Protein AF-A0A1J4K0V3-F1 (afdb_monomer)

Foldseek 3Di:
DDDDDDLVVLCVQLVFDSVLLVLVCVLQVDPLLSCLLSVDRYNVSSLVSLCQAFQPVSSVVSVVVRVDDPCPDPQDDPCQPPPDVLLVLLLVCVLVVHHPFWDQDPPDQFFDDLVVLVVLVVVLPDQWDADPVRQWIDGPNDTDGSSLLRRLLSCLLSLHQSLSSGPDPLLNVQLSLLVVVVVPADPVDDCSVVSNCNSLLNDQWDVVSCVVVVVGPDPDPRDTGGHDPSRSNSSSVSSVSSVVVVVVDPPRRDGDDRDDPLSNLLSNLVSVLVPDDPVPRQLPPCDPLLQCQLQVHDHDCSDDPSHNVQSNQADPVSRGNHDPDPCCDPPPVVVPCCVVLLVVLLVVLVVVCVVVVHPDDDPVVSNVSSVVVVVLVVQLVVQLVVQVVPDPDDSVVSSVVSCVVVVHDVVVVVPPDPDDD

Mean predicted aligned error: 18.63 Å

Radius of gyration: 34.57 Å; Cα contacts (8 Å, |Δi|>4): 403; chains: 1; bounding box: 68×72×94 Å

InterPro domains:
  IPR009072 Histone-fold [G3DSA:1.10.20.10] (337-418)

Secondary structure (DSSP, 8-state):
-PPPP-HHHHHHHHTS-HHHHHHHHHHS--HHHHHHHH--SSHHHHHHHHHHHS-HHHHHHHHHHHH------TTS-TTTT---HHHHHHHHHHHTT------B-TTSPP---HHHHHHHHHHH-SSEEE-TTSSEEEETTEEEEHHHHHHHHHHHHTTS-GGGG-S-HHHHHHHHHHHHHHTTS-TTS--HHHHHHHHTT---BHHHHHHHHTTS---------B--HHHHHHHHHHHHHHHHHHHH-TT-SPBPPPPPHHHHHHHHHHHHHHTS-GGG-GGG---HHHHHHHTT---SS-S-TT-HHHHHSB-TTSPBPPPTT--TT-------HHHHHHHHHHHHHHHHHHHTT-----HHHHHHHHHHHHHHHHHHHHHHHHHHTT----HHHHHHHHHHHTT--HHHHHTSPP---

Solvent-accessible surface area (backbone atoms only — not comparable to full-atom values): 24410 Å² total; per-residue (Å²): 135,82,79,79,83,60,49,63,67,49,16,65,55,30,72,50,52,44,70,33,54,54,53,47,38,71,77,37,71,48,66,69,46,41,45,62,54,61,73,57,74,40,49,68,60,32,50,53,41,39,61,55,38,35,29,66,68,57,34,50,53,42,52,48,50,59,66,55,72,88,56,83,45,89,76,41,55,90,72,73,81,64,81,46,73,62,44,58,50,36,25,51,27,48,68,70,77,38,78,68,61,65,52,67,40,90,85,45,77,58,72,62,47,67,68,56,54,52,56,50,55,68,71,66,63,88,63,70,45,71,41,96,87,67,68,32,40,28,46,90,91,41,67,35,46,49,68,35,52,27,50,24,44,33,5,48,74,64,68,15,40,22,53,64,42,44,69,50,62,70,61,26,52,50,51,52,52,56,44,62,51,56,74,70,49,63,85,90,54,89,53,62,70,57,53,55,37,54,57,39,43,68,60,44,33,54,67,61,46,44,65,73,47,61,86,52,96,66,95,73,87,69,78,90,49,78,52,62,58,70,59,31,53,51,53,24,50,52,50,52,47,50,50,48,54,53,75,72,38,93,75,53,46,39,64,49,73,76,73,50,72,66,55,48,52,50,19,52,47,50,40,62,36,70,75,38,62,77,94,70,18,54,71,74,60,80,46,74,50,39,54,40,33,24,69,76,42,94,57,85,75,46,47,61,88,93,29,52,41,38,67,74,38,31,50,98,84,72,45,66,42,54,50,87,81,69,54,90,62,66,74,60,69,63,73,62,58,56,65,62,51,48,51,48,33,33,51,51,48,51,52,52,40,45,75,72,69,48,89,78,79,59,70,68,59,43,50,55,50,20,52,52,53,51,53,52,53,50,51,39,52,51,45,27,52,56,50,51,77,76,50,91,65,54,75,65,56,38,48,55,50,23,38,48,76,69,73,46,62,62,72,62,58,72,70,48,81,78,82,75,132

Structure (mmCIF, N/CA/C/O backbone):
data_AF-A0A1J4K0V3-F1
#
_entry.id   AF-A0A1J4K0V3-F1
#
loop_
_atom_site.group_PDB
_atom_site.id
_atom_site.type_symbol
_atom_site.label_atom_id
_atom_site.label_alt_id
_atom_site.label_comp_id
_atom_site.label_asym_id
_atom_site.label_entity_id
_atom_site.label_seq_id
_atom_site.pdbx_PDB_ins_code
_atom_site.Cartn_x
_atom_site.Cartn_y
_atom_site.Cartn_z
_atom_site.occupancy
_atom_site.B_iso_or_equiv
_atom_site.auth_seq_id
_atom_site.auth_comp_id
_atom_site.auth_asym_id
_atom_site.auth_atom_id
_atom_site.pdbx_PDB_model_num
ATOM 1 N N . MET A 1 1 ? 28.929 -0.469 4.119 1.00 31.20 1 MET A N 1
ATOM 2 C CA . MET A 1 1 ? 28.269 -0.353 5.435 1.00 31.20 1 MET A CA 1
ATOM 3 C C . MET A 1 1 ? 26.954 0.351 5.196 1.00 31.20 1 MET A C 1
ATOM 5 O O . MET A 1 1 ? 26.926 1.576 5.118 1.00 31.20 1 MET A O 1
ATOM 9 N N . ASP A 1 2 ? 25.902 -0.424 4.956 1.00 43.12 2 ASP A N 1
ATOM 10 C CA . ASP A 1 2 ? 24.560 0.117 4.804 1.00 43.12 2 ASP A CA 1
ATOM 11 C C . ASP A 1 2 ? 24.089 0.657 6.148 1.00 43.12 2 ASP A C 1
ATOM 13 O O . ASP A 1 2 ? 24.066 -0.067 7.138 1.00 43.12 2 ASP A O 1
ATOM 17 N N . ARG A 1 3 ? 23.770 1.954 6.197 1.00 54.81 3 ARG A N 1
ATOM 18 C CA . ARG A 1 3 ? 23.065 2.526 7.345 1.00 54.81 3 ARG A CA 1
ATOM 19 C C . ARG A 1 3 ? 21.726 1.805 7.471 1.00 54.81 3 ARG A C 1
ATOM 21 O O . ARG A 1 3 ? 20.947 1.816 6.517 1.00 54.81 3 ARG A O 1
ATOM 28 N N . GLU A 1 4 ? 21.518 1.184 8.622 1.00 75.56 4 GLU A N 1
ATOM 29 C CA . GLU A 1 4 ? 20.242 0.629 9.057 1.00 75.56 4 GLU A CA 1
ATOM 30 C C . GLU A 1 4 ? 19.181 1.741 9.025 1.00 75.56 4 GLU A C 1
ATOM 32 O O . GLU A 1 4 ? 19.464 2.890 9.388 1.00 75.56 4 GLU A O 1
ATOM 37 N N . ILE A 1 5 ? 17.998 1.440 8.483 1.00 82.75 5 ILE A N 1
ATOM 38 C CA . ILE A 1 5 ? 16.915 2.420 8.354 1.00 82.75 5 ILE A CA 1
ATOM 39 C C . ILE A 1 5 ? 16.348 2.660 9.755 1.00 82.75 5 ILE A C 1
ATOM 41 O O . ILE A 1 5 ? 15.841 1.741 10.387 1.00 82.75 5 ILE A O 1
ATOM 45 N N . ASN A 1 6 ? 16.432 3.897 10.244 1.00 89.12 6 ASN A N 1
ATOM 46 C CA . ASN A 1 6 ? 15.804 4.287 11.502 1.00 89.12 6 ASN A CA 1
ATOM 47 C C . ASN A 1 6 ? 14.354 4.715 11.226 1.00 89.12 6 ASN A C 1
ATOM 49 O O . ASN A 1 6 ? 14.107 5.859 10.836 1.00 89.12 6 ASN A O 1
ATOM 53 N N . PHE A 1 7 ? 13.417 3.776 11.387 1.00 90.62 7 PHE A N 1
ATOM 54 C CA . PHE A 1 7 ? 11.994 4.012 11.137 1.00 90.62 7 PHE A CA 1
ATOM 55 C C . PHE A 1 7 ? 11.383 5.037 12.098 1.00 90.62 7 PHE A C 1
ATOM 57 O O . PHE A 1 7 ? 10.579 5.849 11.656 1.00 90.62 7 PHE A O 1
ATOM 64 N N . GLU A 1 8 ? 11.799 5.061 13.365 1.00 89.94 8 GLU A N 1
ATOM 65 C CA . GLU A 1 8 ? 11.307 6.006 14.378 1.00 89.94 8 GLU A CA 1
ATOM 66 C C . GLU A 1 8 ? 11.624 7.459 13.986 1.00 89.94 8 GLU A C 1
ATOM 68 O O . GLU A 1 8 ? 10.727 8.290 13.851 1.00 89.94 8 GLU A O 1
ATOM 73 N N . ALA A 1 9 ? 12.890 7.754 13.673 1.00 89.81 9 ALA A N 1
ATOM 74 C CA . ALA A 1 9 ? 13.307 9.098 13.264 1.00 89.81 9 ALA A CA 1
ATOM 75 C C . ALA A 1 9 ? 12.638 9.551 11.951 1.00 89.81 9 ALA A C 1
ATOM 77 O O . ALA A 1 9 ? 12.335 10.734 11.754 1.00 89.81 9 ALA A O 1
ATOM 78 N N . LEU A 1 10 ? 12.414 8.614 11.026 1.00 89.94 10 LEU A N 1
ATOM 79 C CA . LEU A 1 10 ? 11.737 8.892 9.762 1.00 89.94 10 LEU A CA 1
ATOM 80 C C . LEU A 1 10 ? 10.233 9.137 9.969 1.00 89.94 10 LEU A C 1
ATOM 82 O O . LEU A 1 10 ? 9.682 10.051 9.356 1.00 89.94 10 LEU A O 1
ATOM 86 N N . ALA A 1 11 ? 9.594 8.381 10.865 1.00 90.44 11 ALA A N 1
ATOM 87 C CA . ALA A 1 11 ? 8.196 8.541 11.257 1.00 90.44 11 ALA A CA 1
ATOM 88 C C . ALA A 1 11 ? 7.946 9.913 11.891 1.00 90.44 11 ALA A C 1
ATOM 90 O O . ALA A 1 11 ? 7.020 10.616 11.482 1.00 90.44 11 ALA A O 1
ATOM 91 N N . GLU A 1 12 ? 8.826 10.348 12.800 1.00 89.38 12 GLU A N 1
ATOM 92 C CA . GLU A 1 12 ? 8.787 11.695 13.382 1.00 89.38 12 GLU A CA 1
ATOM 93 C C . GLU A 1 12 ? 8.919 12.784 12.310 1.00 89.38 12 GLU A C 1
ATOM 95 O O . GLU A 1 12 ? 8.158 13.753 12.299 1.00 89.38 12 GLU A O 1
ATOM 100 N N . THR A 1 13 ? 9.856 12.611 11.372 1.00 90.69 13 THR A N 1
ATOM 101 C CA . THR A 1 13 ? 10.099 13.580 10.291 1.00 90.69 13 THR A CA 1
ATOM 102 C C . THR A 1 13 ? 8.893 13.711 9.357 1.00 90.69 13 THR A C 1
ATOM 104 O O . THR A 1 13 ? 8.549 14.813 8.928 1.00 90.69 13 THR A O 1
ATOM 107 N N . LEU A 1 14 ? 8.246 12.591 9.032 1.00 88.81 14 LEU A N 1
ATOM 108 C CA . LEU A 1 14 ? 7.111 12.530 8.108 1.00 88.81 14 LEU A CA 1
ATOM 109 C C . LEU A 1 14 ? 5.752 12.752 8.793 1.00 88.81 14 LEU A C 1
ATOM 111 O O . LEU A 1 14 ? 4.762 12.997 8.099 1.00 88.81 14 LEU A O 1
ATOM 115 N N . ASN A 1 15 ? 5.704 12.718 10.129 1.00 89.12 15 AS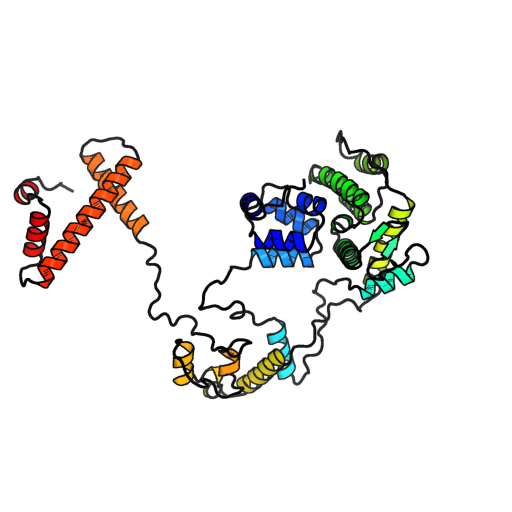N A N 1
ATOM 116 C CA . ASN A 1 15 ? 4.490 12.777 10.946 1.00 89.12 15 ASN A CA 1
ATOM 117 C C . ASN A 1 15 ? 3.474 11.662 10.600 1.00 89.12 15 ASN A C 1
ATOM 119 O O . ASN A 1 15 ? 2.277 11.907 10.400 1.00 89.12 15 ASN A O 1
ATOM 123 N N . VAL A 1 16 ? 3.972 10.430 10.492 1.00 88.38 16 VAL A N 1
ATOM 124 C CA . VAL A 1 16 ? 3.195 9.195 10.259 1.00 88.38 16 VAL A CA 1
ATOM 125 C C . VAL A 1 16 ? 3.553 8.157 11.318 1.00 88.38 16 VAL A C 1
ATOM 127 O O . VAL A 1 16 ? 4.579 8.295 11.981 1.00 88.38 16 VAL A O 1
ATOM 130 N N . GLN A 1 17 ? 2.730 7.125 11.501 1.00 86.38 17 GLN A N 1
ATOM 131 C CA . GLN A 1 17 ? 3.067 6.055 12.445 1.00 86.38 17 GLN A CA 1
ATOM 132 C C . GLN A 1 17 ? 4.286 5.241 11.976 1.00 86.38 17 GLN A C 1
ATOM 134 O O . GLN A 1 17 ? 4.452 4.984 10.783 1.00 86.38 17 GLN A O 1
ATOM 139 N N . GLN A 1 18 ? 5.118 4.774 12.912 1.00 90.31 18 GLN A N 1
ATOM 140 C CA . GLN A 1 18 ? 6.265 3.907 12.601 1.00 90.31 18 GLN A CA 1
ATOM 141 C C . GLN A 1 18 ? 5.836 2.615 11.885 1.00 90.31 18 GLN A C 1
ATOM 143 O O . GLN A 1 18 ? 6.463 2.219 10.903 1.00 90.31 18 GLN A O 1
ATOM 148 N N . SER A 1 19 ? 4.722 2.021 12.319 1.00 87.88 19 SER A N 1
ATOM 149 C CA . SER A 1 19 ? 4.116 0.819 11.729 1.00 87.88 19 SER A CA 1
ATOM 150 C C . SER A 1 19 ? 3.808 0.967 10.234 1.00 87.88 19 SER A C 1
ATOM 152 O O . SER A 1 19 ? 3.906 0.000 9.481 1.00 87.88 19 SER A O 1
ATOM 154 N N . VAL A 1 20 ? 3.485 2.181 9.771 1.00 92.06 20 VAL A N 1
ATOM 155 C CA . VAL A 1 20 ? 3.252 2.477 8.347 1.00 92.06 20 VAL A CA 1
ATOM 156 C C . VAL A 1 20 ? 4.547 2.351 7.551 1.00 92.06 20 VAL A C 1
ATOM 158 O O . VAL A 1 20 ? 4.532 1.820 6.444 1.00 92.06 20 VAL A O 1
ATOM 161 N N . LEU A 1 21 ? 5.671 2.822 8.097 1.00 94.19 21 LEU A N 1
ATOM 162 C CA . LEU A 1 21 ? 6.968 2.764 7.419 1.00 94.19 21 LEU A CA 1
ATOM 163 C C . LEU A 1 21 ? 7.546 1.348 7.406 1.00 94.19 21 LEU A C 1
ATOM 165 O O . LEU A 1 21 ? 8.138 0.947 6.406 1.00 94.19 21 LEU A O 1
ATOM 169 N N . GLU A 1 22 ? 7.337 0.587 8.478 1.00 92.75 22 GLU A N 1
ATOM 170 C CA . GLU A 1 22 ? 7.691 -0.835 8.542 1.00 92.75 22 GLU A CA 1
ATOM 171 C C . GLU A 1 22 ? 6.899 -1.637 7.503 1.00 92.75 22 GLU A C 1
ATOM 173 O O . GLU A 1 22 ? 7.489 -2.350 6.690 1.00 92.75 22 GLU A O 1
ATOM 178 N N . LEU A 1 23 ? 5.577 -1.437 7.453 1.00 93.25 23 LEU A N 1
ATOM 179 C CA . LEU A 1 23 ? 4.710 -2.071 6.462 1.00 93.25 23 LEU A CA 1
ATOM 180 C C . LEU A 1 23 ? 5.058 -1.641 5.028 1.00 93.25 23 LEU A C 1
ATOM 182 O O . LEU A 1 23 ? 5.029 -2.459 4.110 1.00 93.25 23 LEU A O 1
ATOM 186 N N . LEU A 1 24 ? 5.402 -0.368 4.812 1.00 95.62 24 LEU A N 1
ATOM 187 C CA . LEU A 1 24 ? 5.855 0.113 3.507 1.00 95.62 24 LEU A CA 1
ATOM 188 C C . LEU A 1 24 ? 7.147 -0.587 3.076 1.00 95.62 24 LEU A C 1
ATOM 190 O O . LEU A 1 24 ? 7.254 -0.976 1.917 1.00 95.62 24 LEU A O 1
ATOM 194 N N . TYR A 1 25 ? 8.110 -0.761 3.983 1.00 94.81 25 TYR A N 1
ATOM 195 C CA . TYR A 1 25 ? 9.369 -1.443 3.680 1.00 94.81 25 TYR A CA 1
ATOM 196 C C . TYR A 1 25 ? 9.172 -2.942 3.420 1.00 94.81 25 TYR A C 1
ATOM 198 O O . TYR A 1 25 ? 9.833 -3.502 2.553 1.00 94.81 25 TYR A O 1
ATOM 206 N N . GLU A 1 26 ? 8.228 -3.586 4.110 1.00 93.38 26 GLU A N 1
ATOM 207 C CA . GLU A 1 26 ? 7.842 -4.974 3.828 1.00 93.38 26 GLU A CA 1
ATOM 208 C C . GLU A 1 26 ? 7.273 -5.129 2.406 1.00 93.38 26 GLU A C 1
ATOM 210 O O . GLU A 1 26 ? 7.605 -6.076 1.695 1.00 93.38 26 GLU A O 1
ATOM 215 N N . LEU A 1 27 ? 6.433 -4.182 1.974 1.00 92.31 27 LEU A N 1
ATOM 216 C CA . LEU A 1 27 ? 5.769 -4.217 0.665 1.00 92.31 27 LEU A CA 1
ATOM 217 C C . LEU A 1 27 ? 6.651 -3.700 -0.483 1.00 92.31 27 LEU A C 1
ATOM 219 O O . LEU A 1 27 ? 6.458 -4.097 -1.631 1.00 92.31 27 LEU A O 1
ATOM 223 N N . VAL A 1 28 ? 7.604 -2.813 -0.188 1.00 92.62 28 VAL A N 1
ATOM 224 C CA . VAL A 1 28 ? 8.563 -2.224 -1.133 1.00 92.62 28 VAL A CA 1
ATOM 225 C C . VAL A 1 28 ? 9.979 -2.422 -0.567 1.00 92.62 28 VAL A C 1
ATOM 227 O O . VAL A 1 28 ? 10.574 -1.477 -0.040 1.00 92.62 28 VAL A O 1
ATOM 230 N N . PRO A 1 29 ? 10.543 -3.642 -0.664 1.00 86.94 29 PRO A N 1
ATOM 231 C CA . PRO A 1 29 ? 11.785 -3.998 0.029 1.00 86.94 29 PRO A CA 1
ATOM 232 C C . PRO A 1 29 ? 13.041 -3.396 -0.611 1.00 86.94 29 PRO A C 1
ATOM 234 O O . PRO A 1 29 ? 14.127 -3.441 -0.028 1.00 86.94 29 PRO A O 1
ATOM 237 N N . TYR A 1 30 ? 12.927 -2.816 -1.808 1.00 93.06 30 TYR A N 1
ATOM 238 C CA . TYR A 1 30 ? 14.056 -2.178 -2.472 1.00 93.06 30 TYR A CA 1
ATOM 239 C C . TYR A 1 30 ? 14.371 -0.830 -1.830 1.00 93.06 30 TYR A C 1
ATOM 241 O O . TYR A 1 30 ? 13.556 0.094 -1.822 1.00 93.06 30 TYR A O 1
ATOM 249 N N . LYS A 1 31 ? 15.593 -0.705 -1.314 1.00 91.25 31 LYS A N 1
ATOM 250 C CA . LYS A 1 31 ? 16.046 0.464 -0.554 1.00 91.25 31 LYS A CA 1
ATOM 251 C C . LYS A 1 31 ? 15.933 1.779 -1.326 1.00 91.25 31 LYS A C 1
ATOM 253 O O . LYS A 1 31 ? 15.571 2.790 -0.737 1.00 91.25 31 LYS A O 1
ATOM 258 N N . ASP A 1 32 ? 16.252 1.784 -2.613 1.00 92.81 32 ASP A N 1
ATOM 259 C CA . ASP A 1 32 ? 16.156 2.953 -3.492 1.00 92.81 32 ASP A CA 1
ATOM 260 C C . ASP A 1 32 ? 14.700 3.373 -3.741 1.00 92.81 32 ASP A C 1
ATOM 262 O O . ASP A 1 32 ? 14.391 4.562 -3.638 1.00 92.81 32 ASP A O 1
ATOM 266 N N . SER A 1 33 ? 13.800 2.415 -3.981 1.00 95.19 33 SER A N 1
ATOM 267 C CA . SER A 1 33 ? 12.356 2.671 -4.075 1.00 95.19 33 SER A CA 1
ATOM 268 C C . SER A 1 33 ? 11.777 3.186 -2.762 1.00 95.19 33 SER A C 1
ATOM 270 O O . SER A 1 33 ? 11.072 4.194 -2.754 1.00 95.19 33 SER A O 1
ATOM 272 N N . PHE A 1 34 ? 12.102 2.535 -1.643 1.00 95.00 34 PHE A N 1
ATOM 273 C CA . PHE A 1 34 ? 11.662 2.965 -0.320 1.00 95.00 34 PHE A CA 1
ATOM 274 C C . PHE A 1 34 ? 12.133 4.392 -0.034 1.00 95.00 34 PHE A C 1
ATOM 276 O O . PHE A 1 34 ? 11.327 5.268 0.269 1.00 95.00 34 PHE A O 1
ATOM 283 N N . GLN A 1 35 ? 13.429 4.659 -0.225 1.00 93.44 35 GLN A N 1
ATOM 284 C CA . GLN A 1 35 ? 13.990 5.995 -0.048 1.00 93.44 35 GLN A CA 1
ATOM 285 C C . GLN A 1 35 ? 13.340 7.018 -0.972 1.00 93.44 35 GLN A C 1
ATOM 287 O O . GLN A 1 35 ? 13.118 8.142 -0.546 1.00 93.44 35 GLN A O 1
ATOM 292 N N . PHE A 1 36 ? 13.027 6.668 -2.219 1.00 94.12 36 PHE A N 1
ATOM 293 C CA . PHE A 1 36 ? 12.314 7.568 -3.119 1.00 94.12 36 PHE A CA 1
ATOM 294 C C . PHE A 1 36 ? 10.949 7.985 -2.554 1.00 94.12 36 PHE A C 1
ATOM 296 O O . PHE A 1 36 ? 10.641 9.176 -2.551 1.00 94.12 36 PHE A O 1
ATOM 303 N N . LEU A 1 37 ? 10.178 7.032 -2.026 1.00 93.88 37 LEU A N 1
ATOM 304 C CA . LEU A 1 37 ? 8.853 7.279 -1.448 1.00 93.88 37 LEU A CA 1
ATOM 305 C C . LEU A 1 37 ? 8.922 8.066 -0.133 1.00 93.88 37 LEU A C 1
ATOM 307 O O . LEU A 1 37 ? 8.031 8.860 0.159 1.00 93.88 37 LEU A O 1
ATOM 311 N N . THR A 1 38 ? 9.987 7.883 0.651 1.00 92.94 38 THR A N 1
ATOM 312 C CA . THR A 1 38 ? 10.141 8.528 1.963 1.00 92.94 38 THR A CA 1
ATOM 313 C C . THR A 1 38 ? 11.001 9.790 1.946 1.00 92.94 38 THR A C 1
ATOM 315 O O . THR A 1 38 ? 11.100 10.466 2.967 1.00 92.94 38 THR A O 1
ATOM 318 N N . ASN A 1 39 ? 11.648 10.135 0.827 1.00 89.12 39 ASN A N 1
ATOM 319 C CA . ASN A 1 39 ? 12.504 11.321 0.706 1.00 89.12 39 ASN A CA 1
ATOM 320 C C . ASN A 1 39 ? 11.674 12.595 0.488 1.00 89.12 39 ASN A C 1
ATOM 322 O O . ASN A 1 39 ? 11.784 13.298 -0.518 1.00 89.12 39 ASN A O 1
ATOM 326 N N . THR A 1 40 ? 10.831 12.883 1.468 1.00 86.12 40 THR A N 1
ATOM 327 C CA . THR A 1 40 ? 10.026 14.091 1.589 1.00 86.12 40 THR A CA 1
ATOM 328 C C . THR A 1 40 ? 10.069 14.575 3.039 1.00 86.12 40 THR A C 1
ATOM 330 O O . THR A 1 40 ? 10.574 13.901 3.931 1.00 86.12 40 THR A O 1
ATOM 333 N N . THR A 1 41 ? 9.602 15.797 3.271 1.00 81.56 41 THR A N 1
ATOM 334 C CA . THR A 1 41 ? 9.596 16.451 4.589 1.00 81.56 41 THR A CA 1
ATOM 335 C C . THR A 1 41 ? 8.189 16.809 5.053 1.00 81.56 41 THR A C 1
ATOM 337 O O . THR A 1 41 ? 8.019 17.413 6.109 1.00 81.56 41 THR A O 1
ATOM 340 N N . ARG A 1 42 ? 7.161 16.483 4.259 1.00 83.44 42 ARG A N 1
ATOM 341 C CA . ARG A 1 42 ? 5.772 16.835 4.557 1.00 83.44 42 ARG A CA 1
ATOM 342 C C . ARG A 1 42 ? 4.869 15.622 4.422 1.00 83.44 42 ARG A C 1
ATOM 344 O O . ARG A 1 42 ? 4.845 14.990 3.370 1.00 83.44 42 ARG A O 1
ATOM 351 N N . LYS A 1 43 ? 4.020 15.404 5.430 1.00 88.19 43 LYS A N 1
ATOM 352 C CA . LYS A 1 43 ? 3.006 14.336 5.452 1.00 88.19 43 LYS A CA 1
ATOM 353 C C . LYS A 1 43 ? 2.178 14.261 4.162 1.00 88.19 43 LYS A C 1
ATOM 355 O O . LYS A 1 43 ? 1.996 13.190 3.602 1.00 88.19 43 LYS A O 1
ATOM 360 N N . ASN A 1 44 ? 1.702 15.401 3.659 1.00 87.44 44 ASN A N 1
ATOM 361 C CA . ASN A 1 44 ? 0.873 15.425 2.448 1.00 87.44 44 ASN A CA 1
ATOM 362 C C . ASN A 1 44 ? 1.655 15.042 1.187 1.00 87.44 44 ASN A C 1
ATOM 364 O O . ASN A 1 44 ? 1.099 14.428 0.288 1.00 87.44 44 ASN A O 1
ATOM 368 N N . GLU A 1 45 ? 2.930 15.423 1.094 1.00 88.00 45 GLU A N 1
ATOM 369 C CA . GLU A 1 45 ? 3.774 15.050 -0.045 1.00 88.00 45 GLU A CA 1
ATOM 370 C C . GLU A 1 45 ? 4.103 13.555 -0.010 1.00 88.00 45 GLU A C 1
ATOM 372 O O . GLU A 1 45 ? 4.085 12.920 -1.059 1.00 88.00 45 GLU A O 1
ATOM 377 N N . PHE A 1 46 ? 4.308 12.989 1.185 1.00 93.50 46 PHE A N 1
ATOM 378 C CA . PHE A 1 46 ? 4.436 11.546 1.385 1.00 93.50 46 PHE A CA 1
ATOM 379 C C . PHE A 1 46 ? 3.197 10.799 0.892 1.00 93.50 46 PHE A C 1
ATOM 381 O O . PHE A 1 46 ? 3.319 9.939 0.028 1.00 93.50 46 PHE A O 1
ATOM 388 N N . TRP A 1 47 ? 2.001 11.164 1.360 1.00 91.81 47 TRP A N 1
ATOM 389 C CA . TRP A 1 47 ? 0.781 10.469 0.938 1.00 91.81 47 TRP A CA 1
ATOM 390 C C . TRP A 1 47 ? 0.465 10.650 -0.545 1.00 91.81 47 TRP A C 1
ATOM 392 O O . TRP A 1 47 ? 0.107 9.677 -1.196 1.00 91.81 47 TRP A O 1
ATOM 402 N N . ASN A 1 48 ? 0.697 11.838 -1.114 1.00 89.00 48 ASN A N 1
ATOM 403 C CA . ASN A 1 48 ? 0.562 12.030 -2.560 1.00 89.00 48 ASN A CA 1
ATOM 404 C C . ASN A 1 48 ? 1.518 11.114 -3.339 1.00 89.00 48 ASN A C 1
ATOM 406 O O . ASN A 1 48 ? 1.116 10.532 -4.340 1.00 89.00 48 ASN A O 1
ATOM 410 N N . LEU A 1 49 ? 2.768 10.955 -2.881 1.00 91.69 49 LEU A N 1
ATOM 411 C CA . LEU A 1 49 ? 3.694 10.003 -3.492 1.00 91.69 49 LEU A CA 1
ATOM 412 C C . LEU A 1 49 ? 3.168 8.575 -3.358 1.00 91.69 49 LEU A C 1
ATOM 414 O O . LEU A 1 49 ? 3.108 7.881 -4.361 1.00 91.69 49 LEU A O 1
ATOM 418 N N . ILE A 1 50 ? 2.745 8.140 -2.171 1.00 93.75 50 ILE A N 1
ATOM 419 C CA . ILE A 1 50 ? 2.190 6.794 -1.963 1.00 93.75 50 ILE A CA 1
ATOM 420 C C . ILE A 1 50 ? 1.013 6.517 -2.909 1.00 93.75 50 ILE A C 1
ATOM 422 O O . ILE A 1 50 ? 1.011 5.486 -3.582 1.00 93.75 50 ILE A O 1
ATOM 426 N N . ASP A 1 51 ? 0.071 7.451 -3.015 1.00 89.69 51 ASP A N 1
ATOM 427 C CA . ASP A 1 51 ? -1.150 7.301 -3.812 1.00 89.69 51 ASP A CA 1
ATOM 428 C C . ASP A 1 51 ? -0.890 7.351 -5.326 1.00 89.69 51 ASP A C 1
ATOM 430 O O . ASP A 1 51 ? -1.580 6.688 -6.096 1.00 89.69 51 ASP A O 1
ATOM 434 N N . GLU A 1 52 ? 0.112 8.112 -5.774 1.00 89.25 52 GLU A N 1
ATOM 435 C CA . GLU A 1 52 ? 0.497 8.186 -7.191 1.00 89.25 52 GLU A CA 1
ATOM 436 C C . GLU A 1 52 ? 1.452 7.062 -7.621 1.00 89.25 52 GLU A C 1
ATOM 438 O O . GLU A 1 52 ? 1.562 6.744 -8.810 1.00 89.25 52 GLU A O 1
ATOM 443 N N . CYS A 1 53 ? 2.226 6.518 -6.682 1.00 93.44 53 CYS A N 1
ATOM 444 C CA . CYS A 1 53 ? 3.322 5.603 -6.977 1.00 93.44 53 CYS A CA 1
ATOM 445 C C . CYS A 1 53 ? 2.939 4.135 -6.835 1.00 93.44 53 CYS A C 1
ATOM 447 O O . CYS A 1 53 ? 3.431 3.313 -7.610 1.00 93.44 53 CYS A O 1
ATOM 449 N N . LEU A 1 54 ? 2.109 3.800 -5.849 1.00 94.06 54 LEU A N 1
ATOM 450 C CA . LEU A 1 54 ? 1.811 2.418 -5.484 1.00 94.06 54 LEU A CA 1
ATOM 451 C C . LEU A 1 54 ? 0.434 1.987 -6.006 1.00 94.06 54 LEU A C 1
ATOM 453 O O . LEU A 1 54 ? -0.450 2.825 -6.169 1.00 94.06 54 LEU A O 1
ATOM 457 N N . PRO A 1 55 ? 0.213 0.678 -6.230 1.00 90.12 55 PRO A N 1
ATOM 458 C CA . PRO A 1 55 ? -1.116 0.140 -6.477 1.00 90.12 55 PRO A CA 1
ATOM 459 C C . PRO A 1 55 ? -2.099 0.571 -5.389 1.00 90.12 55 PRO A C 1
ATOM 461 O O . PRO A 1 55 ? -1.760 0.598 -4.200 1.00 90.12 55 PRO A O 1
ATOM 464 N N . SER A 1 56 ? -3.348 0.811 -5.777 1.00 84.38 56 SER A N 1
ATOM 465 C CA . SER A 1 56 ? -4.394 1.351 -4.898 1.00 84.38 56 SER A CA 1
ATOM 466 C C . SER A 1 56 ? -4.592 0.489 -3.653 1.00 84.38 56 SER A C 1
ATOM 468 O O . SER A 1 56 ? -4.835 0.981 -2.555 1.00 84.38 56 SER A O 1
ATOM 470 N N . HIS A 1 57 ? -4.451 -0.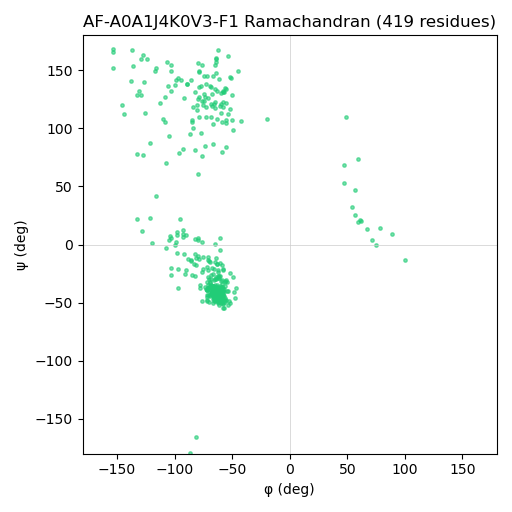828 -3.809 1.00 82.06 57 HIS A N 1
ATOM 471 C CA . HIS A 1 57 ? -4.609 -1.770 -2.713 1.00 82.06 57 HIS A CA 1
ATOM 472 C C . HIS A 1 57 ? -3.475 -1.703 -1.674 1.00 82.06 57 HIS A C 1
ATOM 474 O O . HIS A 1 57 ? -3.725 -1.989 -0.504 1.00 82.06 57 HIS A O 1
ATOM 480 N N . ILE A 1 58 ? -2.254 -1.331 -2.083 1.00 90.50 58 ILE A N 1
ATOM 481 C CA . ILE A 1 58 ? -1.125 -1.087 -1.175 1.00 90.50 58 ILE A CA 1
ATOM 482 C C . ILE A 1 58 ? -1.305 0.265 -0.495 1.00 90.50 58 ILE A C 1
ATOM 484 O O . ILE A 1 58 ? -1.234 0.323 0.730 1.00 90.50 58 ILE A O 1
ATOM 488 N N . SER A 1 59 ? -1.605 1.321 -1.263 1.00 87.62 59 SER A N 1
ATOM 489 C CA . SER A 1 59 ? -1.886 2.657 -0.714 1.00 87.62 59 SER A CA 1
ATOM 490 C C . SER A 1 59 ? -2.967 2.579 0.374 1.00 87.62 59 SER A C 1
ATOM 492 O O . SER A 1 59 ? -2.737 2.999 1.507 1.00 87.62 59 SER A O 1
ATOM 494 N N . LEU A 1 60 ? -4.099 1.924 0.101 1.00 82.31 60 LEU A N 1
ATOM 495 C CA . LEU A 1 60 ? -5.170 1.762 1.087 1.00 82.31 60 LEU A CA 1
ATOM 496 C C . LEU A 1 60 ? -4.754 0.952 2.312 1.00 82.31 60 LEU A C 1
ATOM 498 O O . LEU A 1 60 ? -5.195 1.268 3.414 1.00 82.31 60 LEU A O 1
ATOM 502 N N . LYS A 1 61 ? -3.917 -0.079 2.148 1.00 85.50 61 LYS A N 1
ATOM 503 C CA . LYS A 1 61 ? -3.396 -0.855 3.282 1.00 85.50 61 LYS A CA 1
ATOM 504 C C . LYS A 1 61 ? -2.533 0.027 4.194 1.00 85.50 61 LYS A C 1
ATOM 506 O O . LYS A 1 61 ? -2.629 -0.092 5.411 1.00 85.50 61 LYS A O 1
ATOM 511 N N . LEU A 1 62 ? -1.743 0.933 3.617 1.00 87.00 62 LEU A N 1
ATOM 512 C CA . LEU A 1 62 ? -0.914 1.889 4.356 1.00 87.00 62 LEU A CA 1
ATOM 513 C C . LEU A 1 62 ? -1.753 2.981 5.034 1.00 87.00 62 LEU A C 1
ATOM 515 O O . LEU A 1 62 ? -1.535 3.264 6.208 1.00 87.00 62 LEU A O 1
ATOM 519 N N . HIS A 1 63 ? -2.748 3.548 4.342 1.00 82.50 63 HIS A N 1
ATOM 520 C CA . HIS A 1 63 ? -3.696 4.500 4.944 1.00 82.50 63 HIS A CA 1
ATOM 521 C C . HIS A 1 63 ? -4.494 3.863 6.081 1.00 82.50 63 HIS A C 1
ATOM 523 O O . HIS A 1 63 ? -4.700 4.491 7.117 1.00 82.50 63 HIS A O 1
ATOM 529 N N . ALA A 1 64 ? -4.914 2.604 5.919 1.00 76.75 64 ALA A N 1
ATOM 530 C CA . ALA A 1 64 ? -5.562 1.851 6.984 1.00 76.75 64 ALA A CA 1
ATOM 531 C C . ALA A 1 64 ? -4.626 1.702 8.189 1.00 76.75 64 ALA A C 1
ATOM 533 O O . ALA A 1 64 ? -5.059 1.958 9.305 1.00 76.75 64 ALA A O 1
ATOM 534 N N . ALA A 1 65 ? -3.349 1.374 7.970 1.00 80.94 65 ALA A N 1
ATOM 535 C CA . ALA A 1 65 ? -2.361 1.301 9.043 1.00 80.94 65 ALA A CA 1
ATOM 536 C C . ALA A 1 65 ? -2.150 2.649 9.765 1.00 80.94 65 ALA A C 1
ATOM 538 O O . ALA A 1 65 ? -2.093 2.655 10.989 1.00 80.94 65 ALA A O 1
ATOM 539 N N . ASP A 1 66 ? -2.114 3.787 9.055 1.00 82.62 66 ASP A N 1
ATOM 540 C CA . ASP A 1 66 ? -2.004 5.122 9.691 1.00 82.62 66 ASP A CA 1
ATOM 541 C C . ASP A 1 66 ? -3.271 5.495 10.479 1.00 82.62 66 ASP A C 1
ATOM 543 O O . ASP A 1 66 ? -3.203 6.239 11.458 1.00 82.62 66 ASP A O 1
ATOM 547 N N . ALA A 1 67 ? -4.430 4.984 10.051 1.00 71.81 67 ALA A N 1
ATOM 548 C CA . ALA A 1 67 ? -5.721 5.211 10.693 1.00 71.81 67 ALA A CA 1
ATOM 549 C C . ALA A 1 67 ? -5.991 4.274 11.883 1.00 71.81 67 ALA A C 1
ATOM 551 O O . ALA A 1 67 ? -6.887 4.565 12.680 1.00 71.81 67 ALA A O 1
ATOM 552 N N . ILE A 1 68 ? -5.248 3.168 12.017 1.00 67.88 68 ILE A N 1
ATOM 553 C CA . ILE A 1 68 ? -5.352 2.284 13.180 1.00 67.88 68 ILE A CA 1
ATOM 554 C C . ILE A 1 68 ? -4.899 3.070 14.405 1.00 67.88 68 ILE A C 1
ATOM 556 O O . ILE A 1 68 ? -3.754 3.501 14.514 1.00 67.88 68 ILE A O 1
ATOM 560 N N . ILE A 1 69 ? -5.818 3.249 15.346 1.00 60.31 69 ILE A N 1
ATOM 561 C CA . ILE A 1 69 ? -5.489 3.731 16.681 1.00 60.31 69 ILE A CA 1
ATOM 562 C C . ILE A 1 69 ? -5.052 2.489 17.461 1.00 60.31 69 ILE A C 1
ATOM 564 O O . ILE A 1 69 ? -5.870 1.575 17.583 1.00 60.31 69 ILE A O 1
ATOM 568 N N . PRO A 1 70 ? -3.803 2.405 17.956 1.00 57.72 70 PRO A N 1
ATOM 569 C CA . PRO A 1 70 ? -3.385 1.283 18.784 1.00 57.72 70 PRO A CA 1
ATOM 570 C C . PRO A 1 70 ? -4.287 1.212 20.021 1.00 57.72 70 PRO A C 1
ATOM 572 O O . PRO A 1 70 ? -4.225 2.048 20.923 1.00 57.72 70 PRO A O 1
ATOM 575 N N . CYS A 1 71 ? -5.190 0.233 20.022 1.00 53.59 71 CYS A N 1
ATOM 576 C CA . CYS A 1 71 ? -5.996 -0.121 21.178 1.00 53.59 71 CYS A CA 1
ATOM 577 C C . CYS A 1 71 ? -5.154 -1.031 22.073 1.00 53.59 71 CYS A C 1
ATOM 579 O O . CYS A 1 71 ? -5.302 -2.247 22.055 1.00 53.59 71 CYS A O 1
ATOM 581 N N . ASP A 1 72 ? -4.279 -0.423 22.873 1.00 54.50 72 ASP A N 1
ATOM 582 C CA . ASP A 1 72 ? -3.582 -1.105 23.975 1.00 54.50 72 ASP A CA 1
ATOM 583 C C . ASP A 1 72 ? -4.477 -1.232 25.225 1.00 54.50 72 ASP A C 1
ATOM 585 O O . ASP A 1 72 ? -4.033 -1.639 26.303 1.00 54.50 72 ASP A O 1
ATOM 589 N N . ASP A 1 73 ? -5.748 -0.838 25.104 1.00 51.66 73 ASP A N 1
ATOM 590 C CA . ASP A 1 73 ? -6.710 -0.880 26.190 1.00 51.66 73 ASP A CA 1
ATOM 591 C C . ASP A 1 73 ? -7.182 -2.320 26.419 1.00 51.66 73 ASP A C 1
ATOM 593 O O . ASP A 1 73 ? -7.726 -2.980 25.532 1.00 51.66 73 ASP A O 1
ATOM 597 N N . ARG A 1 74 ? -7.008 -2.793 27.654 1.00 51.09 74 ARG A N 1
ATOM 598 C CA . ARG A 1 74 ? -7.462 -4.109 28.119 1.00 51.09 74 ARG A CA 1
ATOM 599 C C . ARG A 1 74 ? -8.977 -4.287 27.952 1.00 51.09 74 ARG A C 1
ATOM 601 O O . ARG A 1 74 ? -9.449 -5.421 27.888 1.00 51.09 74 ARG A O 1
ATOM 608 N N . ASP A 1 75 ? -9.707 -3.176 27.870 1.00 44.69 75 ASP A N 1
ATOM 609 C CA . ASP A 1 75 ? -11.157 -3.130 27.704 1.00 44.69 75 ASP A CA 1
ATOM 610 C C . ASP A 1 75 ? -11.604 -3.213 26.229 1.00 44.69 75 ASP A C 1
ATOM 612 O O . ASP A 1 75 ? -12.774 -3.496 25.963 1.00 44.69 75 ASP A O 1
ATOM 616 N N . PHE A 1 76 ? -10.685 -3.032 25.270 1.00 47.84 76 PHE A N 1
ATOM 617 C CA . PHE A 1 76 ? -10.935 -3.170 23.831 1.00 47.84 76 PHE A CA 1
ATOM 618 C C . PHE A 1 76 ? -9.840 -4.014 23.161 1.00 47.84 76 PHE A C 1
ATOM 620 O O . PHE A 1 76 ? -8.972 -3.465 22.481 1.00 47.84 76 PHE A O 1
ATOM 627 N N . PRO A 1 77 ? -9.891 -5.354 23.300 1.00 53.69 77 PRO A N 1
ATOM 628 C CA . PRO A 1 77 ? -9.090 -6.254 22.478 1.00 53.69 77 PRO A CA 1
ATOM 629 C C . PRO A 1 77 ? -9.125 -5.862 20.982 1.00 53.69 77 PRO A C 1
ATOM 631 O O . PRO A 1 77 ? -10.162 -5.376 20.513 1.00 53.69 77 PRO A O 1
ATOM 634 N N . PRO A 1 78 ? -8.059 -6.116 20.203 1.00 49.78 78 PRO A N 1
ATOM 635 C CA . PRO A 1 78 ? -7.960 -5.711 18.793 1.00 49.78 78 PRO A CA 1
ATOM 636 C C .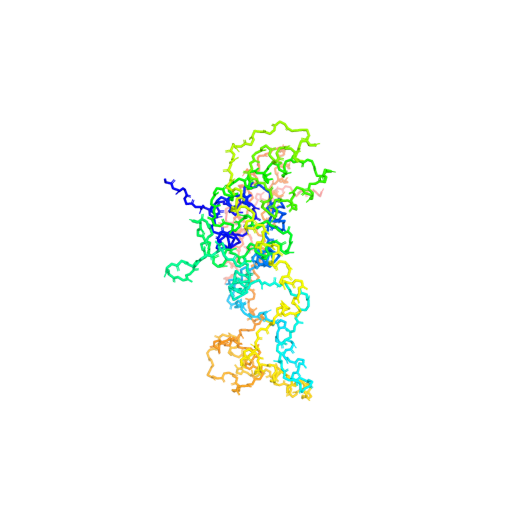 PRO A 1 78 ? -9.153 -6.121 17.906 1.00 49.78 78 PRO A C 1
ATOM 638 O O . PRO A 1 78 ? -9.458 -5.448 16.925 1.00 49.78 78 PRO A O 1
ATOM 641 N N . ASP A 1 79 ? -9.886 -7.168 18.295 1.00 50.16 79 ASP A N 1
ATOM 642 C CA . ASP A 1 79 ? -10.994 -7.744 17.525 1.00 50.16 79 ASP A CA 1
ATOM 643 C C . ASP A 1 79 ? -12.396 -7.286 17.989 1.00 50.16 79 ASP A C 1
ATOM 645 O O . ASP A 1 79 ? -13.414 -7.729 17.458 1.00 50.16 79 ASP A O 1
ATOM 649 N N . THR A 1 80 ? -12.491 -6.394 18.982 1.00 46.34 80 THR A N 1
ATOM 650 C CA . THR A 1 80 ? -13.752 -6.115 19.715 1.00 46.34 80 THR A CA 1
ATOM 651 C C . THR A 1 80 ? -14.796 -5.346 18.897 1.00 46.34 80 THR A C 1
ATOM 653 O O . THR A 1 80 ? -15.980 -5.355 19.232 1.00 46.34 80 THR A O 1
ATOM 656 N N . LEU A 1 81 ? -14.389 -4.675 17.816 1.00 44.72 81 LEU A N 1
ATOM 657 C CA . LEU A 1 81 ? -15.261 -3.812 17.007 1.00 44.72 81 LEU A CA 1
ATOM 658 C C . LEU A 1 81 ? -15.144 -4.043 15.501 1.00 44.72 81 LEU A C 1
ATOM 660 O O . LEU A 1 81 ? -15.523 -3.166 14.728 1.00 44.72 81 LEU A O 1
ATOM 664 N N . SER A 1 82 ? -14.672 -5.209 15.064 1.00 45.25 82 SER A N 1
ATOM 665 C CA . SER A 1 82 ? -14.582 -5.503 13.633 1.00 45.25 82 SER A CA 1
ATOM 666 C C . SER A 1 82 ? -15.649 -6.514 13.203 1.00 45.25 82 SER A C 1
ATOM 668 O O . SER A 1 82 ? -15.311 -7.655 12.896 1.00 45.25 82 SER A O 1
ATOM 670 N N . PRO A 1 83 ? -16.956 -6.166 13.171 1.00 48.97 83 PRO A N 1
ATOM 671 C CA . PRO A 1 83 ? -17.855 -6.927 12.329 1.00 48.97 83 PRO A CA 1
ATOM 672 C C . PRO A 1 83 ? -17.412 -6.647 10.893 1.00 48.97 83 PRO A C 1
ATOM 674 O O . PRO A 1 83 ? -17.607 -5.554 10.351 1.00 48.97 83 PRO A O 1
ATOM 677 N N . VAL A 1 84 ? -16.734 -7.620 10.297 1.00 54.78 84 VAL A N 1
ATOM 678 C CA . VAL A 1 84 ? -16.257 -7.494 8.926 1.00 54.78 84 VAL A CA 1
ATOM 679 C C . VAL A 1 84 ? -17.497 -7.383 8.037 1.00 54.78 84 VAL A C 1
ATOM 681 O O . VAL A 1 84 ? -18.540 -7.967 8.325 1.00 54.78 84 VAL A O 1
ATOM 684 N N . PHE A 1 85 ? -17.429 -6.642 6.929 1.00 56.69 85 PHE A N 1
ATOM 685 C CA . PHE A 1 85 ? -18.528 -6.597 5.948 1.00 56.69 85 PHE A CA 1
ATOM 686 C C . PHE A 1 85 ? -19.011 -8.011 5.545 1.00 56.69 85 PHE A C 1
ATOM 688 O O . PHE A 1 85 ? -20.180 -8.220 5.226 1.00 56.69 85 PHE A O 1
ATOM 695 N N . GLN A 1 86 ? -18.102 -8.985 5.623 1.00 59.47 86 GLN A N 1
ATOM 696 C CA . GLN A 1 86 ? -18.341 -10.414 5.458 1.00 59.47 86 GLN A CA 1
ATOM 697 C C . GLN A 1 86 ? -19.362 -10.971 6.461 1.00 59.47 86 GLN A C 1
ATOM 699 O O . GLN A 1 86 ? -20.256 -11.687 6.026 1.00 59.47 86 GLN A O 1
ATOM 704 N N . ASP A 1 87 ? -19.312 -10.591 7.741 1.00 60.72 87 ASP A N 1
ATOM 705 C CA . ASP A 1 87 ? -20.249 -11.020 8.793 1.00 60.72 87 ASP A CA 1
ATOM 706 C C . ASP A 1 87 ? -21.684 -10.581 8.465 1.00 60.72 87 ASP A C 1
ATOM 708 O O . ASP A 1 87 ? -22.633 -11.366 8.529 1.00 60.72 87 ASP A O 1
ATOM 712 N N . PHE A 1 88 ? -21.850 -9.317 8.061 1.00 62.88 88 PHE A N 1
ATOM 713 C CA . PHE A 1 88 ? -23.156 -8.771 7.682 1.00 62.88 88 PHE A CA 1
ATOM 714 C C . PHE A 1 88 ? -23.691 -9.408 6.402 1.00 62.88 88 PHE A C 1
ATOM 716 O O . PHE A 1 88 ? -24.879 -9.723 6.307 1.00 62.88 88 PHE A O 1
ATOM 723 N N . TRP A 1 89 ? -22.818 -9.613 5.418 1.00 67.06 89 TRP A N 1
ATOM 724 C CA . TRP A 1 89 ? -23.171 -10.290 4.179 1.00 67.06 89 TRP A CA 1
ATOM 725 C C . TRP A 1 89 ? -23.540 -11.764 4.422 1.00 67.06 89 TRP A C 1
ATOM 727 O O . TRP A 1 89 ? -24.515 -12.247 3.842 1.00 67.06 89 TRP A O 1
ATOM 737 N N . ALA A 1 90 ? -22.839 -12.459 5.324 1.00 70.62 90 ALA A N 1
ATOM 738 C CA . ALA A 1 90 ? -23.164 -13.817 5.760 1.00 70.62 90 ALA A CA 1
ATOM 739 C C . ALA A 1 90 ? -24.582 -13.886 6.327 1.00 70.62 90 ALA A C 1
ATOM 741 O O . ALA A 1 90 ? -25.416 -14.653 5.846 1.00 70.62 90 ALA A O 1
ATOM 742 N N . ALA A 1 91 ? -24.862 -13.032 7.316 1.00 68.12 91 ALA A N 1
ATOM 743 C CA . ALA A 1 91 ? -26.144 -12.986 8.007 1.00 68.12 91 ALA A CA 1
ATOM 744 C C . ALA A 1 91 ? -27.290 -12.653 7.047 1.00 68.12 91 ALA A C 1
ATOM 746 O O . ALA A 1 91 ? -28.356 -13.265 7.123 1.00 68.12 91 ALA A O 1
ATOM 747 N N . LEU A 1 92 ? -27.063 -11.735 6.102 1.00 73.56 92 LEU A N 1
ATOM 748 C CA . LEU A 1 92 ? -28.046 -11.406 5.076 1.00 73.56 92 LEU A CA 1
ATOM 749 C C . LEU A 1 92 ? -28.365 -12.615 4.186 1.00 73.56 92 LEU A C 1
ATOM 751 O O . LEU A 1 92 ? -29.541 -12.916 4.000 1.00 73.56 92 LEU A O 1
ATOM 755 N N . ASN A 1 93 ? -27.356 -13.323 3.670 1.00 75.25 93 ASN A N 1
ATOM 756 C CA . ASN A 1 93 ? -27.587 -14.506 2.834 1.00 75.25 93 ASN A CA 1
ATOM 757 C C . ASN A 1 93 ? -28.331 -15.603 3.596 1.00 75.25 93 ASN A C 1
ATOM 759 O O . ASN A 1 93 ? -29.363 -16.092 3.137 1.00 75.25 93 ASN A O 1
ATOM 763 N N . ILE A 1 94 ? -27.876 -15.916 4.810 1.00 77.75 94 ILE A N 1
ATOM 764 C CA . ILE A 1 94 ? -28.520 -16.928 5.649 1.00 77.75 94 ILE A CA 1
ATOM 765 C C . ILE A 1 94 ? -29.982 -16.551 5.924 1.00 77.75 94 ILE A C 1
ATOM 767 O O . ILE A 1 94 ? -30.864 -17.394 5.776 1.00 77.75 94 ILE A O 1
ATOM 771 N N . SER A 1 95 ? -30.275 -15.275 6.211 1.00 76.88 95 SER A N 1
ATOM 772 C CA . SER A 1 95 ? -31.657 -14.797 6.402 1.00 76.88 95 SER A CA 1
ATOM 773 C C . SER A 1 95 ? -32.541 -14.933 5.155 1.00 76.88 95 SER A C 1
ATOM 775 O O . SER A 1 95 ? -33.762 -15.016 5.259 1.00 76.88 95 SER A O 1
ATOM 777 N N . GLN A 1 96 ? -31.935 -14.974 3.967 1.00 82.19 96 GLN A N 1
ATOM 778 C CA . GLN A 1 96 ? -32.615 -15.167 2.686 1.00 82.19 96 GLN A CA 1
ATOM 779 C C . GLN A 1 96 ? -32.665 -16.643 2.260 1.00 82.19 96 GLN A C 1
ATOM 781 O O . GLN A 1 96 ? -33.115 -16.940 1.153 1.00 82.19 96 GLN A O 1
ATOM 786 N N . ASN A 1 97 ? -32.236 -17.575 3.123 1.00 78.88 97 ASN A N 1
ATOM 787 C CA . ASN A 1 97 ? -32.032 -18.991 2.805 1.00 78.88 97 ASN A CA 1
ATOM 788 C C . ASN A 1 97 ? -31.054 -19.225 1.636 1.00 78.88 97 ASN A C 1
ATOM 790 O O . ASN A 1 97 ? -31.126 -20.254 0.958 1.00 78.88 97 ASN A O 1
ATOM 794 N N . SER A 1 98 ? -30.136 -18.287 1.385 1.00 75.81 98 SER A N 1
ATOM 795 C CA . SER A 1 98 ? -29.018 -18.476 0.466 1.00 75.81 98 SER A CA 1
ATOM 796 C C . SER A 1 98 ? -27.761 -18.873 1.235 1.00 75.81 98 SER A C 1
ATOM 798 O O . SER A 1 98 ? -27.493 -18.411 2.342 1.00 75.81 98 SER A O 1
ATOM 800 N N . GLN A 1 99 ? -26.959 -19.751 0.634 1.00 67.38 99 GLN A N 1
ATOM 801 C CA . GLN A 1 99 ? -25.614 -20.009 1.136 1.00 67.38 99 GLN A CA 1
ATOM 802 C C . GLN A 1 99 ? -24.770 -18.747 0.910 1.00 67.38 99 GLN A C 1
ATOM 804 O O . GLN A 1 99 ? -24.847 -18.174 -0.183 1.00 67.38 99 GLN A O 1
ATOM 809 N N . PRO A 1 100 ? -23.964 -18.302 1.885 1.00 62.25 100 PRO A N 1
ATOM 810 C CA . PRO A 1 100 ? -22.947 -17.299 1.627 1.00 62.25 100 PRO A CA 1
ATOM 811 C C . PRO A 1 100 ? -21.881 -17.899 0.695 1.00 62.25 100 PRO A C 1
ATOM 813 O O . PRO A 1 100 ? -20.885 -18.471 1.125 1.00 62.25 100 PRO A O 1
ATOM 816 N N . VAL A 1 101 ? -22.113 -17.817 -0.616 1.00 65.44 101 VAL A N 1
ATOM 817 C CA . VAL A 1 101 ? -21.171 -18.257 -1.656 1.00 65.44 101 VAL A CA 1
ATOM 818 C C . VAL A 1 101 ? -20.411 -17.049 -2.182 1.00 65.44 101 VAL A C 1
ATOM 820 O O . VAL A 1 101 ? -21.032 -16.005 -2.359 1.00 65.44 101 VAL A O 1
ATOM 823 N N . TYR A 1 102 ? -19.111 -17.197 -2.465 1.00 58.75 102 TYR A N 1
ATOM 824 C CA . TYR A 1 102 ? -18.220 -16.177 -3.040 1.00 58.75 102 TYR A CA 1
ATOM 825 C C . TYR A 1 102 ? -18.965 -15.039 -3.749 1.00 58.75 102 TYR A C 1
ATOM 827 O O . TYR A 1 102 ? -19.497 -15.237 -4.847 1.00 58.75 102 TYR A O 1
ATOM 835 N N . PHE A 1 103 ? -18.990 -13.844 -3.160 1.00 56.41 103 PHE A N 1
ATOM 836 C CA . PHE A 1 103 ? -19.513 -12.694 -3.883 1.00 56.41 103 PHE A CA 1
ATOM 837 C C . PHE A 1 103 ? -18.395 -12.007 -4.658 1.00 56.41 103 PHE A C 1
ATOM 839 O O . PHE A 1 103 ? -17.268 -11.843 -4.189 1.00 56.41 103 PHE A O 1
ATOM 846 N N . GLN A 1 104 ? -18.726 -11.627 -5.885 1.00 55.78 104 GLN A N 1
ATOM 847 C CA . GLN A 1 104 ? -17.870 -10.829 -6.743 1.00 55.78 104 GLN A CA 1
ATOM 848 C C . GLN A 1 104 ? -18.085 -9.359 -6.390 1.00 55.78 104 GLN A C 1
ATOM 850 O O . GLN A 1 104 ? -19.131 -8.790 -6.701 1.00 55.78 104 GLN A O 1
ATOM 855 N N . ASN A 1 105 ? -17.110 -8.736 -5.729 1.00 54.88 105 ASN A N 1
ATOM 856 C CA . ASN A 1 105 ? -17.157 -7.299 -5.494 1.00 54.88 105 ASN A CA 1
ATOM 857 C C . ASN A 1 105 ? -16.615 -6.557 -6.721 1.00 54.88 105 ASN A C 1
ATOM 859 O O . ASN A 1 105 ? -15.405 -6.433 -6.883 1.00 54.88 105 ASN A O 1
ATOM 863 N N . GLN A 1 106 ? -17.511 -6.033 -7.562 1.00 50.72 106 GLN A N 1
ATOM 864 C CA . GLN A 1 106 ? -17.149 -5.251 -8.756 1.00 50.72 106 GLN A CA 1
ATOM 865 C C . GLN A 1 106 ? -16.314 -3.996 -8.443 1.00 50.72 106 GLN A C 1
ATOM 867 O O . GLN A 1 106 ? -15.681 -3.453 -9.342 1.00 50.72 106 GLN A O 1
ATOM 872 N N . TYR A 1 107 ? -16.305 -3.546 -7.186 1.00 49.41 107 TYR A N 1
ATOM 873 C CA . TYR A 1 107 ? -15.532 -2.401 -6.706 1.00 49.41 107 TYR A CA 1
ATOM 874 C C . TYR A 1 107 ? -14.233 -2.801 -5.993 1.00 49.41 107 TYR A C 1
ATOM 876 O O . TYR A 1 107 ? -13.515 -1.926 -5.514 1.00 49.41 107 TYR A O 1
ATOM 884 N N . ALA A 1 108 ? -13.925 -4.096 -5.865 1.00 59.66 108 ALA A N 1
ATOM 885 C CA . ALA A 1 108 ? -12.679 -4.528 -5.248 1.00 59.66 108 ALA A CA 1
ATOM 886 C C . ALA A 1 108 ? -11.511 -4.399 -6.235 1.00 59.66 108 ALA A C 1
ATOM 888 O O . ALA A 1 108 ? -11.612 -4.801 -7.396 1.00 59.66 108 ALA A O 1
ATOM 889 N N . PHE A 1 109 ? -10.389 -3.863 -5.745 1.00 64.69 109 PHE A N 1
ATOM 890 C CA . PHE A 1 109 ? -9.149 -3.758 -6.511 1.00 64.69 109 PHE A CA 1
ATOM 891 C C . PHE A 1 109 ? -8.727 -5.142 -6.964 1.00 64.69 109 PHE A C 1
ATOM 893 O O . PHE A 1 109 ? -8.498 -6.044 -6.155 1.00 64.69 109 PHE A O 1
ATOM 900 N N . THR A 1 110 ? -8.672 -5.309 -8.271 1.00 64.12 110 THR A N 1
ATOM 901 C CA . THR A 1 110 ? -8.255 -6.564 -8.860 1.00 64.12 110 THR A CA 1
ATOM 902 C C . THR A 1 110 ? -6.751 -6.723 -8.679 1.00 64.12 110 THR A C 1
ATOM 904 O O . THR A 1 110 ? -6.020 -5.752 -8.839 1.00 64.12 110 THR A O 1
ATOM 907 N N . ARG A 1 111 ? -6.300 -7.931 -8.330 1.00 80.12 111 ARG A N 1
ATOM 908 C CA . ARG A 1 111 ? -4.885 -8.219 -8.069 1.00 80.12 111 ARG A CA 1
ATOM 909 C C . ARG A 1 111 ? -4.401 -9.387 -8.910 1.00 80.12 111 ARG A C 1
ATOM 911 O O . ARG A 1 111 ? -5.116 -10.388 -9.050 1.00 80.12 111 ARG A O 1
ATOM 918 N N . PHE A 1 112 ? -3.183 -9.288 -9.423 1.00 85.25 112 PHE A N 1
ATOM 919 C CA . PHE A 1 112 ? -2.487 -10.432 -9.986 1.00 85.25 112 PHE A CA 1
ATOM 920 C C . PHE A 1 112 ? -2.108 -11.412 -8.883 1.00 85.25 112 PHE A C 1
ATOM 922 O O . PHE A 1 112 ? -1.658 -11.041 -7.801 1.00 85.25 112 PHE A O 1
ATOM 929 N N . LYS A 1 113 ? -2.323 -12.693 -9.171 1.00 86.38 113 LYS A N 1
ATOM 930 C CA . LYS A 1 113 ? -1.848 -13.792 -8.344 1.00 86.38 113 LYS A CA 1
ATOM 931 C C . LYS A 1 113 ? -0.676 -14.475 -9.050 1.00 86.38 113 LYS A C 1
ATOM 933 O O . LYS A 1 113 ? -0.614 -14.402 -10.282 1.00 86.38 113 LYS A O 1
ATOM 938 N N . PRO A 1 114 ? 0.204 -15.172 -8.314 1.00 88.50 114 PRO A N 1
ATOM 939 C CA . PRO A 1 114 ? 1.313 -15.930 -8.893 1.00 88.50 114 PRO A CA 1
ATOM 940 C C . PRO A 1 114 ? 0.920 -16.812 -10.085 1.00 88.50 114 PRO A C 1
ATOM 942 O O . PRO A 1 114 ? 1.653 -16.900 -11.069 1.00 88.50 114 PRO A O 1
ATOM 945 N N . GLU A 1 115 ? -0.264 -17.425 -10.040 1.00 87.19 115 GLU A N 1
ATOM 946 C CA . GLU A 1 115 ? -0.760 -18.299 -11.105 1.00 87.19 115 GLU A CA 1
ATOM 947 C C . GLU A 1 115 ? -1.023 -17.534 -12.407 1.00 87.19 115 GLU A C 1
ATOM 949 O O . GLU A 1 115 ? -0.733 -18.047 -13.485 1.00 87.19 115 GLU A O 1
ATOM 954 N N . HIS A 1 116 ? -1.506 -16.290 -12.314 1.00 88.00 116 HIS A N 1
ATOM 955 C CA . HIS A 1 116 ? -1.747 -15.439 -13.482 1.00 88.00 116 HIS A CA 1
ATOM 956 C C . HIS A 1 116 ? -0.437 -15.053 -14.174 1.00 88.00 116 HIS A C 1
ATOM 958 O O . HIS A 1 116 ? -0.398 -14.954 -15.396 1.00 88.00 116 HIS A O 1
ATOM 964 N N . ILE A 1 117 ? 0.640 -14.841 -13.409 1.00 90.38 117 ILE A N 1
ATOM 965 C CA . ILE A 1 117 ? 1.959 -14.514 -13.968 1.00 90.38 117 ILE A CA 1
ATOM 966 C C . ILE A 1 117 ? 2.510 -15.691 -14.767 1.00 90.38 117 ILE A C 1
ATOM 968 O O . ILE A 1 117 ? 3.006 -15.495 -15.873 1.00 90.38 117 ILE A O 1
ATOM 972 N N . ASN A 1 118 ? 2.366 -16.913 -14.250 1.00 87.88 118 ASN A N 1
ATOM 973 C CA . ASN A 1 118 ? 2.781 -18.110 -14.979 1.00 87.88 118 ASN A CA 1
ATOM 974 C C . ASN A 1 118 ? 2.000 -18.257 -16.295 1.00 87.88 118 ASN A C 1
ATOM 976 O O . ASN A 1 118 ? 2.616 -18.427 -17.342 1.00 87.88 118 ASN A O 1
ATOM 980 N N . GLU A 1 119 ? 0.670 -18.103 -16.263 1.00 87.44 119 GLU A N 1
ATOM 981 C CA . GLU A 1 119 ? -0.171 -18.156 -17.470 1.00 87.44 119 GLU A CA 1
ATOM 982 C C . GLU A 1 119 ? 0.216 -17.069 -18.489 1.00 87.44 119 GLU A C 1
ATOM 984 O O . GLU A 1 119 ? 0.330 -17.338 -19.684 1.00 87.44 119 GLU A O 1
ATOM 989 N N . LEU A 1 120 ? 0.462 -15.839 -18.028 1.00 88.00 120 LEU A N 1
ATOM 990 C CA . LEU A 1 120 ? 0.904 -14.730 -18.876 1.00 88.00 120 LEU A CA 1
ATOM 991 C C . LEU A 1 120 ? 2.229 -15.029 -19.573 1.00 88.00 120 LEU A C 1
ATOM 993 O O . LEU A 1 120 ? 2.345 -14.855 -20.785 1.00 88.00 120 LEU A O 1
ATOM 997 N N . ILE A 1 121 ? 3.228 -15.469 -18.813 1.00 88.19 121 ILE A N 1
ATOM 998 C CA . ILE A 1 121 ? 4.572 -15.701 -19.337 1.00 88.19 121 ILE A CA 1
ATOM 999 C C . ILE A 1 121 ? 4.585 -16.875 -20.321 1.00 88.19 121 ILE A C 1
ATOM 1001 O O . ILE A 1 121 ? 5.2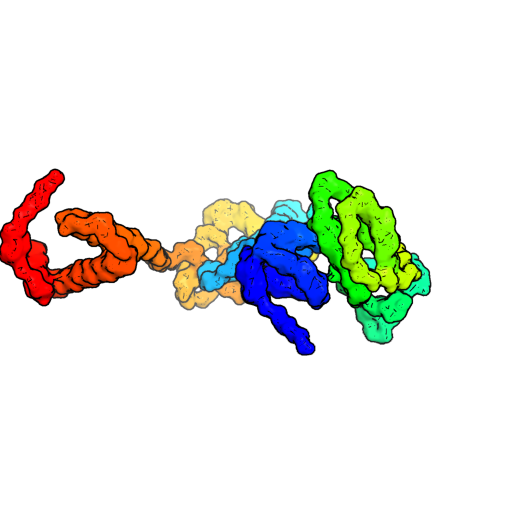11 -16.775 -21.378 1.00 88.19 121 ILE A O 1
ATOM 1005 N N . GLU A 1 122 ? 3.848 -17.949 -20.028 1.00 82.62 122 GLU A N 1
ATOM 1006 C CA . GLU A 1 122 ? 3.683 -19.085 -20.943 1.00 82.62 122 GLU A CA 1
ATOM 1007 C C . GLU A 1 122 ? 3.061 -18.659 -22.286 1.00 82.62 122 GLU A C 1
ATOM 1009 O O . GLU A 1 122 ? 3.452 -19.171 -23.336 1.00 82.62 122 GLU A O 1
ATOM 1014 N N . ASN A 1 123 ? 2.163 -17.668 -22.280 1.00 78.94 123 ASN A N 1
ATOM 1015 C CA . ASN A 1 123 ? 1.548 -17.129 -23.497 1.00 78.94 123 ASN A CA 1
ATOM 1016 C C . ASN A 1 123 ? 2.477 -16.206 -24.312 1.00 78.94 123 ASN A C 1
ATOM 1018 O O . ASN A 1 123 ? 2.286 -16.069 -25.522 1.00 78.94 123 ASN A O 1
ATOM 1022 N N . ILE A 1 124 ? 3.489 -15.590 -23.688 1.00 79.94 124 ILE A N 1
ATOM 1023 C CA . ILE A 1 124 ? 4.382 -14.606 -24.335 1.00 79.94 124 ILE A CA 1
ATOM 1024 C C . ILE A 1 124 ? 5.472 -15.264 -25.209 1.00 79.94 124 ILE A C 1
ATOM 1026 O O . ILE A 1 124 ? 6.052 -14.583 -26.046 1.00 79.94 124 ILE A O 1
ATOM 1030 N N . ASN A 1 125 ? 5.686 -16.584 -25.111 1.00 61.44 125 ASN A N 1
ATOM 1031 C CA . ASN A 1 125 ? 6.590 -17.402 -25.941 1.00 61.44 125 ASN A CA 1
ATOM 1032 C C . ASN A 1 125 ? 8.034 -16.862 -26.137 1.00 61.44 125 ASN A C 1
ATOM 1034 O O . ASN A 1 125 ? 8.302 -15.987 -26.955 1.00 61.44 125 ASN A O 1
ATOM 1038 N N . GLY A 1 126 ? 9.015 -17.533 -25.518 1.00 64.69 126 GLY A N 1
ATOM 1039 C CA . GLY A 1 126 ? 10.397 -17.607 -26.030 1.00 64.69 126 GLY A CA 1
ATOM 1040 C C . GLY A 1 126 ? 11.455 -16.689 -25.404 1.00 64.69 126 GLY A C 1
ATOM 1041 O O . GLY A 1 126 ? 12.638 -16.938 -25.617 1.00 64.69 126 GLY A O 1
ATOM 1042 N N . THR A 1 127 ? 11.078 -15.679 -24.617 1.00 79.50 127 THR A N 1
ATOM 1043 C CA . THR A 1 127 ? 12.029 -14.762 -23.943 1.00 79.50 127 THR A CA 1
ATOM 1044 C C . THR A 1 127 ? 12.225 -15.044 -22.459 1.00 79.50 127 THR A C 1
ATOM 1046 O O . THR A 1 127 ? 13.280 -14.734 -21.908 1.00 79.50 127 THR A O 1
ATOM 1049 N N . TRP A 1 128 ? 11.225 -15.638 -21.818 1.00 89.75 128 TRP A N 1
ATOM 1050 C CA . TRP A 1 128 ? 11.249 -15.946 -20.397 1.00 89.75 128 TRP A CA 1
ATOM 1051 C C . TRP A 1 128 ? 11.607 -17.411 -20.169 1.00 89.75 128 TRP A C 1
ATOM 1053 O O . TRP A 1 128 ? 11.095 -18.308 -20.840 1.00 89.75 128 TRP A O 1
ATOM 1063 N N . THR A 1 129 ? 12.466 -17.654 -19.191 1.00 90.19 129 THR A N 1
ATOM 1064 C CA . THR A 1 129 ? 12.840 -18.994 -18.727 1.00 90.19 129 THR A CA 1
ATOM 1065 C C . THR A 1 129 ? 12.681 -19.065 -17.218 1.00 90.19 129 THR A C 1
ATOM 1067 O O . THR A 1 129 ? 12.604 -18.037 -16.554 1.00 90.19 129 THR A O 1
ATOM 1070 N N . ARG A 1 130 ? 12.567 -20.263 -16.653 1.00 88.00 130 ARG A N 1
ATOM 1071 C CA . ARG A 1 130 ? 12.416 -20.428 -15.205 1.00 88.00 130 ARG A CA 1
ATOM 1072 C C . ARG A 1 130 ? 13.784 -20.668 -14.573 1.00 88.00 130 ARG A C 1
ATOM 1074 O O . ARG A 1 130 ? 14.600 -21.358 -15.179 1.00 88.00 130 ARG A O 1
ATOM 1081 N N . SER A 1 131 ? 14.026 -20.102 -13.394 1.00 87.94 131 SER A N 1
ATOM 1082 C CA . SER A 1 131 ? 15.238 -20.383 -12.619 1.00 87.94 131 SER A CA 1
ATOM 1083 C C . SER A 1 131 ? 15.300 -21.848 -12.182 1.00 87.94 131 SER A C 1
ATOM 1085 O O . SER A 1 131 ? 14.276 -22.533 -12.101 1.00 87.94 131 SER A O 1
ATOM 1087 N N . ASP A 1 132 ? 16.506 -22.318 -11.860 1.00 79.88 132 ASP A N 1
ATOM 1088 C CA . ASP A 1 132 ? 16.753 -23.707 -11.451 1.00 79.88 132 ASP A CA 1
ATOM 1089 C C . ASP A 1 132 ? 16.018 -24.097 -10.152 1.00 79.88 132 ASP A C 1
ATOM 1091 O O . ASP A 1 132 ? 15.665 -25.262 -9.965 1.00 79.88 132 ASP A O 1
ATOM 1095 N N . ASP A 1 133 ? 15.761 -23.132 -9.263 1.00 79.12 133 ASP A N 1
ATOM 1096 C CA . ASP A 1 133 ? 14.978 -23.310 -8.029 1.00 79.12 133 ASP A CA 1
ATOM 1097 C C . ASP A 1 133 ? 13.453 -23.257 -8.255 1.00 79.12 133 ASP A C 1
ATOM 1099 O O . ASP A 1 133 ? 12.677 -23.635 -7.378 1.00 79.12 133 ASP A O 1
ATOM 1103 N N . GLY A 1 134 ? 13.006 -22.833 -9.441 1.00 76.31 134 GLY A N 1
ATOM 1104 C CA . GLY A 1 134 ? 11.597 -22.712 -9.806 1.00 76.31 134 GLY A CA 1
ATOM 1105 C C . GLY A 1 134 ? 10.857 -21.516 -9.194 1.00 76.31 134 GLY A C 1
ATOM 1106 O O . GLY A 1 134 ? 9.663 -21.359 -9.487 1.00 76.31 134 GLY A O 1
ATOM 1107 N N . GLU A 1 135 ? 11.527 -20.688 -8.386 1.00 81.00 135 GLU A N 1
ATOM 1108 C CA . GLU A 1 135 ? 10.921 -19.575 -7.639 1.00 81.00 135 GLU A CA 1
ATOM 1109 C C . GLU A 1 135 ? 10.917 -18.251 -8.418 1.00 81.00 135 GLU A C 1
ATOM 1111 O O . GLU A 1 135 ? 10.093 -17.372 -8.143 1.00 81.00 135 GLU A O 1
ATOM 1116 N N . LYS A 1 136 ? 11.799 -18.110 -9.413 1.00 89.75 136 LYS A N 1
ATOM 1117 C CA . LYS A 1 136 ? 11.973 -16.886 -10.200 1.00 89.75 136 LYS A CA 1
ATOM 1118 C C . LYS A 1 136 ? 11.813 -17.129 -11.697 1.00 89.75 136 LYS A C 1
ATOM 1120 O O . LYS A 1 136 ? 11.959 -18.238 -12.218 1.00 89.75 136 LYS A O 1
ATOM 1125 N N . TRP A 1 137 ? 11.536 -16.041 -12.397 1.00 92.25 137 TRP A N 1
ATOM 1126 C CA . TRP A 1 137 ? 11.540 -15.976 -13.849 1.00 92.25 137 TRP A CA 1
ATOM 1127 C C . TRP A 1 137 ? 12.777 -15.221 -14.326 1.00 92.25 137 TRP A C 1
ATOM 1129 O O . TRP A 1 137 ? 13.141 -14.196 -13.764 1.00 92.25 137 TRP A O 1
ATOM 1139 N N . ILE A 1 138 ? 13.426 -15.734 -15.360 1.00 92.44 138 ILE A N 1
ATOM 1140 C CA . ILE A 1 138 ? 14.625 -15.173 -15.970 1.00 92.44 138 ILE A CA 1
ATOM 1141 C C . ILE A 1 138 ? 14.248 -14.588 -17.327 1.00 92.44 138 ILE A C 1
ATOM 1143 O O . ILE A 1 138 ? 13.693 -15.288 -18.177 1.00 92.44 138 ILE A O 1
ATOM 1147 N N . LEU A 1 139 ? 14.597 -13.324 -17.544 1.00 91.62 139 LEU A N 1
ATOM 1148 C CA . LEU A 1 139 ? 14.454 -12.619 -18.812 1.00 91.62 139 LEU A CA 1
ATOM 1149 C C . LEU A 1 139 ? 15.807 -12.030 -19.209 1.00 91.62 139 LEU A C 1
ATOM 1151 O O . LEU A 1 139 ? 16.288 -11.116 -18.546 1.00 91.62 139 LEU A O 1
ATOM 1155 N N . LEU A 1 140 ? 16.398 -12.534 -20.298 1.00 88.19 140 LEU A N 1
ATOM 1156 C CA . LEU A 1 140 ? 17.688 -12.058 -20.830 1.00 88.19 140 LEU A CA 1
ATOM 1157 C C . LEU A 1 140 ? 18.760 -11.902 -19.731 1.00 88.19 140 LEU A C 1
ATOM 1159 O O . LEU A 1 140 ? 19.340 -10.834 -19.576 1.00 88.19 140 LEU A O 1
ATOM 1163 N N . ASP A 1 141 ? 18.973 -12.966 -18.951 1.00 89.12 141 ASP A N 1
ATOM 1164 C CA . ASP A 1 141 ? 19.927 -13.055 -17.828 1.00 89.12 141 ASP A CA 1
ATOM 1165 C C . ASP A 1 141 ? 19.564 -12.264 -16.553 1.00 89.12 141 ASP A C 1
ATOM 1167 O O . ASP A 1 141 ? 20.322 -12.283 -15.582 1.00 89.12 141 ASP A O 1
ATOM 1171 N N . HIS A 1 142 ? 18.391 -11.627 -16.499 1.00 92.00 142 HIS A N 1
ATOM 1172 C CA . HIS A 1 142 ? 17.890 -10.951 -15.299 1.00 92.00 142 HIS A CA 1
ATOM 1173 C C . HIS A 1 142 ? 16.819 -11.773 -14.584 1.00 92.00 142 HIS A C 1
ATOM 1175 O O . HIS A 1 142 ? 15.868 -12.240 -15.207 1.00 92.00 142 HIS A O 1
ATOM 1181 N N . GLU A 1 143 ? 16.953 -11.916 -13.266 1.00 92.88 143 GLU A N 1
ATOM 1182 C CA . GLU A 1 143 ? 15.995 -12.629 -12.421 1.00 92.88 143 GLU A CA 1
ATOM 1183 C C . GLU A 1 143 ? 14.886 -11.707 -11.909 1.00 92.88 143 GLU A C 1
ATOM 1185 O O . GLU A 1 143 ? 15.146 -10.602 -11.436 1.00 92.88 143 GLU A O 1
ATOM 1190 N N . PHE A 1 144 ? 13.657 -12.213 -11.930 1.00 94.12 144 PHE A N 1
ATOM 1191 C CA . PHE A 1 144 ? 12.461 -11.547 -11.438 1.00 94.12 144 PHE A CA 1
ATOM 1192 C C . PHE A 1 144 ? 11.694 -12.469 -10.495 1.00 94.12 144 PHE A C 1
ATOM 1194 O O . PHE A 1 144 ? 11.384 -13.616 -10.835 1.00 94.12 144 PHE A O 1
ATOM 1201 N N . SER A 1 145 ? 11.356 -11.970 -9.310 1.00 93.00 145 SER A N 1
ATOM 1202 C CA . SER A 1 145 ? 10.493 -12.693 -8.384 1.00 93.00 145 SER A CA 1
ATOM 1203 C C . SER A 1 145 ? 9.042 -12.649 -8.869 1.00 93.00 145 SER A C 1
ATOM 1205 O O . SER A 1 145 ? 8.576 -11.646 -9.418 1.00 93.00 145 SER A O 1
ATOM 1207 N N . ILE A 1 146 ? 8.286 -13.726 -8.639 1.00 91.62 146 ILE A N 1
ATOM 1208 C CA . ILE A 1 146 ? 6.869 -13.765 -9.030 1.00 91.62 146 ILE A CA 1
ATOM 1209 C C . ILE A 1 146 ? 6.067 -12.663 -8.317 1.00 91.62 146 ILE A C 1
ATOM 1211 O O . ILE A 1 146 ? 5.202 -12.039 -8.929 1.00 91.62 146 ILE A O 1
ATOM 1215 N N . ASN A 1 147 ? 6.381 -12.379 -7.050 1.00 91.38 147 ASN A N 1
ATOM 1216 C CA . ASN A 1 147 ? 5.716 -11.322 -6.286 1.00 91.38 147 ASN A CA 1
ATOM 1217 C C . ASN A 1 147 ? 5.972 -9.936 -6.892 1.00 91.38 147 ASN A C 1
ATOM 1219 O O . ASN A 1 147 ? 5.036 -9.152 -7.044 1.00 91.38 147 ASN A O 1
ATOM 1223 N N . SER A 1 148 ? 7.211 -9.656 -7.294 1.00 93.69 148 SER A N 1
ATOM 1224 C CA . SER A 1 148 ? 7.585 -8.412 -7.970 1.00 93.69 148 SER A CA 1
ATOM 1225 C C . SER A 1 148 ? 6.838 -8.252 -9.290 1.00 93.69 148 SER A C 1
ATOM 1227 O O . SER A 1 148 ? 6.252 -7.202 -9.540 1.00 93.69 148 SER A O 1
ATOM 1229 N N . LEU A 1 149 ? 6.750 -9.317 -10.094 1.00 94.44 149 LEU A N 1
ATOM 1230 C CA . LEU A 1 149 ? 5.986 -9.316 -11.344 1.00 94.44 149 LEU A CA 1
ATOM 1231 C C . LEU A 1 149 ? 4.485 -9.072 -11.115 1.00 94.44 149 LEU A C 1
ATOM 1233 O O . LEU A 1 149 ? 3.890 -8.280 -11.845 1.00 94.44 149 LEU A O 1
ATOM 1237 N N . CYS A 1 150 ? 3.880 -9.675 -10.083 1.00 92.75 150 CYS A N 1
ATOM 1238 C CA . CYS A 1 150 ? 2.499 -9.372 -9.686 1.00 92.75 150 CYS A CA 1
ATOM 1239 C C . CYS A 1 150 ? 2.315 -7.878 -9.392 1.00 92.75 150 CYS A C 1
ATOM 1241 O O . CYS A 1 150 ? 1.413 -7.251 -9.945 1.00 92.75 150 CYS A O 1
ATOM 1243 N N . LEU A 1 151 ? 3.196 -7.293 -8.576 1.00 93.94 151 LEU A N 1
ATOM 1244 C CA . LEU A 1 151 ? 3.113 -5.888 -8.170 1.00 93.94 151 LEU A CA 1
ATOM 1245 C C . LEU A 1 151 ? 3.401 -4.917 -9.321 1.00 93.94 151 LEU A C 1
ATOM 1247 O O . LEU A 1 151 ? 2.782 -3.853 -9.400 1.00 93.94 151 LEU A O 1
ATOM 1251 N N . MET A 1 152 ? 4.288 -5.283 -10.248 1.00 95.25 152 MET A N 1
ATOM 1252 C CA . MET A 1 152 ? 4.506 -4.545 -11.493 1.00 95.25 152 MET A CA 1
ATOM 1253 C C . MET A 1 152 ? 3.231 -4.514 -12.343 1.00 95.25 152 MET A C 1
ATOM 1255 O O . MET A 1 152 ? 2.837 -3.448 -12.819 1.00 95.25 152 MET A O 1
ATOM 1259 N N . CYS A 1 153 ? 2.559 -5.655 -12.505 1.00 93.12 153 CYS A N 1
ATOM 1260 C CA . CYS A 1 153 ? 1.305 -5.740 -13.248 1.00 93.12 153 CYS A CA 1
ATOM 1261 C C . CYS A 1 153 ? 0.168 -4.974 -12.555 1.00 93.12 153 CYS A C 1
ATOM 1263 O O . CYS A 1 153 ? -0.520 -4.195 -13.215 1.00 93.12 153 CYS A O 1
ATOM 1265 N N . ASP A 1 154 ? 0.010 -5.127 -11.236 1.00 91.19 154 ASP A N 1
ATOM 1266 C CA . ASP A 1 154 ? -0.964 -4.369 -10.439 1.00 91.19 154 ASP A CA 1
ATOM 1267 C C . ASP A 1 154 ? -0.741 -2.861 -10.605 1.00 91.19 154 ASP A C 1
ATOM 1269 O O . ASP A 1 154 ? -1.674 -2.110 -10.888 1.00 91.19 154 ASP A O 1
ATOM 1273 N N . SER A 1 155 ? 0.518 -2.420 -10.516 1.00 93.06 155 SER A N 1
ATOM 1274 C CA . SER A 1 155 ? 0.883 -1.014 -10.698 1.00 93.06 155 SER A CA 1
ATOM 1275 C C . SER A 1 155 ? 0.538 -0.511 -12.095 1.00 93.06 155 SER A C 1
ATOM 1277 O O . SER A 1 155 ? 0.040 0.600 -12.249 1.00 93.06 155 SER A O 1
ATOM 1279 N N . TYR A 1 156 ? 0.798 -1.314 -13.126 1.00 92.31 156 TYR A N 1
ATOM 1280 C CA . TYR A 1 156 ? 0.521 -0.930 -14.504 1.00 92.31 156 TYR A CA 1
ATOM 1281 C C . TYR A 1 156 ? -0.978 -0.726 -14.758 1.00 92.31 156 TYR A C 1
ATOM 1283 O O . TYR A 1 156 ? -1.361 0.263 -15.389 1.00 92.31 156 TYR A O 1
ATOM 1291 N N . ILE A 1 157 ? -1.826 -1.619 -14.241 1.00 88.38 157 ILE A N 1
ATOM 1292 C CA . ILE A 1 157 ? -3.285 -1.545 -14.419 1.00 88.38 157 ILE A CA 1
ATOM 1293 C C . ILE A 1 157 ? -3.900 -0.398 -13.616 1.00 88.38 157 ILE A C 1
ATOM 1295 O O . ILE A 1 157 ? -4.777 0.301 -14.129 1.00 88.38 157 ILE A O 1
ATOM 1299 N N . ASP A 1 158 ? -3.382 -0.140 -12.417 1.00 86.44 158 ASP A N 1
ATOM 1300 C CA . ASP A 1 158 ? -3.814 0.974 -11.569 1.00 86.44 158 ASP A CA 1
ATOM 1301 C C . ASP A 1 158 ? -3.260 2.339 -12.033 1.00 86.44 158 ASP A C 1
ATOM 1303 O O . ASP A 1 158 ? -3.533 3.363 -11.414 1.00 86.44 158 ASP A O 1
ATOM 1307 N N . ASN A 1 159 ? -2.509 2.390 -13.143 1.00 88.25 159 ASN A N 1
ATOM 1308 C CA . ASN A 1 159 ? -1.769 3.571 -13.618 1.00 88.25 159 ASN A CA 1
ATOM 1309 C C . ASN A 1 159 ? -0.711 4.115 -12.634 1.00 88.25 159 ASN A C 1
ATOM 1311 O O . ASN A 1 159 ? -0.245 5.246 -12.806 1.00 88.25 159 ASN A O 1
ATOM 1315 N N . ALA A 1 160 ? -0.285 3.297 -11.674 1.00 92.69 160 ALA A N 1
ATOM 1316 C CA . ALA A 1 160 ? 0.809 3.554 -10.744 1.00 92.69 160 ALA A CA 1
ATOM 1317 C C . ALA A 1 160 ? 2.186 3.258 -11.388 1.00 92.69 160 ALA A C 1
ATOM 1319 O O . ALA A 1 160 ? 2.312 3.161 -12.613 1.00 92.69 160 ALA A O 1
ATOM 1320 N N . ARG A 1 161 ? 3.256 3.166 -10.587 1.00 95.19 161 ARG A N 1
ATOM 1321 C CA . ARG A 1 161 ? 4.651 3.153 -11.069 1.00 95.19 161 ARG A CA 1
ATOM 1322 C C . ARG A 1 161 ? 5.257 1.741 -11.004 1.00 95.19 161 ARG A C 1
ATOM 1324 O O . ARG A 1 161 ? 5.821 1.372 -9.978 1.00 95.19 161 ARG A O 1
ATOM 1331 N N . PRO A 1 162 ? 5.209 0.941 -12.090 1.00 96.25 162 PRO A N 1
ATOM 1332 C CA . PRO A 1 162 ? 5.654 -0.455 -12.064 1.00 96.25 162 PRO A CA 1
ATOM 1333 C C . PRO A 1 162 ? 7.151 -0.610 -11.780 1.00 96.25 162 PRO A C 1
ATOM 1335 O O . PRO A 1 162 ? 7.557 -1.586 -11.160 1.00 96.25 162 PRO A O 1
ATOM 1338 N N . TRP A 1 163 ? 7.984 0.359 -12.174 1.00 95.94 163 TRP A N 1
ATOM 1339 C CA . TRP A 1 163 ? 9.432 0.295 -11.946 1.00 95.94 163 TRP A CA 1
ATOM 1340 C C . TRP A 1 163 ? 9.819 0.258 -10.465 1.00 95.94 163 TRP A C 1
ATOM 1342 O O . TRP A 1 163 ? 10.889 -0.249 -10.156 1.00 95.94 163 TRP A O 1
ATOM 1352 N N . ILE A 1 164 ? 8.956 0.724 -9.553 1.00 96.44 164 ILE A N 1
ATOM 1353 C CA . ILE A 1 164 ? 9.190 0.672 -8.098 1.00 96.44 164 ILE A CA 1
ATOM 1354 C C . ILE A 1 164 ? 9.399 -0.760 -7.602 1.00 96.44 164 ILE A C 1
ATOM 1356 O O . ILE A 1 164 ? 10.143 -0.965 -6.642 1.00 96.44 164 ILE A O 1
ATOM 1360 N N . PHE A 1 165 ? 8.772 -1.726 -8.275 1.00 96.25 165 PHE A N 1
ATOM 1361 C CA . PHE A 1 165 ? 8.812 -3.148 -7.947 1.00 96.25 165 PHE A CA 1
ATOM 1362 C C . PHE A 1 165 ? 9.719 -3.958 -8.882 1.00 96.25 165 PHE A C 1
ATOM 1364 O O . PHE A 1 165 ? 9.706 -5.179 -8.831 1.00 96.25 165 PHE A O 1
ATOM 1371 N N . CYS A 1 166 ? 10.473 -3.311 -9.773 1.00 95.75 166 CYS A N 1
ATOM 1372 C CA . CYS A 1 166 ? 11.344 -4.018 -10.707 1.00 95.75 166 CYS A CA 1
ATOM 1373 C C . CYS A 1 166 ? 12.569 -4.580 -9.974 1.00 95.75 166 CYS A C 1
ATOM 1375 O O . CYS A 1 166 ? 13.284 -3.819 -9.330 1.00 95.75 166 CYS A O 1
ATOM 1377 N N . ASP A 1 167 ? 12.851 -5.877 -10.108 1.00 94.75 167 ASP A N 1
ATOM 1378 C CA . ASP A 1 167 ? 14.019 -6.516 -9.477 1.00 94.75 167 ASP A CA 1
ATOM 1379 C C . ASP A 1 167 ? 15.369 -6.015 -10.023 1.00 94.75 167 ASP A C 1
ATOM 1381 O O . ASP A 1 167 ? 16.387 -6.118 -9.345 1.00 94.75 167 ASP A O 1
ATOM 1385 N N . VAL A 1 168 ? 15.389 -5.431 -11.225 1.00 95.00 168 VAL A N 1
ATOM 1386 C CA . VAL A 1 168 ? 16.617 -4.952 -11.874 1.00 95.00 168 VAL A CA 1
ATOM 1387 C C . VAL A 1 168 ? 16.964 -3.540 -11.395 1.00 95.00 168 VAL A C 1
ATOM 1389 O O . VAL A 1 168 ? 16.343 -2.554 -11.809 1.00 95.00 168 VAL A O 1
ATOM 1392 N N . ASP A 1 169 ? 17.988 -3.447 -10.546 1.00 94.00 169 ASP A N 1
ATOM 1393 C CA . ASP A 1 169 ? 18.462 -2.211 -9.912 1.00 94.00 169 ASP A CA 1
ATOM 1394 C C . ASP A 1 169 ? 18.772 -1.094 -10.918 1.00 94.00 169 ASP A C 1
ATOM 1396 O O . ASP A 1 169 ? 18.440 0.070 -10.672 1.00 94.00 169 ASP A O 1
ATOM 1400 N N . GLU A 1 170 ? 19.375 -1.420 -12.066 1.00 93.38 170 GLU A N 1
ATOM 1401 C CA . GLU A 1 170 ? 19.722 -0.441 -13.099 1.00 93.38 170 GLU A CA 1
ATOM 1402 C C . GLU A 1 170 ? 18.478 0.199 -13.722 1.00 93.38 170 GLU A C 1
ATOM 1404 O O . GLU A 1 170 ? 18.439 1.417 -13.926 1.00 93.38 170 GLU A O 1
ATOM 1409 N N . ILE A 1 171 ? 17.447 -0.609 -13.999 1.00 94.94 171 ILE A N 1
ATOM 1410 C CA . ILE A 1 171 ? 16.172 -0.131 -14.545 1.00 94.94 171 ILE A CA 1
ATOM 1411 C C . ILE A 1 171 ? 15.472 0.727 -13.496 1.00 94.94 171 ILE A C 1
ATOM 1413 O O . ILE A 1 171 ? 15.080 1.861 -13.781 1.00 94.94 171 ILE A O 1
ATOM 1417 N N . ARG A 1 172 ? 15.347 0.207 -12.272 1.00 95.25 172 ARG A N 1
ATOM 1418 C CA . ARG A 1 172 ? 14.672 0.889 -11.167 1.00 95.25 172 ARG A CA 1
ATOM 1419 C C . ARG A 1 172 ? 15.312 2.243 -10.882 1.00 95.25 172 ARG A C 1
ATOM 1421 O O . ARG A 1 172 ? 14.626 3.262 -10.937 1.00 95.25 172 ARG A O 1
ATOM 1428 N N . SER A 1 173 ? 16.633 2.285 -10.726 1.00 93.50 173 SER A N 1
ATOM 1429 C CA . SER A 1 173 ? 17.392 3.520 -10.501 1.00 93.50 173 SER A CA 1
ATOM 1430 C C . SER A 1 173 ? 17.206 4.538 -11.629 1.00 93.50 173 SER A C 1
ATOM 1432 O O . SER A 1 173 ? 16.954 5.714 -11.361 1.00 93.50 173 SER A O 1
ATOM 1434 N N . ALA A 1 174 ? 17.293 4.110 -12.895 1.00 93.25 174 ALA A N 1
ATOM 1435 C CA . ALA A 1 174 ? 17.122 5.000 -14.044 1.00 93.25 174 ALA A CA 1
ATOM 1436 C C . ALA A 1 174 ? 15.724 5.638 -14.076 1.00 93.25 174 ALA A C 1
ATOM 1438 O O . ALA A 1 174 ? 15.589 6.850 -14.262 1.00 93.25 174 ALA A O 1
ATOM 1439 N N . TYR A 1 175 ? 14.683 4.836 -13.844 1.00 95.12 175 TYR A N 1
ATOM 1440 C CA . TYR A 1 175 ? 13.304 5.311 -13.873 1.00 95.12 175 TYR A CA 1
ATOM 1441 C C . TYR A 1 175 ? 12.979 6.188 -12.666 1.00 95.12 175 TYR A C 1
ATOM 1443 O O . TYR A 1 175 ? 12.342 7.223 -12.846 1.00 95.12 175 TYR A O 1
ATOM 1451 N N . LEU A 1 176 ? 13.481 5.857 -11.472 1.00 93.94 176 LEU A N 1
ATOM 1452 C CA . LEU A 1 176 ? 13.361 6.714 -10.290 1.00 93.94 176 LEU A CA 1
ATOM 1453 C C . LEU A 1 176 ? 14.024 8.086 -10.506 1.00 93.94 176 LEU A C 1
ATOM 1455 O O . LEU A 1 176 ? 13.492 9.100 -10.062 1.00 93.94 176 LEU A O 1
ATOM 1459 N N . GLU A 1 177 ? 15.156 8.164 -11.210 1.00 90.75 177 GLU A N 1
ATOM 1460 C CA . GLU A 1 177 ? 15.789 9.450 -11.540 1.00 90.75 177 GLU A CA 1
ATOM 1461 C C . GLU A 1 177 ? 14.978 10.267 -12.556 1.00 90.75 177 GLU A C 1
ATOM 1463 O O . GLU A 1 177 ? 14.770 11.468 -12.352 1.00 90.75 177 GLU A O 1
ATOM 1468 N N . CYS A 1 178 ? 14.464 9.631 -13.616 1.00 90.94 178 CYS A N 1
ATOM 1469 C CA . CYS A 1 178 ? 13.519 10.265 -14.543 1.00 90.94 178 CYS A CA 1
ATOM 1470 C C . CYS A 1 178 ? 12.299 10.828 -13.806 1.00 90.94 178 CYS A C 1
ATOM 1472 O O . CYS A 1 178 ? 11.831 11.927 -14.090 1.00 90.94 178 CYS A O 1
ATOM 1474 N N . ASP A 1 179 ? 11.814 10.092 -12.822 1.00 91.19 179 ASP A N 1
ATOM 1475 C CA . ASP A 1 179 ? 10.636 10.433 -12.050 1.00 91.19 179 ASP A CA 1
ATOM 1476 C C . ASP A 1 179 ? 10.870 11.607 -11.080 1.00 91.19 179 ASP A C 1
ATOM 1478 O O . ASP A 1 179 ? 10.133 12.595 -11.070 1.00 91.19 179 ASP A O 1
ATOM 1482 N N . LYS A 1 180 ? 11.998 11.599 -10.354 1.00 88.81 180 LYS A N 1
ATOM 1483 C CA . LYS A 1 180 ? 12.454 12.748 -9.543 1.00 88.81 180 LYS A CA 1
ATOM 1484 C C . LYS A 1 180 ? 12.550 14.036 -10.358 1.00 88.81 180 LYS A C 1
ATOM 1486 O O . LYS A 1 180 ? 12.383 15.129 -9.814 1.00 88.81 180 LYS A O 1
ATOM 1491 N N . ILE A 1 181 ? 12.880 13.921 -11.640 1.00 86.56 181 ILE A N 1
ATOM 1492 C CA . ILE A 1 181 ? 12.940 15.041 -12.573 1.00 86.56 181 ILE A CA 1
ATOM 1493 C C . ILE A 1 181 ? 11.535 15.546 -12.910 1.00 86.56 181 ILE A C 1
ATOM 1495 O O . ILE A 1 181 ? 11.294 16.750 -12.807 1.00 86.56 181 ILE A O 1
ATOM 1499 N N . LEU A 1 182 ? 10.613 14.645 -13.257 1.00 87.06 182 LEU A N 1
ATOM 1500 C CA . LEU A 1 182 ? 9.228 14.991 -13.586 1.00 87.06 182 LEU A CA 1
ATOM 1501 C C . LEU A 1 182 ? 8.481 15.599 -12.397 1.00 87.06 182 LEU A C 1
ATOM 1503 O O . LEU A 1 182 ? 7.763 16.577 -12.576 1.00 87.06 182 LEU A O 1
ATOM 1507 N N . ASN A 1 183 ? 8.735 15.126 -11.177 1.00 83.94 183 ASN A N 1
ATOM 1508 C CA . ASN A 1 183 ? 8.167 15.703 -9.954 1.00 83.94 183 ASN A CA 1
ATOM 1509 C C . ASN A 1 183 ? 8.606 17.160 -9.691 1.00 83.94 183 ASN A C 1
ATOM 1511 O O . ASN A 1 183 ? 7.976 17.858 -8.899 1.00 83.94 183 ASN A O 1
ATOM 1515 N N . LYS A 1 184 ? 9.677 17.641 -10.344 1.00 82.94 184 LYS A N 1
ATOM 1516 C CA . LYS A 1 184 ? 10.124 19.047 -10.284 1.00 82.94 184 LYS A CA 1
ATOM 1517 C C . LYS A 1 184 ? 9.526 19.919 -11.391 1.00 82.94 184 LYS A C 1
ATOM 1519 O O . LYS A 1 184 ? 9.767 21.126 -11.393 1.00 82.94 184 LYS A O 1
ATOM 1524 N N . VAL A 1 185 ? 8.823 19.328 -12.355 1.00 80.31 185 VAL A N 1
ATOM 1525 C CA . VAL A 1 185 ? 8.142 20.068 -13.421 1.00 80.31 185 VAL A CA 1
ATOM 1526 C C . VAL A 1 185 ? 6.923 20.781 -12.829 1.00 80.31 185 VAL A C 1
ATOM 1528 O O . VAL A 1 185 ? 6.286 20.295 -11.896 1.00 80.31 185 VAL A O 1
ATOM 1531 N N . ASP A 1 186 ? 6.618 21.969 -13.349 1.00 75.62 186 ASP A N 1
ATOM 1532 C CA . ASP A 1 186 ? 5.438 22.734 -12.950 1.00 75.62 186 ASP A CA 1
ATOM 1533 C C . ASP A 1 186 ? 4.155 21.911 -13.177 1.00 75.62 186 ASP A C 1
ATOM 1535 O O . ASP A 1 186 ? 3.952 21.357 -14.255 1.00 75.62 186 ASP A O 1
ATOM 1539 N N . LYS A 1 187 ? 3.266 21.848 -12.176 1.00 77.75 187 LYS A N 1
ATOM 1540 C CA . LYS A 1 187 ? 2.023 21.055 -12.236 1.00 77.75 187 LYS A CA 1
ATOM 1541 C C . LYS A 1 187 ? 1.034 21.514 -13.316 1.00 77.75 187 LYS A C 1
ATOM 1543 O O . LYS A 1 187 ? 0.115 20.771 -13.641 1.00 77.75 187 LYS A O 1
ATOM 1548 N N . SER A 1 188 ? 1.187 22.724 -13.856 1.00 75.88 188 SER A N 1
ATOM 1549 C CA . SER A 1 188 ? 0.401 23.214 -15.000 1.00 75.88 188 SER A CA 1
ATOM 1550 C C . SER A 1 188 ? 0.748 22.513 -16.316 1.00 75.88 188 SER A C 1
ATOM 1552 O O . SER A 1 188 ? 0.009 22.621 -17.295 1.00 75.88 188 SER A O 1
ATOM 1554 N N . VAL A 1 189 ? 1.867 21.794 -16.343 1.00 80.69 189 VAL A N 1
ATOM 1555 C CA . VAL A 1 189 ? 2.366 21.075 -17.502 1.00 80.69 189 VAL A CA 1
ATOM 1556 C C . VAL A 1 189 ? 1.844 19.641 -17.497 1.00 80.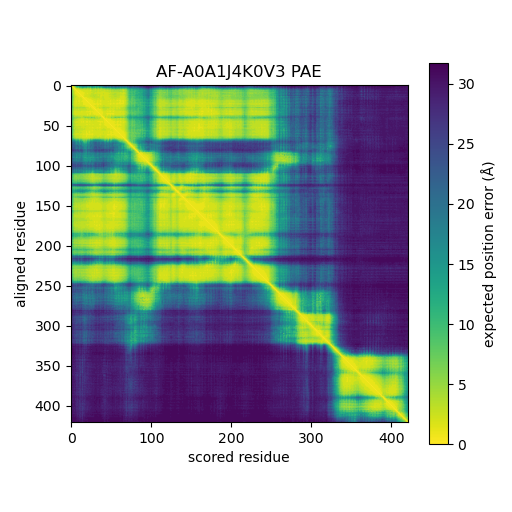69 189 VAL A C 1
ATOM 1558 O O . VAL A 1 189 ? 2.060 18.886 -16.550 1.00 80.69 189 VAL A O 1
ATOM 1561 N N . ASP A 1 190 ? 1.218 19.236 -18.600 1.00 82.00 190 ASP A N 1
ATOM 1562 C CA . ASP A 1 190 ? 0.771 17.857 -18.782 1.00 82.00 190 ASP A CA 1
ATOM 1563 C C . ASP A 1 190 ? 1.960 16.915 -19.047 1.00 82.00 190 ASP A C 1
ATOM 1565 O O . ASP A 1 190 ? 2.589 16.940 -20.107 1.00 82.00 190 ASP A O 1
ATOM 1569 N N . THR A 1 191 ? 2.260 16.068 -18.063 1.00 87.50 191 THR A N 1
ATOM 1570 C CA . THR A 1 191 ? 3.308 15.035 -18.119 1.00 87.50 191 THR A CA 1
ATOM 1571 C C . THR A 1 191 ? 2.739 13.627 -18.332 1.00 87.50 191 THR A C 1
ATOM 1573 O O . THR A 1 191 ? 3.494 12.650 -18.352 1.00 87.50 191 THR A O 1
ATOM 1576 N N . SER A 1 192 ? 1.424 13.493 -18.547 1.00 87.50 192 SER A N 1
ATOM 1577 C CA . SER A 1 192 ? 0.722 12.203 -18.630 1.00 87.50 192 SER A CA 1
ATOM 1578 C C . SER A 1 192 ? 1.283 11.277 -19.713 1.00 87.50 192 SER A C 1
ATOM 1580 O O . SER A 1 192 ? 1.469 10.084 -19.470 1.00 87.50 192 SER A O 1
ATOM 1582 N N . ALA A 1 193 ? 1.629 11.820 -20.884 1.00 88.75 193 ALA A N 1
ATOM 1583 C CA . ALA A 1 193 ? 2.215 11.058 -21.985 1.00 88.75 193 ALA A CA 1
ATOM 1584 C C . ALA A 1 193 ? 3.605 10.497 -21.639 1.00 88.75 193 ALA A C 1
ATOM 1586 O O . ALA A 1 193 ? 3.950 9.388 -22.052 1.00 88.75 193 ALA A O 1
ATOM 1587 N N . ILE A 1 194 ? 4.394 11.235 -20.850 1.00 90.94 194 ILE A N 1
ATOM 1588 C CA . ILE A 1 194 ? 5.719 10.790 -20.404 1.00 90.94 194 ILE A CA 1
ATOM 1589 C C . ILE A 1 194 ? 5.556 9.657 -19.402 1.00 90.94 194 ILE A C 1
ATOM 1591 O O . ILE A 1 194 ? 6.149 8.601 -19.594 1.00 90.94 194 ILE A O 1
ATOM 1595 N N . TYR A 1 195 ? 4.701 9.839 -18.392 1.00 92.06 195 TYR A N 1
ATOM 1596 C CA . TYR A 1 195 ? 4.409 8.792 -17.416 1.00 92.06 195 TYR A CA 1
ATOM 1597 C C . TYR A 1 195 ? 3.820 7.543 -18.074 1.00 92.06 195 TYR A C 1
ATOM 1599 O O . TYR A 1 195 ? 4.221 6.435 -17.735 1.00 92.06 195 TYR A O 1
ATOM 1607 N N . SER A 1 196 ? 2.945 7.695 -19.072 1.00 91.56 196 SER A N 1
ATOM 1608 C CA . SER A 1 196 ? 2.429 6.562 -19.848 1.00 91.56 196 SER A CA 1
ATOM 1609 C C . SER A 1 196 ? 3.548 5.795 -20.549 1.00 91.56 196 SER A C 1
ATOM 1611 O O . SER A 1 196 ? 3.551 4.566 -20.531 1.00 91.56 196 SER A O 1
ATOM 1613 N N . LYS A 1 197 ? 4.519 6.504 -21.136 1.00 94.00 197 LYS A N 1
ATOM 1614 C CA . LYS A 1 197 ? 5.683 5.881 -21.770 1.00 94.00 197 LYS A CA 1
ATOM 1615 C C . LYS A 1 197 ? 6.626 5.245 -20.743 1.00 94.00 197 LYS A C 1
ATOM 1617 O O . LYS A 1 197 ? 7.152 4.166 -21.003 1.00 94.00 197 LYS A O 1
ATOM 1622 N N . MET A 1 198 ? 6.804 5.858 -19.569 1.00 95.00 198 MET A N 1
ATOM 1623 C CA . MET A 1 198 ? 7.583 5.273 -18.472 1.00 95.00 198 MET A CA 1
ATOM 1624 C C . MET A 1 198 ? 6.939 3.985 -17.946 1.00 95.00 198 MET A C 1
ATOM 1626 O O . MET A 1 198 ? 7.630 2.990 -17.761 1.00 95.00 198 MET A O 1
ATOM 1630 N N . ARG A 1 199 ? 5.612 3.953 -17.766 1.00 94.94 199 ARG A N 1
ATOM 1631 C CA . ARG A 1 199 ? 4.894 2.747 -17.312 1.00 94.94 199 ARG A CA 1
ATOM 1632 C C . ARG A 1 199 ? 5.063 1.567 -18.263 1.00 94.94 199 ARG A C 1
ATOM 1634 O O . ARG A 1 199 ? 4.985 0.428 -17.833 1.00 94.94 199 ARG A O 1
ATOM 1641 N N . GLN A 1 200 ? 5.307 1.841 -19.540 1.00 94.00 200 GLN A N 1
ATOM 1642 C CA . GLN A 1 200 ? 5.564 0.838 -20.571 1.00 94.00 200 GLN A CA 1
ATOM 1643 C C . GLN A 1 200 ? 7.055 0.538 -20.761 1.00 94.00 200 GLN A C 1
ATOM 1645 O O . GLN A 1 200 ? 7.412 -0.049 -21.776 1.00 94.00 200 GLN A O 1
ATOM 1650 N N . PHE A 1 201 ? 7.931 0.976 -19.851 1.00 95.19 201 PHE A N 1
ATOM 1651 C CA . PHE A 1 201 ? 9.381 0.818 -19.986 1.00 95.19 201 PHE A CA 1
ATOM 1652 C C . PHE A 1 201 ? 9.938 1.368 -21.322 1.00 95.19 201 PHE A C 1
ATOM 1654 O O . PHE A 1 201 ? 10.920 0.880 -21.869 1.00 95.19 201 PHE A O 1
ATOM 1661 N N . GLY A 1 202 ? 9.327 2.427 -21.869 1.00 93.31 202 GLY A N 1
ATOM 1662 C CA . GLY A 1 202 ? 9.620 2.931 -23.217 1.00 93.31 202 GLY A CA 1
ATOM 1663 C C . GLY A 1 202 ? 10.880 3.797 -23.361 1.00 93.31 202 GLY A C 1
ATOM 1664 O O . GLY A 1 202 ? 11.104 4.360 -24.436 1.00 93.31 202 GLY A O 1
ATOM 1665 N N . PHE A 1 203 ? 11.672 3.976 -22.303 1.00 92.69 203 PHE A N 1
ATOM 1666 C CA . PHE A 1 203 ? 12.933 4.724 -22.329 1.00 92.69 203 PHE A CA 1
ATOM 1667 C C . PHE A 1 203 ? 14.120 3.794 -22.093 1.00 92.69 203 PHE A C 1
ATOM 1669 O O . PHE A 1 203 ? 14.210 3.152 -21.049 1.00 92.69 203 PHE A O 1
ATOM 1676 N N . THR A 1 204 ? 15.051 3.766 -23.047 1.00 92.88 204 THR A N 1
ATOM 1677 C CA . THR A 1 204 ? 16.275 2.951 -22.983 1.00 92.88 204 THR A CA 1
ATOM 1678 C C . THR A 1 204 ? 17.509 3.780 -22.639 1.00 92.88 204 THR A C 1
ATOM 1680 O O . THR A 1 204 ? 18.501 3.240 -22.170 1.00 92.88 204 THR A O 1
ATOM 1683 N N . ASN A 1 205 ? 17.484 5.098 -22.839 1.00 90.38 205 ASN A N 1
ATOM 1684 C CA . ASN A 1 205 ? 18.614 5.974 -22.538 1.00 90.38 205 ASN A CA 1
ATOM 1685 C C . ASN A 1 205 ? 18.166 7.413 -22.234 1.00 90.38 205 ASN A C 1
ATOM 1687 O O . ASN A 1 205 ? 17.031 7.822 -22.505 1.00 90.38 205 ASN A O 1
ATOM 1691 N N . ASN A 1 206 ? 19.109 8.203 -21.720 1.00 85.00 206 ASN A N 1
ATOM 1692 C CA . ASN A 1 206 ? 18.905 9.615 -21.396 1.00 85.00 206 ASN A CA 1
ATOM 1693 C C . ASN A 1 206 ? 18.455 10.470 -22.577 1.00 85.00 206 ASN A C 1
ATOM 1695 O O . ASN A 1 206 ? 17.686 11.409 -22.384 1.00 85.00 206 ASN A O 1
ATOM 1699 N N . GLU A 1 207 ? 18.983 10.221 -23.776 1.00 83.81 207 GLU A N 1
ATOM 1700 C CA . GLU A 1 207 ? 18.670 11.048 -24.939 1.00 83.81 207 GLU A CA 1
ATOM 1701 C C . GLU A 1 207 ? 17.210 10.880 -25.339 1.00 83.81 207 GLU A C 1
ATOM 1703 O O . GLU A 1 207 ? 16.556 11.859 -25.696 1.00 83.81 207 GLU A O 1
ATOM 1708 N N . ASP A 1 208 ? 16.682 9.666 -25.234 1.00 86.38 208 ASP A N 1
ATOM 1709 C CA . ASP A 1 208 ? 15.295 9.365 -25.557 1.00 86.38 208 ASP A CA 1
ATOM 1710 C C . ASP A 1 208 ? 14.334 9.940 -24.524 1.00 86.38 208 ASP A C 1
ATOM 1712 O O . ASP A 1 208 ? 13.314 10.521 -24.905 1.00 86.38 208 ASP A O 1
ATOM 1716 N N . PHE A 1 209 ? 14.687 9.887 -23.236 1.00 87.94 209 PHE A N 1
ATOM 1717 C CA . PHE A 1 209 ? 13.947 10.606 -22.199 1.00 87.94 209 PHE A CA 1
ATOM 1718 C C . PHE A 1 209 ? 13.991 12.119 -22.433 1.00 87.94 209 PHE A C 1
ATOM 1720 O O . PHE A 1 209 ? 12.949 12.770 -22.519 1.00 87.94 209 PHE A O 1
ATOM 1727 N N . ALA A 1 210 ? 15.184 12.681 -22.641 1.00 81.50 210 ALA A N 1
ATOM 1728 C CA . ALA A 1 210 ? 15.370 14.108 -22.859 1.00 81.50 210 ALA A CA 1
ATOM 1729 C C . ALA A 1 210 ? 14.653 14.607 -24.120 1.00 81.50 210 ALA A C 1
ATOM 1731 O O . ALA A 1 210 ? 14.108 15.701 -24.099 1.00 81.50 210 ALA A O 1
ATOM 1732 N N . LYS A 1 211 ? 14.604 13.840 -25.218 1.00 83.12 211 LYS A N 1
ATOM 1733 C CA . LYS A 1 211 ? 13.857 14.218 -26.435 1.00 83.12 211 LYS A CA 1
ATOM 1734 C C . LYS A 1 211 ? 12.367 14.402 -26.164 1.00 83.12 211 LYS A C 1
ATOM 1736 O O . LYS A 1 211 ? 11.784 15.346 -26.684 1.00 83.12 211 LYS A O 1
ATOM 1741 N N . VAL A 1 212 ? 11.770 13.525 -25.360 1.00 83.06 212 VAL A N 1
ATOM 1742 C CA . VAL A 1 212 ? 10.345 13.610 -25.007 1.00 83.06 212 VAL A CA 1
ATOM 1743 C C . VAL A 1 212 ? 10.117 14.689 -23.941 1.00 83.06 212 VAL A C 1
ATOM 1745 O O . VAL A 1 212 ? 9.133 15.417 -24.004 1.00 83.06 212 VAL A O 1
ATOM 1748 N N . ALA A 1 213 ? 11.068 14.864 -23.020 1.00 77.00 213 ALA A N 1
ATOM 1749 C CA . ALA A 1 213 ? 11.027 15.892 -21.982 1.00 77.00 213 ALA A CA 1
ATOM 1750 C C . ALA A 1 213 ? 11.453 17.301 -22.462 1.00 77.00 213 ALA A C 1
ATOM 1752 O O . ALA A 1 213 ? 11.267 18.278 -21.745 1.00 77.00 213 ALA A O 1
ATOM 1753 N N . LYS A 1 214 ? 12.008 17.447 -23.676 1.00 63.06 214 LYS A N 1
ATOM 1754 C CA . LYS A 1 214 ? 12.578 18.703 -24.217 1.00 63.06 214 LYS A CA 1
ATOM 1755 C C . LYS A 1 214 ? 11.575 19.857 -24.336 1.00 63.06 214 LYS A C 1
ATOM 1757 O O . LYS A 1 214 ? 12.001 20.998 -24.489 1.00 63.06 214 LYS A O 1
ATOM 1762 N N . GLY A 1 215 ? 10.271 19.578 -24.268 1.00 57.16 215 GLY A N 1
ATOM 1763 C CA . GLY A 1 215 ? 9.216 20.597 -24.216 1.00 57.16 215 GLY A CA 1
ATOM 1764 C C . GLY A 1 215 ? 9.156 21.368 -22.893 1.00 57.16 215 GLY A C 1
ATOM 1765 O O . GLY A 1 215 ? 8.517 22.414 -22.825 1.00 57.16 215 GLY A O 1
ATOM 1766 N N . PHE A 1 216 ? 9.846 20.886 -21.858 1.00 59.38 216 PHE A N 1
ATOM 1767 C CA . PHE A 1 216 ? 9.859 21.468 -20.521 1.00 59.38 216 PHE A CA 1
ATOM 1768 C C . PHE A 1 216 ? 11.235 22.098 -20.328 1.00 59.38 216 PHE A C 1
ATOM 1770 O O . PHE A 1 216 ? 12.236 21.394 -20.240 1.00 59.38 216 PHE A O 1
ATOM 1777 N N . THR A 1 217 ? 11.310 23.429 -20.380 1.00 49.84 217 THR A N 1
ATOM 1778 C CA . THR A 1 217 ? 12.541 24.239 -20.316 1.00 49.84 217 THR A CA 1
ATOM 1779 C C . THR A 1 217 ? 13.370 23.930 -19.073 1.00 49.84 217 THR A C 1
ATOM 1781 O O . THR A 1 217 ? 13.262 24.616 -18.061 1.00 49.84 217 THR A O 1
ATOM 1784 N N . MET A 1 218 ? 14.194 22.891 -19.132 1.00 55.34 218 MET A N 1
ATOM 1785 C CA . MET A 1 218 ? 14.952 22.420 -17.987 1.00 55.34 218 MET A CA 1
ATOM 1786 C C . MET A 1 218 ? 16.310 21.887 -18.435 1.00 55.34 218 MET A C 1
ATOM 1788 O O . MET A 1 218 ? 16.426 20.942 -19.216 1.00 55.34 218 MET A O 1
ATOM 1792 N N . SER A 1 219 ? 17.365 22.500 -17.906 1.00 51.41 219 SER A N 1
ATOM 1793 C CA . SER A 1 219 ? 18.732 21.995 -17.973 1.00 51.41 219 SER A CA 1
ATOM 1794 C C . SER A 1 219 ? 18.888 20.848 -16.971 1.00 51.41 219 SER A C 1
ATOM 1796 O O . SER A 1 219 ? 19.418 21.040 -15.876 1.00 51.41 219 SER A O 1
ATOM 1798 N N . TYR A 1 220 ? 18.367 19.665 -17.289 1.00 59.62 220 TYR A N 1
ATOM 1799 C CA . TYR A 1 220 ? 18.522 18.512 -16.407 1.00 59.62 220 TYR A CA 1
ATOM 1800 C C . TYR A 1 220 ? 19.876 17.838 -16.607 1.00 59.62 220 TYR A C 1
ATOM 1802 O O . TYR A 1 220 ? 20.280 17.519 -17.724 1.00 59.62 220 TYR A O 1
ATOM 1810 N N . ASN A 1 221 ? 20.553 17.583 -15.492 1.00 56.22 221 ASN A N 1
ATOM 1811 C CA . ASN A 1 221 ? 21.730 16.734 -15.427 1.00 56.22 221 ASN A CA 1
ATOM 1812 C C . ASN A 1 221 ? 21.255 15.336 -15.003 1.00 56.22 221 ASN A C 1
ATOM 1814 O O . ASN A 1 221 ? 21.280 15.002 -13.823 1.00 56.22 221 ASN A O 1
ATOM 1818 N N . VAL A 1 222 ? 20.700 14.571 -15.948 1.00 61.78 222 VAL A N 1
ATOM 1819 C CA . VAL A 1 222 ? 20.317 13.174 -15.691 1.00 61.78 222 VAL A CA 1
ATOM 1820 C C . VAL A 1 222 ? 21.597 12.351 -15.650 1.00 61.78 222 VAL A C 1
ATOM 1822 O O . VAL A 1 222 ? 22.405 12.435 -16.581 1.00 61.78 222 VAL A O 1
ATOM 1825 N N . SER A 1 223 ? 21.785 11.548 -14.604 1.00 68.00 223 SER A N 1
ATOM 1826 C CA . SER A 1 223 ? 22.839 10.531 -14.577 1.00 68.00 223 SER A CA 1
ATOM 1827 C C . SER A 1 223 ? 22.763 9.703 -15.860 1.00 68.00 223 SER A C 1
ATOM 1829 O O . SER A 1 223 ? 21.679 9.286 -16.258 1.00 68.00 223 SER A O 1
ATOM 1831 N N . LYS A 1 224 ? 23.882 9.537 -16.573 1.00 76.19 224 LYS A N 1
ATOM 1832 C CA . LYS A 1 224 ? 23.908 8.774 -17.830 1.00 76.19 224 LYS A CA 1
ATOM 1833 C C . LYS A 1 224 ? 23.469 7.336 -17.580 1.00 76.19 224 LYS A C 1
ATOM 1835 O O . LYS A 1 224 ? 24.211 6.606 -16.934 1.00 76.19 224 LYS A O 1
ATOM 1840 N N . PHE A 1 225 ? 22.315 6.944 -18.122 1.00 88.00 225 PHE A N 1
ATOM 1841 C CA . PHE A 1 225 ? 21.902 5.547 -18.201 1.00 88.00 225 PHE A CA 1
ATOM 1842 C C . PHE A 1 225 ? 21.759 5.084 -19.655 1.00 88.00 225 PHE A C 1
ATOM 1844 O O . PHE A 1 225 ? 21.433 5.865 -20.558 1.00 88.00 225 PHE A O 1
ATOM 1851 N N . ALA A 1 226 ? 22.023 3.796 -19.858 1.00 91.06 226 ALA A N 1
ATOM 1852 C CA . ALA A 1 226 ? 21.804 3.063 -21.095 1.00 91.06 226 ALA A CA 1
ATOM 1853 C C . ALA A 1 226 ? 21.358 1.645 -20.715 1.00 91.06 226 ALA A C 1
ATOM 1855 O O . ALA A 1 226 ? 22.126 0.893 -20.122 1.00 91.06 226 ALA A O 1
ATOM 1856 N N . LEU A 1 227 ? 20.104 1.327 -21.009 1.00 93.00 227 LEU A N 1
ATOM 1857 C CA . LEU A 1 227 ? 19.439 0.064 -20.709 1.00 93.00 227 LEU A CA 1
ATOM 1858 C C . LEU A 1 227 ? 19.347 -0.773 -21.987 1.00 93.00 227 LEU A C 1
ATOM 1860 O O . 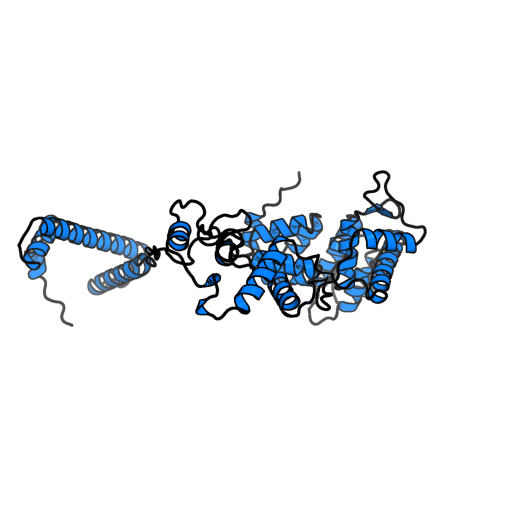LEU A 1 227 ? 19.235 -0.230 -23.090 1.00 93.00 227 LEU A O 1
ATOM 1864 N N . GLN A 1 228 ? 19.380 -2.096 -21.838 1.00 92.88 228 GLN A N 1
ATOM 1865 C CA . GLN A 1 228 ? 19.287 -3.024 -22.961 1.00 92.88 228 GLN A CA 1
ATOM 1866 C C . GLN A 1 228 ? 17.907 -2.935 -23.620 1.00 92.88 228 GLN A C 1
ATOM 1868 O O . GLN A 1 228 ? 16.890 -3.184 -22.980 1.00 92.88 228 GLN A O 1
ATOM 1873 N N . GLN A 1 229 ? 17.872 -2.599 -24.910 1.00 92.75 229 GLN A N 1
ATOM 1874 C CA . GLN A 1 229 ? 16.624 -2.384 -25.643 1.00 92.75 229 GLN A CA 1
ATOM 1875 C C . GLN A 1 229 ? 15.715 -3.622 -25.628 1.00 92.75 229 GLN A C 1
ATOM 1877 O O . GLN A 1 229 ? 14.546 -3.493 -25.276 1.00 92.75 229 GLN A O 1
ATOM 1882 N N . ASP A 1 230 ? 16.265 -4.805 -25.909 1.00 91.81 230 ASP A N 1
ATOM 1883 C CA . ASP A 1 230 ? 15.502 -6.061 -25.941 1.00 91.81 230 ASP A CA 1
ATOM 1884 C C . ASP A 1 230 ? 14.827 -6.372 -24.593 1.00 91.81 230 ASP A C 1
ATOM 1886 O O . ASP A 1 230 ? 13.690 -6.841 -24.553 1.00 91.81 230 ASP A O 1
ATOM 1890 N N . LEU A 1 231 ? 15.499 -6.057 -23.478 1.00 93.38 231 LEU A N 1
ATOM 1891 C CA . LEU A 1 231 ? 14.960 -6.230 -22.127 1.00 93.38 231 LEU A CA 1
ATOM 1892 C C . LEU A 1 231 ? 13.771 -5.297 -21.887 1.00 93.38 231 LEU A C 1
ATOM 1894 O O . LEU A 1 231 ? 12.722 -5.728 -21.411 1.00 93.38 231 LEU A O 1
ATOM 1898 N N . MET A 1 232 ? 13.913 -4.026 -22.264 1.00 94.88 232 MET A N 1
ATOM 1899 C CA . MET A 1 232 ? 12.852 -3.030 -22.110 1.00 94.88 232 MET A CA 1
ATOM 1900 C C . MET A 1 232 ? 11.637 -3.349 -22.991 1.00 94.88 232 MET A C 1
ATOM 1902 O O . MET A 1 232 ? 10.501 -3.232 -22.535 1.00 94.88 232 MET A O 1
ATOM 1906 N N . GLU A 1 233 ? 11.857 -3.805 -24.227 1.00 93.12 233 GLU A N 1
ATOM 1907 C CA . GLU A 1 233 ? 10.794 -4.234 -25.145 1.00 93.12 233 GLU A CA 1
ATOM 1908 C C . GLU A 1 233 ? 10.064 -5.486 -24.640 1.00 93.12 233 GLU A C 1
ATOM 1910 O O . GLU A 1 233 ? 8.832 -5.553 -24.705 1.00 93.12 233 GLU A O 1
ATOM 1915 N N . ALA A 1 234 ? 10.792 -6.452 -24.073 1.00 92.44 234 ALA A N 1
ATOM 1916 C CA . ALA A 1 234 ? 10.197 -7.642 -23.476 1.00 92.44 234 ALA A CA 1
ATOM 1917 C C . ALA A 1 234 ? 9.368 -7.315 -22.220 1.00 92.44 234 ALA A C 1
ATOM 1919 O O . ALA A 1 234 ? 8.243 -7.803 -22.093 1.00 92.44 234 ALA A O 1
ATOM 1920 N N . LEU A 1 235 ? 9.856 -6.434 -21.337 1.00 94.44 235 LEU A N 1
ATOM 1921 C CA . LEU A 1 235 ? 9.093 -5.943 -20.180 1.00 94.44 235 LEU A CA 1
ATOM 1922 C C . LEU A 1 235 ? 7.847 -5.152 -20.604 1.00 94.44 235 LEU A C 1
ATOM 1924 O O . LEU A 1 235 ? 6.770 -5.319 -20.029 1.00 94.44 235 LEU A O 1
ATOM 1928 N N . SER A 1 236 ? 7.969 -4.317 -21.639 1.00 94.12 236 SER A N 1
ATOM 1929 C CA . SER A 1 236 ? 6.846 -3.574 -22.220 1.00 94.12 236 SER A CA 1
ATOM 1930 C C . SER A 1 236 ? 5.766 -4.509 -22.770 1.00 94.12 236 SER A C 1
ATOM 1932 O O . SER A 1 236 ? 4.573 -4.328 -22.504 1.00 94.12 236 SER A O 1
ATOM 1934 N N . SER A 1 237 ? 6.191 -5.546 -23.498 1.00 91.88 237 SER A N 1
ATOM 1935 C CA . SER A 1 237 ? 5.307 -6.572 -24.057 1.00 91.88 237 SER A CA 1
ATOM 1936 C C . SER A 1 237 ? 4.598 -7.348 -22.948 1.00 91.88 237 SER A C 1
ATOM 1938 O O . SER A 1 237 ? 3.385 -7.533 -23.015 1.00 91.88 237 SER A O 1
ATOM 1940 N N . PHE A 1 238 ? 5.323 -7.708 -21.886 1.00 93.19 238 PHE A N 1
ATOM 1941 C CA . PHE A 1 238 ? 4.765 -8.371 -20.710 1.00 93.19 238 PHE A CA 1
ATOM 1942 C C . PHE A 1 238 ? 3.664 -7.546 -20.028 1.00 93.19 238 PHE A C 1
ATOM 1944 O O . PHE A 1 238 ? 2.565 -8.054 -19.817 1.00 93.19 238 PHE A O 1
ATOM 1951 N N . LEU A 1 239 ? 3.902 -6.260 -19.749 1.00 93.50 239 LEU A N 1
ATOM 1952 C CA . LEU A 1 239 ? 2.885 -5.395 -19.131 1.00 93.50 239 LEU A CA 1
ATOM 1953 C C . LEU A 1 239 ? 1.682 -5.141 -20.049 1.00 93.50 239 LEU A C 1
ATOM 1955 O O . LEU A 1 239 ? 0.539 -5.065 -19.589 1.00 93.50 239 LEU A O 1
ATOM 1959 N N . THR A 1 240 ? 1.924 -5.031 -21.356 1.00 90.19 240 THR A N 1
ATOM 1960 C CA . THR A 1 240 ? 0.851 -4.893 -22.348 1.00 90.19 240 THR A CA 1
ATOM 1961 C C . THR A 1 240 ? -0.044 -6.130 -22.345 1.00 90.19 240 THR A C 1
ATOM 1963 O O . THR A 1 240 ? -1.270 -5.998 -22.313 1.00 90.19 240 THR A O 1
ATOM 1966 N N . GLU A 1 241 ? 0.556 -7.320 -22.303 1.00 89.44 241 GLU A N 1
ATOM 1967 C CA . GLU A 1 241 ? -0.182 -8.577 -22.245 1.00 89.44 241 GLU A CA 1
ATOM 1968 C C . GLU A 1 241 ? -0.901 -8.763 -20.907 1.00 89.44 241 GLU A C 1
ATOM 1970 O O . GLU A 1 241 ? -2.055 -9.178 -20.896 1.00 89.44 241 GLU A O 1
ATOM 1975 N N . ALA A 1 242 ? -0.306 -8.338 -19.788 1.00 89.81 242 ALA A N 1
ATOM 1976 C CA . ALA A 1 242 ? -0.979 -8.311 -18.490 1.00 89.81 242 ALA A CA 1
ATOM 1977 C C . ALA A 1 242 ? -2.272 -7.473 -18.525 1.00 89.81 242 ALA A C 1
ATOM 1979 O O . ALA A 1 242 ? -3.325 -7.906 -18.051 1.00 89.81 242 ALA A O 1
ATOM 1980 N N . ASN A 1 243 ? -2.238 -6.294 -19.150 1.00 87.81 243 ASN A N 1
ATOM 1981 C CA . ASN A 1 243 ? -3.433 -5.468 -19.326 1.00 87.81 243 ASN A CA 1
ATOM 1982 C C . ASN A 1 243 ? -4.445 -6.086 -20.310 1.00 87.81 243 ASN A C 1
ATOM 1984 O O . ASN A 1 243 ? -5.650 -5.974 -20.079 1.00 87.81 243 ASN A O 1
ATOM 1988 N N . ASN A 1 244 ? -4.002 -6.769 -21.371 1.00 86.50 244 ASN A N 1
ATOM 1989 C CA . ASN A 1 244 ? -4.900 -7.503 -22.273 1.00 86.50 244 ASN A CA 1
ATOM 1990 C C . ASN A 1 244 ? -5.594 -8.662 -21.556 1.00 86.50 244 ASN A C 1
ATOM 1992 O O . ASN A 1 244 ? -6.817 -8.786 -21.631 1.00 86.50 244 ASN A O 1
ATOM 1996 N N . PHE A 1 245 ? -4.823 -9.461 -20.820 1.00 83.31 245 PHE A N 1
ATOM 1997 C CA . PHE A 1 245 ? -5.305 -10.555 -19.990 1.00 83.31 245 PHE A CA 1
ATOM 1998 C C . PHE A 1 245 ? -6.392 -10.060 -19.045 1.00 83.31 245 PHE A C 1
ATOM 2000 O O . PHE A 1 245 ? -7.491 -10.613 -19.020 1.00 83.31 245 PHE A O 1
ATOM 2007 N N . PHE A 1 246 ? -6.134 -8.952 -18.353 1.00 76.00 246 PHE A N 1
ATOM 2008 C CA . PHE A 1 246 ? -7.086 -8.353 -17.430 1.00 76.00 246 PHE A CA 1
ATOM 2009 C C . PHE A 1 246 ? -8.349 -7.823 -18.116 1.00 76.00 246 PHE A C 1
ATOM 2011 O O . PHE A 1 246 ? -9.456 -8.109 -17.668 1.00 76.00 246 PHE A O 1
ATOM 2018 N N . ARG A 1 247 ? -8.216 -7.077 -19.221 1.00 74.56 247 ARG A N 1
ATOM 2019 C CA . ARG A 1 247 ? -9.368 -6.549 -19.978 1.00 74.56 247 ARG A CA 1
ATOM 2020 C C . ARG A 1 247 ? -10.205 -7.657 -20.619 1.00 74.56 247 ARG A C 1
ATOM 2022 O O . ARG A 1 247 ? -11.409 -7.484 -20.794 1.00 74.56 247 ARG A O 1
ATOM 2029 N N . GLY A 1 248 ? -9.576 -8.773 -20.984 1.00 62.53 248 GLY A N 1
ATOM 2030 C CA . GLY A 1 248 ? -10.218 -9.929 -21.606 1.00 62.53 248 GLY A CA 1
ATOM 2031 C C . GLY A 1 248 ? -10.910 -10.870 -20.619 1.00 62.53 248 GLY A C 1
ATOM 2032 O O . GLY A 1 248 ? -11.772 -11.652 -21.025 1.00 62.53 248 GLY A O 1
ATOM 2033 N N . THR A 1 249 ? -10.589 -10.798 -19.323 1.00 57.19 249 THR A N 1
ATOM 2034 C CA . THR A 1 249 ? -11.158 -11.689 -18.309 1.00 57.19 249 THR A CA 1
ATOM 2035 C C . THR A 1 249 ? -12.113 -10.967 -17.354 1.00 57.19 249 THR A C 1
ATOM 2037 O O . THR A 1 249 ? -11.712 -10.364 -16.368 1.00 57.19 249 THR A O 1
ATOM 2040 N N . ASN A 1 250 ? -13.420 -11.236 -17.490 1.00 53.00 250 ASN A N 1
ATOM 2041 C CA . ASN A 1 250 ? -14.408 -11.065 -16.399 1.00 53.00 250 ASN A CA 1
ATOM 2042 C C . ASN A 1 250 ? -14.102 -11.945 -15.154 1.00 53.00 250 ASN A C 1
ATOM 2044 O O . ASN A 1 250 ? -14.918 -12.050 -14.239 1.00 53.00 250 ASN A O 1
ATOM 2048 N N . ARG A 1 251 ? -12.959 -12.649 -15.131 1.00 52.28 251 ARG A N 1
ATOM 2049 C CA . ARG A 1 251 ? -12.562 -13.620 -14.102 1.00 52.28 251 ARG A CA 1
ATOM 2050 C C . ARG A 1 251 ? -11.872 -12.982 -12.902 1.00 52.28 251 ARG A C 1
ATOM 2052 O O . ARG A 1 251 ? -11.769 -13.647 -11.876 1.00 52.28 251 ARG A O 1
ATOM 2059 N N . ASN A 1 252 ? -11.457 -11.721 -13.008 1.00 52.84 252 ASN A N 1
ATOM 2060 C CA . ASN A 1 252 ? -10.565 -11.126 -12.020 1.00 52.84 252 ASN A CA 1
ATOM 2061 C C . ASN A 1 252 ? -11.279 -10.282 -10.963 1.00 52.84 252 ASN A C 1
ATOM 2063 O O . ASN A 1 252 ? -10.621 -9.673 -10.132 1.00 52.84 252 ASN A O 1
ATOM 2067 N N . ILE A 1 253 ? -12.615 -10.287 -10.919 1.00 55.88 253 ILE A N 1
ATOM 2068 C CA . ILE A 1 253 ? -13.311 -9.683 -9.782 1.00 55.88 253 ILE A CA 1
ATOM 2069 C C . ILE A 1 253 ? -12.870 -10.440 -8.520 1.00 55.88 253 ILE A C 1
ATOM 2071 O O . ILE A 1 253 ? -13.094 -11.658 -8.469 1.00 55.88 253 ILE A O 1
ATOM 2075 N N . PRO A 1 254 ? -12.248 -9.769 -7.527 1.00 53.47 254 PRO A N 1
ATOM 2076 C CA . PRO A 1 254 ? -11.807 -10.419 -6.306 1.00 53.47 254 PRO A CA 1
ATOM 2077 C C . PRO A 1 254 ? -12.965 -11.203 -5.709 1.00 53.47 254 PRO A C 1
ATOM 2079 O O . PRO A 1 254 ? -14.016 -10.649 -5.372 1.00 53.47 254 PRO A O 1
ATOM 2082 N N . LYS A 1 255 ? -12.780 -12.520 -5.642 1.00 55.50 255 LYS A N 1
ATOM 2083 C CA . LYS A 1 255 ? -13.673 -13.394 -4.900 1.00 55.50 255 LYS A CA 1
ATOM 2084 C C . LYS A 1 255 ? -13.249 -13.269 -3.455 1.00 55.50 255 LYS A C 1
ATOM 2086 O O . LYS A 1 255 ? -12.115 -13.597 -3.124 1.00 55.50 255 LYS A O 1
ATOM 2091 N N . ILE A 1 256 ? -14.140 -12.752 -2.629 1.00 59.03 256 ILE A N 1
ATOM 2092 C CA . ILE A 1 256 ? -13.946 -12.820 -1.188 1.00 59.03 256 ILE A CA 1
ATOM 2093 C C . ILE A 1 256 ? -14.053 -14.290 -0.796 1.00 59.03 256 ILE A C 1
ATOM 2095 O O . ILE A 1 256 ? -14.980 -14.960 -1.256 1.00 59.03 256 ILE A O 1
ATOM 2099 N N . ASP A 1 257 ? -13.060 -14.777 -0.047 1.00 58.44 257 ASP A N 1
ATOM 2100 C CA . ASP A 1 257 ? -12.917 -16.184 0.331 1.00 58.44 257 ASP A CA 1
ATOM 2101 C C . ASP A 1 257 ? -14.182 -16.742 0.994 1.00 58.44 257 ASP A C 1
ATOM 2103 O O . ASP A 1 257 ? -15.059 -15.995 1.439 1.00 58.44 257 ASP A O 1
ATOM 2107 N N . MET A 1 258 ? -14.291 -18.078 1.032 1.00 61.81 258 MET A N 1
ATOM 2108 C CA . MET A 1 258 ? -15.382 -18.706 1.774 1.00 61.81 258 MET A CA 1
ATOM 2109 C C . MET A 1 258 ? -15.346 -18.210 3.212 1.00 61.81 258 MET A C 1
ATOM 2111 O O . MET A 1 258 ? -14.289 -18.178 3.840 1.00 61.81 258 MET A O 1
ATOM 2115 N N . ILE A 1 259 ? -16.522 -17.844 3.707 1.00 67.12 259 ILE A N 1
ATOM 2116 C CA . ILE A 1 259 ? -16.695 -17.465 5.097 1.00 67.12 259 ILE A CA 1
ATOM 2117 C C . ILE A 1 259 ? -16.230 -18.632 5.963 1.00 67.12 259 ILE A C 1
ATOM 2119 O O . ILE A 1 259 ? -16.610 -19.781 5.721 1.00 67.12 259 ILE A O 1
ATOM 2123 N N . ASP A 1 260 ? -15.401 -18.349 6.960 1.00 68.69 260 ASP A N 1
ATOM 2124 C CA . ASP A 1 260 ? -14.955 -19.370 7.891 1.00 68.69 260 ASP A CA 1
ATOM 2125 C C . ASP A 1 260 ? -16.143 -19.933 8.708 1.00 68.69 260 ASP A C 1
ATOM 2127 O O . ASP A 1 260 ? -17.232 -19.349 8.805 1.00 68.69 260 ASP A O 1
ATOM 2131 N N . ALA A 1 261 ? -15.949 -21.122 9.283 1.00 68.12 261 ALA A N 1
ATOM 2132 C CA . ALA A 1 261 ? -17.000 -21.818 10.025 1.00 68.12 261 ALA A CA 1
ATOM 2133 C C . ALA A 1 261 ? -17.482 -21.027 11.255 1.00 68.12 261 ALA A C 1
ATOM 2135 O O . ALA A 1 261 ? -18.646 -21.138 11.645 1.00 68.12 261 ALA A O 1
ATOM 2136 N N . TRP A 1 262 ? -16.607 -20.213 11.847 1.00 64.25 262 TRP A N 1
ATOM 2137 C CA . TRP A 1 262 ? -16.923 -19.395 13.009 1.00 64.25 262 TRP A CA 1
ATOM 2138 C C . TRP A 1 262 ? -17.838 -18.225 12.630 1.00 64.25 262 TRP A C 1
ATOM 2140 O O . TRP A 1 262 ? -18.899 -18.046 13.233 1.00 64.25 262 TRP A O 1
ATOM 2150 N N . THR A 1 263 ? -17.505 -17.494 11.569 1.00 69.12 263 THR A N 1
ATOM 2151 C CA . THR A 1 263 ? -18.321 -16.397 11.037 1.00 69.12 263 THR A CA 1
ATOM 2152 C C . THR A 1 263 ? -19.676 -16.899 10.519 1.00 69.12 263 THR A C 1
ATOM 2154 O O . THR A 1 263 ? -20.706 -16.270 10.772 1.00 69.12 263 THR A O 1
ATOM 2157 N N . THR A 1 264 ? -19.716 -18.081 9.892 1.00 72.31 264 THR A N 1
ATOM 2158 C CA . THR A 1 264 ? -20.972 -18.740 9.483 1.00 72.31 264 THR A CA 1
ATOM 2159 C C . THR A 1 264 ? -21.851 -19.071 10.693 1.00 72.31 264 THR A C 1
ATOM 2161 O O . THR A 1 264 ? -23.017 -18.680 10.733 1.00 72.31 264 THR A O 1
ATOM 2164 N N . SER A 1 265 ? -21.281 -19.706 11.723 1.00 70.38 265 SER A N 1
ATOM 2165 C CA . SER A 1 265 ? -21.989 -20.039 12.966 1.00 70.38 265 SER A CA 1
ATOM 2166 C C . SER A 1 265 ? -22.544 -18.797 13.676 1.00 70.38 265 SER A C 1
ATOM 2168 O O . SER A 1 265 ? -23.691 -18.801 14.136 1.00 70.38 265 SER A O 1
ATOM 2170 N N . ARG A 1 266 ? -21.776 -17.694 13.724 1.00 66.38 266 ARG A N 1
ATOM 2171 C CA . ARG A 1 266 ? -22.239 -16.402 14.271 1.00 66.38 266 ARG A CA 1
ATOM 2172 C C . ARG A 1 266 ? -23.436 -15.862 13.495 1.00 66.38 266 ARG A C 1
ATOM 2174 O O . ARG A 1 266 ? -24.417 -15.434 14.103 1.00 66.38 266 ARG A O 1
ATOM 2181 N N . ALA A 1 267 ? -23.369 -15.899 12.169 1.00 70.94 267 ALA A N 1
ATOM 2182 C CA . ALA A 1 267 ? -24.420 -15.395 11.301 1.00 70.94 267 ALA A CA 1
ATOM 2183 C C . ALA A 1 267 ? -25.720 -16.218 11.403 1.00 70.94 267 ALA A C 1
ATOM 2185 O O . ALA A 1 267 ? -26.796 -15.634 11.525 1.00 70.94 267 ALA A O 1
ATOM 2186 N N . GLU A 1 268 ? -25.638 -17.551 11.442 1.00 74.31 268 GLU A N 1
ATOM 2187 C CA . GLU A 1 268 ? -26.798 -18.439 11.635 1.00 74.31 268 GLU A CA 1
ATOM 2188 C C . GLU A 1 268 ? -27.494 -18.188 12.973 1.00 74.31 268 GLU A C 1
ATOM 2190 O O . GLU A 1 268 ? -28.714 -18.021 13.041 1.00 74.31 268 GLU A O 1
ATOM 2195 N N . ASN A 1 269 ? -26.706 -18.092 14.040 1.00 71.06 269 ASN A N 1
ATOM 2196 C CA . ASN A 1 269 ? -27.204 -17.791 15.372 1.00 71.06 269 ASN A CA 1
ATOM 2197 C C . ASN A 1 269 ? -27.869 -16.413 15.443 1.00 71.06 269 ASN A C 1
ATOM 2199 O O . ASN A 1 269 ? -28.942 -16.270 16.032 1.00 71.06 269 ASN A O 1
ATOM 2203 N N . LEU A 1 270 ? -27.269 -15.399 14.817 1.00 69.38 270 LEU A N 1
ATOM 2204 C CA . LEU A 1 270 ? -27.843 -14.059 14.746 1.00 69.38 270 LEU A CA 1
ATOM 2205 C C . LEU A 1 270 ? -29.209 -14.072 14.044 1.00 69.38 270 LEU A C 1
ATOM 2207 O O . LEU A 1 270 ? -30.164 -13.500 14.570 1.00 69.38 270 LEU A O 1
ATOM 2211 N N . VAL A 1 271 ? -29.323 -14.755 12.900 1.00 72.62 271 VAL A N 1
ATOM 2212 C CA . VAL A 1 271 ? -30.588 -14.896 12.159 1.00 72.62 271 VAL A CA 1
ATOM 2213 C C . VAL A 1 271 ? -31.654 -15.573 13.025 1.00 72.62 271 VAL A C 1
ATOM 2215 O O . VAL A 1 271 ? -32.733 -15.008 13.207 1.00 72.62 271 VAL A O 1
ATOM 2218 N N . GLN A 1 272 ? -31.327 -16.699 13.6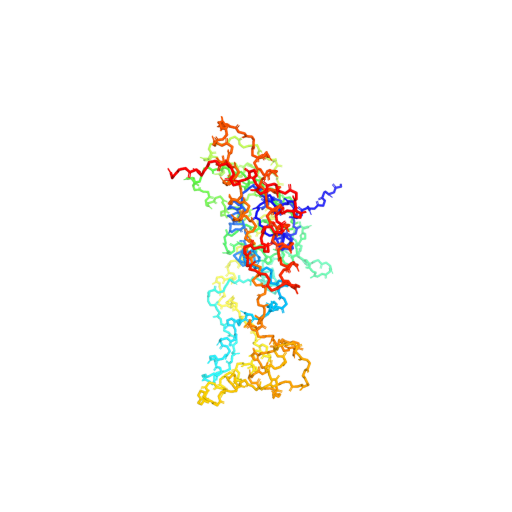68 1.00 75.69 272 GLN A N 1
ATOM 2219 C CA . GLN A 1 272 ? -32.250 -17.410 14.564 1.00 75.69 272 GLN A CA 1
ATOM 2220 C C . GLN A 1 272 ? -32.722 -16.557 15.753 1.00 75.69 272 GLN A C 1
ATOM 2222 O O . GLN A 1 272 ? -33.833 -16.735 16.254 1.00 75.69 272 GLN A O 1
ATOM 2227 N N . GLN A 1 273 ? -31.897 -15.630 16.248 1.00 66.81 273 GLN A N 1
ATOM 2228 C CA . GLN A 1 273 ? -32.321 -14.699 17.298 1.00 66.81 273 GLN A CA 1
ATOM 2229 C C . GLN A 1 273 ? -33.183 -13.570 16.752 1.00 66.81 273 GLN A C 1
ATOM 2231 O O . GLN A 1 273 ? -34.136 -13.164 17.409 1.00 66.81 273 GLN A O 1
ATOM 2236 N N . MET A 1 274 ? -32.889 -13.060 15.559 1.00 68.19 274 MET A N 1
ATOM 2237 C CA . MET A 1 274 ? -33.695 -12.008 14.942 1.00 68.19 274 MET A CA 1
ATOM 2238 C C . MET A 1 274 ? -35.126 -12.471 14.636 1.00 68.19 274 MET A C 1
ATOM 2240 O O . MET A 1 274 ? -36.048 -11.656 14.709 1.00 68.19 274 MET A O 1
ATOM 2244 N N . GLU A 1 275 ? -35.328 -13.769 14.401 1.00 73.88 275 GLU A N 1
ATOM 2245 C CA . GLU A 1 275 ? -36.648 -14.398 14.251 1.00 73.88 275 GLU A CA 1
ATOM 2246 C C . GLU A 1 275 ? -37.451 -14.484 15.561 1.00 73.88 275 GLU A C 1
ATOM 2248 O O . GLU A 1 275 ? -38.680 -14.570 15.531 1.00 73.88 275 GLU A O 1
ATOM 2253 N N . LYS A 1 276 ? -36.794 -14.422 16.727 1.00 72.56 276 LYS A N 1
ATOM 2254 C CA . LYS A 1 276 ? -37.476 -14.451 18.029 1.00 72.56 276 LYS A CA 1
ATOM 2255 C C . LYS A 1 276 ? -38.068 -13.076 18.379 1.00 72.56 276 LYS A C 1
ATOM 2257 O O . LYS A 1 276 ? -37.483 -12.042 18.023 1.00 72.56 276 LYS A O 1
ATOM 2262 N N . PRO A 1 277 ? -39.189 -13.024 19.131 1.00 72.44 277 PRO A N 1
ATOM 2263 C CA . PRO A 1 277 ? -39.657 -11.794 19.771 1.00 72.44 277 PRO A CA 1
ATOM 2264 C C . PRO A 1 277 ? -38.530 -11.147 20.578 1.00 72.44 277 PRO A C 1
ATOM 2266 O O . PRO A 1 277 ? -37.746 -11.864 21.193 1.00 72.44 277 PRO A O 1
ATOM 2269 N N . PHE A 1 278 ? -38.455 -9.812 20.599 1.00 51.91 278 PHE A N 1
ATOM 2270 C CA . PHE A 1 278 ? -37.336 -9.059 21.194 1.00 51.91 278 PHE A CA 1
ATOM 2271 C C . PHE A 1 278 ? -36.954 -9.537 22.609 1.00 51.91 278 PHE A C 1
ATOM 2273 O O . PHE A 1 278 ? -35.780 -9.712 22.912 1.00 51.91 278 PHE A O 1
ATOM 2280 N N . GLU A 1 279 ? -37.953 -9.834 23.436 1.00 55.31 279 GLU A N 1
ATOM 2281 C CA . GLU A 1 279 ? -37.821 -10.295 24.825 1.00 55.31 279 GLU A CA 1
ATOM 2282 C C . GLU A 1 279 ? -37.209 -11.702 24.968 1.00 55.31 279 GLU A C 1
ATOM 2284 O O . GLU A 1 279 ? -36.713 -12.061 26.030 1.00 55.31 279 GLU A O 1
ATOM 2289 N N . GLN A 1 280 ? -37.247 -12.508 23.905 1.00 61.00 280 GLN A N 1
ATOM 2290 C CA . GLN A 1 280 ? -36.766 -13.895 23.865 1.00 61.00 280 GLN A CA 1
ATOM 2291 C C . GLN A 1 280 ? -35.428 -14.029 23.129 1.00 61.00 280 GLN A C 1
ATOM 2293 O O . GLN A 1 280 ? -34.926 -15.138 22.920 1.00 61.00 280 GLN A O 1
ATOM 2298 N N . ARG A 1 281 ? -34.850 -12.902 22.707 1.00 63.75 281 ARG A N 1
ATOM 2299 C CA . ARG A 1 281 ? -33.546 -12.861 22.057 1.00 63.75 281 ARG A CA 1
ATOM 2300 C C . ARG A 1 281 ? -32.461 -12.973 23.127 1.00 63.75 281 ARG A C 1
ATOM 2302 O O . ARG A 1 281 ? -32.235 -12.033 23.883 1.00 63.75 281 ARG A O 1
ATOM 2309 N N . GLY A 1 282 ? -31.761 -14.104 23.175 1.00 54.56 282 GLY A N 1
ATOM 2310 C CA . GLY A 1 282 ? -30.730 -14.427 24.171 1.00 54.56 282 GLY A CA 1
ATOM 2311 C C . GLY A 1 282 ? -29.569 -13.427 24.236 1.00 54.56 282 GLY A C 1
ATOM 2312 O O . GLY A 1 282 ? -28.938 -13.306 25.275 1.00 54.56 282 GLY A O 1
ATOM 2313 N N . ALA A 1 283 ? -29.346 -12.642 23.176 1.00 50.75 283 ALA A N 1
ATOM 2314 C CA . ALA A 1 283 ? -28.403 -11.520 23.165 1.00 50.75 283 ALA A CA 1
ATOM 2315 C C . ALA A 1 283 ? -28.737 -10.409 24.184 1.00 50.75 283 ALA A C 1
ATOM 2317 O O . ALA A 1 283 ? -27.844 -9.686 24.617 1.00 50.75 283 ALA A O 1
ATOM 2318 N N . TYR A 1 284 ? -30.014 -10.258 24.553 1.00 50.97 284 TYR A N 1
ATOM 2319 C CA . TYR A 1 284 ? -30.497 -9.190 25.438 1.00 50.97 284 TYR A CA 1
ATOM 2320 C C . TYR A 1 284 ? -30.866 -9.691 26.842 1.00 50.97 284 TYR A C 1
ATOM 2322 O O . TYR A 1 284 ? -31.195 -8.887 27.715 1.00 50.97 284 TYR A O 1
ATOM 2330 N N . VAL A 1 285 ? -30.782 -11.004 27.086 1.00 56.66 285 VAL A N 1
ATOM 2331 C CA . VAL A 1 285 ? -31.013 -11.607 28.404 1.00 56.66 285 VAL A CA 1
ATOM 2332 C C . VAL A 1 285 ? -29.673 -11.715 29.135 1.00 56.66 285 VAL A C 1
ATOM 2334 O O . VAL A 1 285 ? -29.022 -12.755 29.139 1.00 56.66 285 VAL A O 1
ATOM 2337 N N . SER A 1 286 ? -29.238 -10.617 29.755 1.00 59.56 286 SER A N 1
ATOM 2338 C CA . SER A 1 286 ? -28.054 -10.622 30.625 1.00 59.56 286 SER A CA 1
ATOM 2339 C C . SER A 1 286 ? -28.332 -11.426 31.896 1.00 59.56 286 SER A C 1
ATOM 2341 O O . SER A 1 286 ? -29.086 -10.981 32.764 1.00 59.56 286 SER A O 1
ATOM 2343 N N . THR A 1 287 ? -27.716 -12.602 32.034 1.00 70.38 287 THR A N 1
ATOM 2344 C CA . THR A 1 287 ? -27.773 -13.376 33.282 1.00 70.38 287 THR A CA 1
ATOM 2345 C C . THR A 1 287 ? -26.776 -12.820 34.312 1.00 70.38 287 THR A C 1
ATOM 2347 O O . THR A 1 287 ? -25.773 -12.203 33.942 1.00 70.38 287 THR A O 1
ATOM 2350 N N . PRO A 1 288 ? -26.991 -13.040 35.623 1.00 74.31 288 PRO A N 1
ATOM 2351 C CA . PRO A 1 288 ? -26.027 -12.652 36.657 1.00 74.31 288 PRO A CA 1
ATOM 2352 C C . PRO A 1 288 ? -24.625 -13.243 36.457 1.00 74.31 288 PRO A C 1
ATOM 2354 O O . PRO A 1 288 ? -23.642 -12.588 36.786 1.00 74.31 288 PRO A O 1
ATOM 2357 N N . GLN A 1 289 ? -24.529 -14.449 35.889 1.00 76.56 289 GLN A N 1
ATOM 2358 C CA . GLN A 1 289 ? -23.261 -15.118 35.575 1.00 76.56 289 GLN A CA 1
ATOM 2359 C C . GLN A 1 289 ? -22.524 -14.409 34.435 1.00 76.56 289 GLN A C 1
ATOM 2361 O O . GLN A 1 289 ? -21.336 -14.123 34.568 1.00 76.56 289 GLN A O 1
ATOM 2366 N N . ILE A 1 290 ? -23.247 -14.027 33.373 1.00 75.31 290 ILE A N 1
ATOM 2367 C CA . ILE A 1 290 ? -22.715 -13.199 32.283 1.00 75.31 290 ILE A CA 1
ATOM 2368 C C . ILE A 1 290 ? -22.226 -11.858 32.844 1.00 75.31 290 ILE A C 1
ATOM 2370 O O . ILE A 1 290 ? -21.116 -11.432 32.546 1.00 75.31 290 ILE A O 1
ATOM 2374 N N . LEU A 1 291 ? -23.013 -11.204 33.706 1.00 72.69 291 LEU A N 1
ATOM 2375 C CA . LEU A 1 291 ? -22.624 -9.937 34.336 1.00 72.69 291 LEU A CA 1
ATOM 2376 C C . LEU A 1 291 ? -21.365 -10.080 35.213 1.00 72.69 291 LEU A C 1
ATOM 2378 O O . LEU A 1 291 ? -20.490 -9.217 35.183 1.00 72.69 291 LEU A O 1
ATOM 2382 N N . GLN A 1 292 ? -21.240 -11.159 35.986 1.00 74.75 292 GLN A N 1
ATOM 2383 C CA . GLN A 1 292 ? -20.064 -11.406 36.826 1.00 74.75 292 GLN A CA 1
ATOM 2384 C C . GLN A 1 292 ? -18.806 -11.662 35.993 1.00 74.75 292 GLN A C 1
ATOM 2386 O O . GLN A 1 292 ? -17.780 -11.024 36.236 1.00 74.75 292 GLN A O 1
ATOM 2391 N N . ALA A 1 293 ? -18.900 -12.522 34.977 1.00 76.81 293 ALA A N 1
ATOM 2392 C CA . ALA A 1 293 ? -17.776 -12.843 34.103 1.00 76.81 293 ALA A CA 1
ATOM 2393 C C . ALA A 1 293 ? -17.282 -11.618 33.332 1.00 76.81 293 ALA A C 1
ATOM 2395 O O . ALA A 1 293 ? -16.094 -11.307 33.326 1.00 76.81 293 ALA A O 1
ATOM 2396 N N . ARG A 1 294 ? -18.215 -10.838 32.780 1.00 73.44 294 ARG A N 1
ATOM 2397 C CA . ARG A 1 294 ? -17.911 -9.596 32.058 1.00 73.44 294 ARG A CA 1
ATOM 2398 C C . ARG A 1 294 ? -17.440 -8.446 32.956 1.00 73.44 294 ARG A C 1
ATOM 2400 O O . ARG A 1 294 ? -16.946 -7.446 32.446 1.00 73.44 294 ARG A O 1
ATOM 2407 N N . SER A 1 295 ? -17.561 -8.586 34.279 1.00 71.25 295 SER A N 1
ATOM 2408 C CA . SER A 1 295 ? -16.973 -7.677 35.278 1.00 71.25 295 SER A CA 1
ATOM 2409 C C . SER A 1 295 ? -15.562 -8.105 35.717 1.00 71.25 295 SER A C 1
ATOM 2411 O O . SER A 1 295 ? -15.030 -7.558 36.684 1.00 71.25 295 SER A O 1
ATOM 2413 N N . GLY A 1 296 ? -14.966 -9.107 35.058 1.00 65.62 296 GLY A N 1
ATOM 2414 C CA . GLY A 1 296 ? -13.635 -9.625 35.377 1.00 65.62 296 GLY A CA 1
ATOM 2415 C C . GLY A 1 296 ? -13.594 -10.562 36.587 1.00 65.62 296 GLY A C 1
ATOM 2416 O O . GLY A 1 296 ? -12.511 -10.827 37.109 1.00 65.62 296 GLY A O 1
ATOM 2417 N N . GLN A 1 297 ? -14.746 -11.053 37.063 1.00 74.19 297 GLN A N 1
ATOM 2418 C CA . GLN A 1 297 ? -14.774 -12.077 38.107 1.00 74.19 297 GLN A CA 1
ATOM 2419 C C . GLN A 1 297 ? -14.664 -13.480 37.498 1.00 74.19 297 GLN A C 1
ATOM 2421 O O . GLN A 1 297 ? -15.254 -13.732 36.449 1.00 74.19 297 GLN A O 1
ATOM 2426 N N . PRO A 1 298 ? -13.936 -14.408 38.145 1.00 74.44 298 PRO A N 1
ATOM 2427 C CA . PRO A 1 298 ? -13.825 -15.777 37.662 1.00 74.44 298 PRO A CA 1
ATOM 2428 C C . PRO A 1 298 ? -15.180 -16.484 37.784 1.00 74.44 298 PRO A C 1
ATOM 2430 O O . PRO A 1 298 ? -15.713 -16.633 38.885 1.00 74.44 298 PRO A O 1
ATOM 2433 N N . VAL A 1 299 ? -15.728 -16.918 36.650 1.00 81.19 299 VAL A N 1
ATOM 2434 C CA . VAL A 1 299 ? -16.987 -17.665 36.552 1.00 81.19 299 VAL A CA 1
ATOM 2435 C C . VAL A 1 299 ? -16.759 -18.857 35.632 1.00 81.19 299 VAL A C 1
ATOM 2437 O O . VAL A 1 299 ? -16.273 -18.687 34.517 1.00 81.19 299 VAL A O 1
ATOM 2440 N N . ASP A 1 300 ? -17.126 -20.051 36.090 1.00 75.12 300 ASP A N 1
ATOM 2441 C CA . ASP A 1 300 ? -17.121 -21.253 35.255 1.00 75.12 300 ASP A CA 1
ATOM 2442 C C . ASP A 1 300 ? -18.305 -21.211 34.283 1.00 75.12 300 ASP A C 1
ATOM 2444 O O . ASP A 1 300 ? -19.451 -21.101 34.721 1.00 75.12 300 ASP A O 1
ATOM 2448 N N . GLN A 1 301 ? -18.018 -21.308 32.980 1.00 77.31 301 GLN A N 1
ATOM 2449 C CA . GLN A 1 301 ? -19.003 -21.344 31.885 1.00 77.31 301 GLN A CA 1
ATOM 2450 C C . GLN A 1 301 ? -20.092 -20.262 32.007 1.00 77.31 301 GLN A C 1
ATOM 2452 O O . GLN A 1 301 ? -21.260 -20.558 32.263 1.00 77.31 301 GLN A O 1
ATOM 2457 N N . PRO A 1 302 ? -19.730 -18.982 31.833 1.00 76.75 302 PRO A N 1
ATOM 2458 C CA . PRO A 1 302 ? -20.662 -17.878 32.042 1.00 76.75 302 PRO A CA 1
ATOM 2459 C C . PRO A 1 302 ? -21.771 -17.792 30.996 1.00 76.75 302 PRO A C 1
ATOM 2461 O O . PRO A 1 302 ? -22.765 -17.103 31.227 1.00 76.75 302 PRO A O 1
ATOM 2464 N N . PHE A 1 303 ? -21.618 -18.488 29.873 1.00 77.44 303 PHE A N 1
ATOM 2465 C CA . PHE A 1 303 ? -22.598 -18.551 28.805 1.00 77.44 303 PHE A CA 1
ATOM 2466 C C . PHE A 1 303 ? -23.136 -19.971 28.630 1.00 77.44 303 PHE A C 1
ATOM 2468 O O . PHE A 1 303 ? -22.444 -20.958 28.875 1.00 77.44 303 PHE A O 1
ATOM 2475 N N . GLU A 1 304 ? -24.372 -20.075 28.143 1.00 72.94 304 GLU A N 1
ATOM 2476 C CA . GLU A 1 304 ? -24.841 -21.328 27.558 1.00 72.94 304 GLU A CA 1
ATOM 2477 C C . GLU A 1 304 ? -24.023 -21.618 26.293 1.00 72.94 304 GLU A C 1
ATOM 2479 O O . GLU A 1 304 ? -23.832 -20.725 25.464 1.00 72.94 304 GLU A O 1
ATOM 2484 N N . LYS A 1 305 ? -23.562 -22.862 26.140 1.00 64.56 305 LYS A N 1
ATOM 2485 C CA . LYS A 1 305 ? -22.723 -23.277 25.012 1.00 64.56 305 LYS A CA 1
ATOM 2486 C C . LYS A 1 305 ? -23.433 -23.055 23.672 1.00 64.56 305 LYS A C 1
ATOM 2488 O O . LYS A 1 305 ? -24.553 -23.528 23.476 1.00 64.56 305 LYS A O 1
ATOM 2493 N N . ASN A 1 306 ? -22.743 -22.411 22.739 1.00 56.00 306 ASN A N 1
ATOM 2494 C CA . ASN A 1 306 ? -23.221 -21.921 21.447 1.00 56.00 306 ASN A CA 1
ATOM 2495 C C . ASN A 1 306 ? -24.348 -20.879 21.543 1.00 56.00 306 ASN A C 1
ATOM 2497 O O . ASN A 1 306 ? -25.112 -20.703 20.592 1.00 56.00 306 ASN A O 1
ATOM 2501 N N . SER A 1 307 ? -24.504 -20.202 22.682 1.00 59.97 307 SER A N 1
ATOM 2502 C CA . SER A 1 307 ? -25.518 -19.155 22.806 1.00 59.97 307 SER A CA 1
ATOM 2503 C C . SER A 1 307 ? -25.086 -17.877 22.104 1.00 59.97 307 SER A C 1
ATOM 2505 O O . SER A 1 307 ? -23.910 -17.554 21.986 1.00 59.97 307 SER A O 1
ATOM 2507 N N . VAL A 1 308 ? -26.058 -17.069 21.691 1.00 57.03 308 VAL A N 1
ATOM 2508 C CA . VAL A 1 308 ? -25.751 -15.777 21.058 1.00 57.03 308 VAL A CA 1
ATOM 2509 C C . VAL A 1 308 ? -25.109 -14.799 22.035 1.00 57.03 308 VAL A C 1
ATOM 2511 O O . VAL A 1 308 ? -24.350 -13.937 21.616 1.00 57.03 308 VAL A O 1
ATOM 2514 N N . ALA A 1 309 ? -25.350 -14.958 23.336 1.00 66.44 309 ALA A N 1
ATOM 2515 C CA . ALA A 1 309 ? -24.623 -14.211 24.352 1.00 66.44 309 ALA A CA 1
ATOM 2516 C C . ALA A 1 309 ? -23.137 -14.604 24.382 1.00 66.44 309 ALA A C 1
ATOM 2518 O O . ALA A 1 309 ? -22.302 -13.709 24.378 1.00 66.44 309 ALA A O 1
ATOM 2519 N N . GLU A 1 310 ? -22.811 -15.901 24.329 1.00 70.38 310 GLU A N 1
ATOM 2520 C CA . GLU A 1 310 ? -21.427 -16.376 24.169 1.00 70.38 310 GLU A CA 1
ATOM 2521 C C . GLU A 1 310 ? -20.804 -15.796 22.898 1.00 70.38 310 GLU A C 1
ATOM 2523 O O . GLU A 1 310 ? -19.731 -15.209 22.934 1.00 70.38 310 GLU A O 1
ATOM 2528 N N . LEU A 1 311 ? -21.524 -15.864 21.781 1.00 61.44 311 LEU A N 1
ATOM 2529 C CA . LEU A 1 311 ? -21.024 -15.447 20.470 1.00 61.44 311 LEU A CA 1
ATOM 2530 C C . LEU A 1 311 ? -20.855 -13.927 20.312 1.00 61.44 311 LEU A C 1
ATOM 2532 O O . LEU A 1 311 ? -20.056 -13.483 19.487 1.00 61.44 311 LEU A O 1
ATOM 2536 N N . LEU A 1 312 ? -21.637 -13.120 21.036 1.00 60.19 312 LEU A N 1
ATOM 2537 C CA . LEU A 1 312 ? -21.553 -11.654 21.003 1.00 60.19 312 LEU A CA 1
ATOM 2538 C C . LEU A 1 312 ? -20.599 -11.093 22.055 1.00 60.19 312 LEU A C 1
ATOM 2540 O O . LEU A 1 312 ? -20.130 -9.968 21.901 1.00 60.19 312 LEU A O 1
ATOM 2544 N N . LEU A 1 313 ? -20.384 -11.829 23.144 1.00 71.31 313 LEU A N 1
ATOM 2545 C CA . LEU A 1 313 ? -19.692 -11.348 24.334 1.00 71.31 313 LEU A CA 1
ATOM 2546 C C . LEU A 1 313 ? -18.461 -12.203 24.655 1.00 71.31 313 LEU A C 1
ATOM 2548 O O . LEU A 1 313 ? -18.028 -12.199 25.804 1.00 71.31 313 LEU A O 1
ATOM 2552 N N . SER A 1 314 ? -17.903 -12.903 23.662 1.00 71.06 314 SER A N 1
ATOM 2553 C CA . SER A 1 314 ? -16.630 -13.634 23.751 1.00 71.06 314 SER A CA 1
ATOM 2554 C C . SER A 1 314 ? -15.776 -13.400 22.500 1.00 71.06 314 SER A C 1
ATOM 2556 O O . SER A 1 314 ? -16.307 -13.090 21.432 1.00 71.06 314 SER A O 1
ATOM 2558 N N . ASN A 1 315 ? -14.454 -13.523 22.628 1.00 63.50 315 ASN A N 1
ATOM 2559 C CA . ASN A 1 315 ? -13.513 -13.435 21.507 1.00 63.50 315 ASN A CA 1
ATOM 2560 C C . ASN A 1 315 ? -13.324 -14.798 20.800 1.00 63.50 315 ASN A C 1
ATOM 2562 O O . ASN A 1 315 ? -13.923 -15.807 21.170 1.00 63.50 315 ASN A O 1
ATOM 2566 N N . CYS A 1 316 ? -12.473 -14.829 19.770 1.00 56.12 316 CYS A N 1
ATOM 2567 C CA . CYS A 1 316 ? -12.129 -16.036 19.006 1.00 56.12 316 CYS A CA 1
ATOM 2568 C C . CYS A 1 316 ? -11.386 -17.119 19.813 1.00 56.12 316 CYS A C 1
ATOM 2570 O O . CYS A 1 316 ? -11.317 -18.261 19.366 1.00 56.12 316 CYS A O 1
ATOM 2572 N N . ASN A 1 317 ? -10.862 -16.776 20.992 1.00 62.16 317 ASN A N 1
ATOM 2573 C CA . ASN A 1 317 ? -10.191 -17.689 21.916 1.00 62.16 317 ASN A CA 1
ATOM 2574 C C . ASN A 1 317 ? -11.125 -18.182 23.037 1.00 62.16 317 ASN A C 1
ATOM 2576 O O . ASN A 1 317 ? -10.648 -18.785 23.992 1.00 62.16 317 ASN A O 1
ATOM 2580 N N . GLU A 1 318 ? -12.436 -17.924 22.925 1.00 62.00 318 GLU A N 1
ATOM 2581 C CA . GLU A 1 318 ? -13.461 -18.228 23.938 1.00 62.00 318 GLU A CA 1
ATOM 2582 C C . GLU A 1 318 ? -13.337 -17.403 25.240 1.00 62.00 318 GLU A C 1
ATOM 2584 O O . GLU A 1 318 ? -14.018 -17.686 26.228 1.00 62.00 318 GLU A O 1
ATOM 2589 N N . ASP A 1 319 ? -12.531 -16.334 25.256 1.00 71.06 319 ASP A N 1
ATOM 2590 C CA . ASP A 1 319 ? -12.459 -15.430 26.405 1.00 71.06 319 ASP A CA 1
ATOM 2591 C C . ASP A 1 319 ? -13.670 -14.497 26.438 1.00 71.06 319 ASP A C 1
ATOM 2593 O O . ASP A 1 319 ? -14.038 -13.881 25.436 1.00 71.06 319 ASP A O 1
ATOM 2597 N N . VAL A 1 320 ? -14.243 -14.316 27.627 1.00 74.12 320 VAL A N 1
ATOM 2598 C CA . VAL A 1 320 ? -15.368 -13.408 27.875 1.00 74.12 320 VAL A CA 1
ATOM 2599 C C . VAL A 1 320 ? -14.946 -11.956 27.629 1.00 74.12 320 VAL A C 1
ATOM 2601 O O . VAL A 1 320 ? -14.057 -11.431 28.299 1.00 74.12 320 VAL A O 1
ATOM 2604 N N . MET A 1 321 ? -15.642 -11.267 26.727 1.00 67.38 321 MET A N 1
ATOM 2605 C CA . MET A 1 321 ? -15.464 -9.839 26.487 1.00 67.38 321 MET A CA 1
ATOM 2606 C C . MET A 1 321 ? -16.009 -9.022 27.666 1.00 67.38 321 MET A C 1
ATOM 2608 O O . MET A 1 321 ? -17.189 -9.166 28.022 1.00 67.38 321 MET A O 1
ATOM 2612 N N . PRO A 1 322 ? -15.208 -8.121 28.259 1.00 64.50 322 PRO A N 1
ATOM 2613 C CA . PRO A 1 322 ? -15.648 -7.296 29.377 1.00 64.50 322 PRO A CA 1
ATOM 2614 C C . PRO A 1 322 ? -16.819 -6.380 28.982 1.00 64.50 322 PRO A C 1
ATOM 2616 O O . PRO A 1 322 ? -17.186 -6.239 27.808 1.00 64.50 322 PRO A O 1
ATOM 2619 N N . PHE A 1 323 ? -17.487 -5.772 29.962 1.00 59.88 323 PHE A N 1
ATOM 2620 C CA . PHE A 1 323 ? -18.454 -4.721 29.644 1.00 59.88 323 PHE A CA 1
ATOM 2621 C C . PHE A 1 323 ? -17.758 -3.527 28.989 1.00 59.88 323 PHE A C 1
ATOM 2623 O O . PHE A 1 323 ? -16.802 -3.014 29.573 1.00 59.88 323 PHE A O 1
ATOM 2630 N N . PRO A 1 324 ? -18.287 -2.993 27.868 1.00 47.91 324 PRO A N 1
ATOM 2631 C CA . PRO A 1 324 ? -17.933 -1.647 27.457 1.00 47.91 324 PRO A CA 1
ATOM 2632 C C . PRO A 1 324 ? -18.425 -0.713 28.567 1.00 47.91 324 PRO A C 1
ATOM 2634 O O . PRO A 1 324 ? -19.627 -0.554 28.774 1.00 47.91 324 PRO A O 1
ATOM 2637 N N . TYR A 1 325 ? -17.486 -0.171 29.339 1.00 43.62 325 TYR A N 1
ATOM 2638 C CA . TYR A 1 325 ? -17.731 0.634 30.535 1.00 43.62 325 TYR A CA 1
ATOM 2639 C C . TYR A 1 325 ? -18.524 -0.071 31.654 1.00 43.62 325 TYR A C 1
ATOM 2641 O O . TYR A 1 325 ? -19.642 0.311 31.990 1.00 43.62 325 TYR A O 1
ATOM 2649 N N . THR A 1 326 ? -17.889 -1.005 32.367 1.00 40.69 326 THR A N 1
ATOM 2650 C CA . THR A 1 326 ? -18.129 -1.126 33.823 1.00 40.69 326 THR A CA 1
ATOM 2651 C C . THR A 1 326 ? -16.876 -0.844 34.626 1.00 40.69 326 THR A C 1
ATOM 2653 O O . THR A 1 326 ? -16.630 -1.446 35.670 1.00 40.69 326 THR A O 1
ATOM 2656 N N . SER A 1 327 ? -16.127 0.175 34.222 1.00 36.00 327 SER A N 1
ATOM 2657 C CA . SER A 1 327 ? -15.441 0.959 35.227 1.00 36.00 327 SER A CA 1
ATOM 2658 C C . SER A 1 327 ? -16.518 1.818 35.930 1.00 36.00 327 SER A C 1
ATOM 2660 O O . SER A 1 327 ? -16.790 2.976 35.637 1.00 36.00 327 SER A O 1
ATOM 2662 N N . GLY A 1 328 ? -17.172 1.219 36.934 1.00 38.22 328 GLY A N 1
ATOM 2663 C CA . GLY A 1 328 ? -17.821 1.982 38.014 1.00 38.22 328 GLY A CA 1
ATOM 2664 C C . GLY A 1 328 ? -16.807 2.833 38.799 1.00 38.22 328 GLY A C 1
ATOM 2665 O O . GLY A 1 328 ? -17.166 3.626 39.665 1.00 38.22 328 GLY A O 1
ATOM 2666 N N . ARG A 1 329 ? -15.522 2.688 38.465 1.00 38.44 329 ARG A N 1
ATOM 2667 C CA . ARG A 1 329 ? -14.532 3.751 38.504 1.00 38.44 329 ARG A CA 1
ATOM 2668 C C . ARG A 1 329 ? -13.957 3.926 37.115 1.00 38.44 329 ARG A C 1
ATOM 2670 O O . ARG A 1 329 ? -12.888 3.399 36.828 1.00 38.44 329 ARG A O 1
ATOM 2677 N N . ALA A 1 330 ? -14.607 4.740 36.298 1.00 34.91 330 ALA A N 1
ATOM 2678 C CA . ALA A 1 330 ? -13.814 5.579 35.437 1.00 34.91 330 ALA A CA 1
ATOM 2679 C C . ALA A 1 330 ? -12.897 6.316 36.414 1.00 34.91 330 ALA A C 1
ATOM 2681 O O . ALA A 1 330 ? -13.319 7.248 37.103 1.00 34.91 330 ALA A O 1
ATOM 2682 N N . GLU A 1 331 ? -11.633 5.911 36.479 1.00 37.53 331 GLU A N 1
ATOM 2683 C CA . GLU A 1 331 ? -10.611 6.933 36.437 1.00 37.53 331 GLU A CA 1
ATOM 2684 C C . GLU A 1 331 ? -10.854 7.639 35.103 1.00 37.53 331 GLU A C 1
ATOM 2686 O O . GLU A 1 331 ? -10.187 7.428 34.100 1.00 37.53 331 GLU A O 1
ATOM 2691 N N . ILE A 1 332 ? -11.859 8.528 35.110 1.00 32.22 332 ILE A N 1
ATOM 2692 C CA . ILE A 1 332 ? -11.681 9.837 34.532 1.00 32.22 332 ILE A CA 1
ATOM 2693 C C . ILE A 1 332 ? -10.288 10.159 35.049 1.00 32.22 332 ILE A C 1
ATOM 2695 O O . ILE A 1 332 ? -10.126 10.341 36.262 1.00 32.22 332 ILE A O 1
ATOM 2699 N N . GLN A 1 333 ? -9.268 10.108 34.185 1.00 36.12 333 GLN A N 1
ATOM 2700 C CA . GLN A 1 3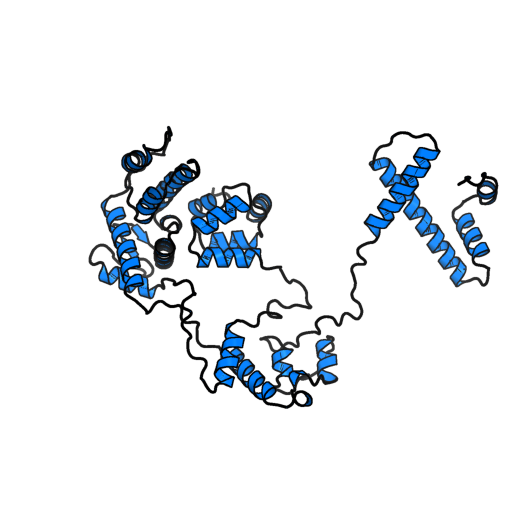33 ? -8.114 10.953 34.408 1.00 36.12 333 GLN A CA 1
ATOM 2701 C C . GLN A 1 333 ? -8.790 12.280 34.646 1.00 36.12 333 GLN A C 1
ATOM 2703 O O . GLN A 1 333 ? -9.330 12.834 33.688 1.00 36.12 333 GLN A O 1
ATOM 2708 N N . SER A 1 334 ? -8.964 12.672 35.920 1.00 38.50 334 SER A N 1
ATOM 2709 C CA . SER A 1 334 ? -9.582 13.939 36.274 1.00 38.50 334 SER A CA 1
ATOM 2710 C C . SER A 1 334 ? -8.791 14.863 35.397 1.00 38.50 334 SER A C 1
ATOM 2712 O O . SER A 1 334 ? -7.579 14.855 35.599 1.00 38.50 334 SER A O 1
ATOM 2714 N N . GLY A 1 335 ? -9.384 15.401 34.319 1.00 39.97 335 GLY A N 1
ATOM 2715 C CA . GLY A 1 335 ? -8.600 16.038 33.265 1.00 39.97 335 GLY A CA 1
ATOM 2716 C C . GLY A 1 335 ? -7.819 17.068 34.022 1.00 39.97 335 GLY A C 1
ATOM 2717 O O . GLY A 1 335 ? -8.486 17.886 34.662 1.00 39.97 335 GLY A O 1
ATOM 2718 N N . SER A 1 336 ? -6.505 16.823 34.197 1.00 45.44 336 SER A N 1
ATOM 2719 C CA . SER A 1 336 ? -5.911 17.155 35.497 1.00 45.44 336 SER A CA 1
ATOM 2720 C C . SER A 1 336 ? -6.223 18.604 35.696 1.00 45.44 336 SER A C 1
ATOM 2722 O O . SER A 1 336 ? -5.964 19.403 34.807 1.00 45.44 336 SER A O 1
ATOM 2724 N N . SER A 1 337 ? -6.916 18.965 36.774 1.00 52.12 337 SER A N 1
ATOM 2725 C CA . SER A 1 337 ? -7.218 20.376 36.955 1.00 52.12 337 SER A CA 1
ATOM 2726 C C . SER A 1 337 ? -5.906 21.131 37.163 1.00 52.12 337 SER A C 1
ATOM 2728 O O . SER A 1 337 ? -5.950 22.325 37.363 1.00 52.12 337 SER A O 1
ATOM 2730 N N . VAL A 1 338 ? -4.745 20.462 37.139 1.00 58.50 338 VAL A N 1
ATOM 2731 C CA . VAL A 1 338 ? -3.409 21.009 37.287 1.00 58.50 338 VAL A CA 1
ATOM 2732 C C . VAL A 1 338 ? -3.149 22.147 36.302 1.00 58.50 338 VAL A C 1
ATOM 2734 O O . VAL A 1 338 ? -2.848 23.202 36.836 1.00 58.50 338 VAL A O 1
ATOM 2737 N N . PRO A 1 339 ? -3.346 22.083 34.963 1.00 59.41 339 PRO A N 1
ATOM 2738 C CA . PRO A 1 339 ? -3.118 23.238 34.098 1.00 59.41 339 PRO A CA 1
ATOM 2739 C C . PRO A 1 339 ? -4.084 24.378 34.427 1.00 59.41 339 PRO A C 1
ATOM 2741 O O . PRO A 1 339 ? -3.654 25.510 34.577 1.00 59.41 339 PRO A O 1
ATOM 2744 N N . PHE A 1 340 ? -5.369 24.090 34.666 1.00 66.19 340 PHE A N 1
ATOM 2745 C CA . PHE A 1 340 ? -6.360 25.124 34.997 1.00 66.19 340 PHE A CA 1
ATOM 2746 C C . PHE A 1 340 ? -6.127 25.785 36.371 1.00 66.19 340 PHE A C 1
ATOM 2748 O O . PHE A 1 340 ? -6.246 26.999 36.526 1.00 66.19 340 PHE A O 1
ATOM 2755 N N . VAL A 1 341 ? -5.806 24.989 37.389 1.00 70.56 341 VAL A N 1
ATOM 2756 C CA . VAL A 1 341 ? -5.534 25.417 38.766 1.00 70.56 341 VAL A CA 1
ATOM 2757 C C . VAL A 1 341 ? -4.201 26.145 38.809 1.00 70.56 341 VAL A C 1
ATOM 2759 O O . VAL A 1 341 ? -4.124 27.207 39.417 1.00 70.56 341 VAL A O 1
ATOM 2762 N N . HIS A 1 342 ? -3.180 25.627 38.129 1.00 79.38 342 HIS A N 1
ATOM 2763 C CA . HIS A 1 342 ? -1.891 26.289 37.995 1.00 79.38 342 HIS A CA 1
ATOM 2764 C C . HIS A 1 342 ? -2.043 27.626 37.256 1.00 79.38 342 HIS A C 1
ATOM 2766 O O . HIS A 1 342 ? -1.595 28.644 37.771 1.00 79.38 342 HIS A O 1
ATOM 2772 N N . ASP A 1 343 ? -2.801 27.691 36.156 1.00 77.44 343 ASP A N 1
ATOM 2773 C CA . ASP A 1 343 ? -3.124 28.949 35.464 1.00 77.44 343 ASP A CA 1
ATOM 2774 C C . ASP A 1 343 ? -3.891 29.941 36.351 1.00 77.44 343 ASP A C 1
ATOM 2776 O O . ASP A 1 343 ? -3.685 31.157 36.268 1.00 77.44 343 ASP A O 1
ATOM 2780 N N . ALA A 1 344 ? -4.773 29.455 37.230 1.00 80.38 344 ALA A N 1
ATOM 2781 C CA . ALA A 1 344 ? -5.458 30.293 38.209 1.00 80.38 344 ALA A CA 1
ATOM 2782 C C . ALA A 1 344 ? -4.486 30.855 39.263 1.00 80.38 344 ALA A C 1
ATOM 2784 O O . ALA A 1 344 ? -4.565 32.045 39.583 1.00 80.38 344 ALA A O 1
ATOM 2785 N N . PHE A 1 345 ? -3.541 30.046 39.756 1.00 83.12 345 PHE A N 1
ATOM 2786 C CA . PHE A 1 345 ? -2.470 30.505 40.647 1.00 83.12 345 PHE A CA 1
ATOM 2787 C C . PHE A 1 345 ? -1.515 31.478 39.937 1.00 83.12 345 PHE A C 1
ATOM 2789 O O . PHE A 1 345 ? -1.217 32.526 40.510 1.00 83.12 345 PHE A O 1
ATOM 2796 N N . ARG A 1 346 ? -1.139 31.235 38.671 1.00 82.25 346 ARG A N 1
ATOM 2797 C CA . ARG A 1 346 ? -0.371 32.182 37.838 1.00 82.25 346 ARG A CA 1
ATOM 2798 C C . ARG A 1 346 ? -1.083 33.531 37.737 1.00 82.25 346 ARG A C 1
ATOM 2800 O O . ARG A 1 346 ? -0.478 34.571 37.987 1.00 82.25 346 ARG A O 1
ATOM 2807 N N . LYS A 1 347 ? -2.391 33.538 37.443 1.00 82.06 347 LYS A N 1
ATOM 2808 C CA . LYS A 1 347 ? -3.207 34.769 37.390 1.00 82.06 347 LYS A CA 1
ATOM 2809 C C . LYS A 1 347 ? -3.310 35.470 38.748 1.00 82.06 347 LYS A C 1
ATOM 2811 O O . LYS A 1 347 ? -3.298 36.700 38.797 1.00 82.06 347 LYS A O 1
ATOM 2816 N N . PHE A 1 348 ? -3.422 34.718 39.843 1.00 84.50 348 PHE A N 1
ATOM 2817 C CA . PHE A 1 348 ? -3.456 35.267 41.200 1.00 84.50 348 PHE A CA 1
ATOM 2818 C C . PHE A 1 348 ? -2.130 35.943 41.575 1.00 84.50 348 PHE A C 1
ATOM 2820 O O . PHE A 1 348 ? -2.135 37.098 42.002 1.00 84.50 348 PHE A O 1
ATOM 2827 N N . VAL A 1 349 ? -1.002 35.267 41.337 1.00 86.38 349 VAL A N 1
ATOM 2828 C CA . VAL A 1 349 ? 0.348 35.806 41.555 1.00 86.38 349 VAL A CA 1
ATOM 2829 C C . VAL A 1 349 ? 0.585 37.041 40.690 1.00 86.38 349 VAL A C 1
ATOM 2831 O O . VAL A 1 349 ? 1.018 38.068 41.207 1.00 86.38 349 VAL A O 1
ATOM 2834 N N . ALA A 1 350 ? 0.230 36.990 39.403 1.00 80.12 350 ALA A N 1
ATOM 2835 C CA . ALA A 1 350 ? 0.369 38.129 38.500 1.00 80.12 350 ALA A CA 1
ATOM 2836 C C . ALA A 1 350 ? -0.400 39.361 39.007 1.00 80.12 350 ALA A C 1
ATOM 2838 O O . ALA A 1 350 ? 0.147 40.460 39.032 1.00 80.12 350 ALA A O 1
ATOM 2839 N N . ARG A 1 351 ? -1.638 39.189 39.497 1.00 80.69 351 ARG A N 1
ATOM 2840 C CA . ARG A 1 351 ? -2.419 40.290 40.092 1.00 80.69 351 ARG A CA 1
ATOM 2841 C C . ARG A 1 351 ? -1.786 40.849 41.364 1.00 80.69 351 ARG A C 1
ATOM 2843 O O . ARG A 1 351 ? -1.800 42.062 41.551 1.00 80.69 351 ARG A O 1
ATOM 2850 N N . LEU A 1 352 ? -1.236 39.997 42.232 1.00 82.69 352 LEU A N 1
ATOM 2851 C CA . LEU A 1 352 ? -0.534 40.458 43.433 1.00 82.69 352 LEU A CA 1
ATOM 2852 C C . LEU A 1 352 ? 0.717 41.266 43.076 1.00 82.69 352 LEU A C 1
ATOM 2854 O O . LEU A 1 352 ? 0.913 42.341 43.636 1.00 82.69 352 LEU A O 1
ATOM 2858 N N . LEU A 1 353 ? 1.506 40.802 42.105 1.00 80.06 353 LEU A N 1
ATOM 2859 C CA . LEU A 1 353 ? 2.682 41.522 41.615 1.00 80.06 353 LEU A CA 1
ATOM 2860 C C . LEU A 1 353 ? 2.297 42.880 41.010 1.00 80.06 353 LEU A C 1
ATOM 2862 O O . LEU A 1 353 ? 2.899 43.893 41.363 1.00 80.06 353 LEU A O 1
ATOM 2866 N N . MET A 1 354 ? 1.245 42.934 40.186 1.00 79.69 354 MET A N 1
ATOM 2867 C CA . MET A 1 354 ? 0.729 44.201 39.648 1.00 79.69 354 MET A CA 1
ATOM 2868 C C . MET A 1 354 ? 0.291 45.162 40.762 1.00 79.69 354 MET A C 1
ATOM 2870 O O . MET A 1 354 ? 0.633 46.342 40.729 1.00 79.69 354 MET A O 1
ATOM 2874 N N . ASN A 1 355 ? -0.397 44.659 41.791 1.00 79.31 355 ASN A N 1
ATOM 2875 C CA . ASN A 1 355 ? -0.823 45.467 42.939 1.00 79.31 355 ASN A CA 1
ATOM 2876 C C . ASN A 1 355 ? 0.350 45.937 43.815 1.00 79.31 355 ASN A C 1
ATOM 2878 O O . ASN A 1 355 ? 0.249 46.970 44.470 1.00 79.31 355 ASN A O 1
ATOM 2882 N N . SER A 1 356 ? 1.465 45.204 43.827 1.00 78.31 356 SER A N 1
ATOM 2883 C CA . SER A 1 356 ? 2.717 45.611 44.477 1.00 78.31 356 SER A CA 1
ATOM 2884 C C . SER A 1 356 ? 3.575 46.556 43.619 1.00 78.31 356 SER A C 1
ATOM 2886 O O . SER A 1 356 ? 4.676 46.910 44.033 1.00 78.31 356 SER A O 1
ATOM 2888 N N . GLY A 1 357 ? 3.081 46.992 42.454 1.00 80.06 357 GLY A N 1
ATOM 2889 C CA . GLY A 1 357 ? 3.746 47.970 41.587 1.00 80.06 357 GLY A CA 1
ATOM 2890 C C . GLY A 1 357 ? 4.706 47.374 40.554 1.00 80.06 357 GLY A C 1
ATOM 2891 O O . GLY A 1 357 ? 5.410 48.128 39.885 1.00 80.06 357 GLY A O 1
ATOM 2892 N N . TYR A 1 358 ? 4.740 46.047 40.390 1.00 78.06 358 TYR A N 1
ATOM 2893 C CA . TYR A 1 358 ? 5.536 45.405 39.342 1.00 78.06 358 TYR A CA 1
ATOM 2894 C C . TYR A 1 358 ? 4.817 45.494 37.991 1.00 78.06 358 TYR A C 1
ATOM 2896 O O . TYR A 1 358 ? 3.666 45.081 37.855 1.00 78.06 358 TYR A O 1
ATOM 2904 N N . THR A 1 359 ? 5.511 46.009 36.975 1.00 73.69 359 THR A N 1
ATOM 2905 C CA . THR A 1 359 ? 4.975 46.169 35.611 1.00 73.69 359 THR A CA 1
ATOM 2906 C C . THR A 1 359 ? 5.363 45.028 34.667 1.00 73.69 359 THR A C 1
ATOM 2908 O O . THR A 1 359 ? 4.673 44.808 33.676 1.00 73.69 359 THR A O 1
ATOM 2911 N N . ALA A 1 360 ? 6.433 44.287 34.975 1.00 74.25 360 ALA A N 1
ATOM 2912 C CA . ALA A 1 360 ? 6.886 43.113 34.232 1.00 74.25 360 ALA A CA 1
ATOM 2913 C C . ALA A 1 360 ? 7.672 42.150 35.142 1.00 74.25 360 ALA A C 1
ATOM 2915 O O . ALA A 1 360 ? 8.306 42.573 36.108 1.00 74.25 360 ALA A O 1
ATOM 2916 N N . THR A 1 361 ? 7.642 40.858 34.817 1.00 78.00 361 THR A N 1
ATOM 2917 C CA . THR A 1 361 ? 8.433 39.790 35.452 1.00 78.00 361 THR A CA 1
ATOM 2918 C C . THR A 1 361 ? 8.637 38.649 34.445 1.00 78.00 361 THR A C 1
ATOM 2920 O O . THR A 1 361 ? 7.959 38.627 33.417 1.00 78.00 361 THR A O 1
ATOM 2923 N N . SER A 1 362 ? 9.557 37.715 34.699 1.00 83.81 362 SER A N 1
ATOM 2924 C CA . SER A 1 362 ? 9.721 36.528 33.848 1.00 83.81 362 SER A CA 1
ATOM 2925 C C . SER A 1 362 ? 8.663 35.467 34.157 1.00 83.81 362 SER A C 1
ATOM 2927 O O . SER A 1 362 ? 8.263 35.299 35.312 1.00 83.81 362 SER A O 1
ATOM 2929 N N . ASP A 1 363 ? 8.256 34.701 33.142 1.00 74.44 363 ASP A N 1
ATOM 2930 C CA . ASP A 1 363 ? 7.293 33.602 33.310 1.00 74.44 363 ASP A CA 1
ATOM 2931 C C . ASP A 1 363 ? 7.766 32.570 34.341 1.00 74.44 363 ASP A C 1
ATOM 2933 O O . ASP A 1 363 ? 6.985 32.137 35.182 1.00 74.44 363 ASP A O 1
ATOM 2937 N N . SER A 1 364 ? 9.070 32.280 34.369 1.00 83.44 364 SER A N 1
ATOM 2938 C CA . SER A 1 364 ? 9.683 31.383 35.355 1.00 83.44 364 SER A CA 1
ATOM 2939 C C . SER A 1 364 ? 9.474 31.830 36.805 1.00 83.44 364 SER A C 1
ATOM 2941 O O . SER A 1 364 ? 9.278 30.997 37.683 1.00 83.44 364 SER A O 1
ATOM 2943 N N . VAL A 1 365 ? 9.487 33.139 37.077 1.00 77.69 365 VAL A N 1
ATOM 2944 C CA . VAL A 1 365 ? 9.241 33.676 38.425 1.00 77.69 365 VAL A CA 1
ATOM 2945 C C . VAL A 1 365 ? 7.764 33.548 38.787 1.00 77.69 365 VAL A C 1
ATOM 2947 O O . VAL A 1 365 ? 7.445 33.226 39.930 1.00 77.69 365 VAL A O 1
ATOM 2950 N N . VAL A 1 366 ? 6.860 33.768 37.827 1.00 81.19 366 VAL A N 1
ATOM 2951 C CA . VAL A 1 366 ? 5.416 33.582 38.037 1.00 81.19 366 VAL A CA 1
ATOM 2952 C C . VAL A 1 366 ? 5.100 32.119 38.333 1.00 81.19 366 VAL A C 1
ATOM 2954 O O . VAL A 1 366 ? 4.322 31.859 39.247 1.00 81.19 366 VAL A O 1
ATOM 2957 N N . ASP A 1 367 ? 5.737 31.187 37.626 1.00 81.88 367 ASP A N 1
ATOM 2958 C CA . ASP A 1 367 ? 5.559 29.746 37.820 1.00 81.88 367 ASP A CA 1
ATOM 2959 C C . ASP A 1 367 ? 6.075 29.279 39.184 1.00 81.88 367 ASP A C 1
ATOM 2961 O O . ASP A 1 367 ? 5.325 28.677 39.948 1.00 81.88 367 ASP A O 1
ATOM 2965 N N . ILE A 1 368 ? 7.295 29.672 39.571 1.00 84.88 368 ILE A N 1
ATOM 2966 C CA . ILE A 1 368 ? 7.848 29.342 40.897 1.00 84.88 368 ILE A CA 1
ATOM 2967 C C . ILE A 1 368 ? 6.938 29.863 42.019 1.00 84.88 368 ILE A C 1
ATOM 2969 O O . ILE A 1 368 ? 6.682 29.171 43.005 1.00 84.88 368 ILE A O 1
ATOM 2973 N N . LEU A 1 369 ? 6.435 31.093 41.892 1.00 84.38 369 LEU A N 1
ATOM 2974 C CA . LEU A 1 369 ? 5.545 31.683 42.892 1.00 84.38 369 LEU A CA 1
ATOM 2975 C C . LEU A 1 369 ? 4.158 31.024 42.900 1.00 84.38 369 LEU A C 1
ATOM 2977 O O . LEU A 1 369 ? 3.561 30.892 43.972 1.00 84.38 369 LEU A O 1
ATOM 2981 N N . ALA A 1 370 ? 3.646 30.605 41.740 1.00 86.69 370 ALA A N 1
ATOM 2982 C CA . ALA A 1 370 ? 2.391 29.868 41.628 1.00 86.69 370 ALA A CA 1
ATOM 2983 C C . ALA A 1 370 ? 2.497 28.498 42.313 1.00 86.69 370 ALA A C 1
ATOM 2985 O O . ALA A 1 370 ? 1.620 28.156 43.112 1.00 86.69 370 ALA A O 1
ATOM 2986 N N . ASP A 1 371 ? 3.601 27.779 42.100 1.00 86.62 371 ASP A N 1
ATOM 2987 C CA . ASP A 1 371 ? 3.896 26.505 42.761 1.00 86.62 371 ASP A CA 1
ATOM 2988 C C . ASP A 1 371 ? 3.992 26.664 44.282 1.00 86.62 371 ASP A C 1
ATOM 2990 O O . ASP A 1 371 ? 3.343 25.932 45.036 1.00 86.62 371 ASP A O 1
ATOM 2994 N N . VAL A 1 372 ? 4.738 27.666 44.760 1.00 87.62 372 VAL A N 1
ATOM 2995 C CA . VAL A 1 372 ? 4.861 27.953 46.200 1.00 87.62 372 VAL A CA 1
ATOM 2996 C C . VAL A 1 372 ? 3.496 28.277 46.815 1.00 87.62 372 VAL A C 1
ATOM 2998 O O . VAL A 1 372 ? 3.144 27.724 47.861 1.00 87.62 372 VAL A O 1
ATOM 3001 N N . ALA A 1 373 ? 2.692 29.123 46.165 1.00 85.69 373 ALA A N 1
ATOM 3002 C CA . ALA A 1 373 ? 1.350 29.462 46.636 1.00 85.69 373 ALA A CA 1
ATOM 3003 C C . ALA A 1 373 ? 0.434 28.228 46.688 1.00 85.69 373 ALA A C 1
ATOM 3005 O O . ALA A 1 373 ? -0.309 28.040 47.657 1.00 85.69 373 ALA A O 1
ATOM 3006 N N . GLN A 1 374 ? 0.517 27.359 45.679 1.00 86.94 374 GLN A N 1
ATOM 3007 C CA . GLN A 1 374 ? -0.256 26.125 45.626 1.00 86.94 374 GLN A CA 1
ATOM 3008 C C . GLN A 1 374 ? 0.158 25.143 46.733 1.00 86.94 374 GLN A C 1
ATOM 3010 O O . GLN A 1 374 ? -0.711 24.540 47.370 1.00 86.94 374 GLN A O 1
ATOM 3015 N N . ILE A 1 375 ? 1.459 24.993 46.996 1.00 86.69 375 ILE A N 1
ATOM 3016 C CA . ILE A 1 375 ? 1.993 24.136 48.066 1.00 86.69 375 ILE A CA 1
ATOM 3017 C C . ILE A 1 375 ? 1.518 24.628 49.437 1.00 86.69 375 ILE A C 1
ATOM 3019 O O . ILE A 1 375 ? 1.014 23.833 50.232 1.00 86.69 375 ILE A O 1
ATOM 3023 N N . ILE A 1 376 ? 1.612 25.935 49.699 1.00 85.31 376 ILE A N 1
ATOM 3024 C CA . ILE A 1 376 ? 1.167 26.540 50.963 1.00 85.31 376 ILE A CA 1
ATOM 3025 C C . ILE A 1 376 ? -0.337 26.323 51.168 1.00 85.31 376 ILE A C 1
ATOM 3027 O O . ILE A 1 376 ? -0.758 25.880 52.238 1.00 85.31 376 ILE A O 1
ATOM 3031 N N . ALA A 1 377 ? -1.154 26.573 50.139 1.00 85.12 377 ALA A N 1
ATOM 3032 C CA . ALA A 1 377 ? -2.601 26.375 50.214 1.00 85.12 377 ALA A CA 1
ATOM 3033 C C . ALA A 1 377 ? -2.971 24.909 50.498 1.00 85.12 377 ALA A C 1
ATOM 3035 O O . ALA A 1 377 ? -3.836 24.637 51.335 1.00 85.12 377 ALA A O 1
ATOM 3036 N N . LYS A 1 378 ? -2.288 23.956 49.845 1.00 85.94 378 LYS A N 1
ATOM 3037 C CA . LYS A 1 378 ? -2.467 22.518 50.099 1.00 85.94 378 LYS A CA 1
ATOM 3038 C C . LYS A 1 378 ? -2.096 22.149 51.533 1.00 85.94 378 LYS A C 1
ATOM 3040 O O . LYS A 1 378 ? -2.857 21.430 52.176 1.00 85.94 378 LYS A O 1
ATOM 3045 N N . LYS A 1 379 ? -0.977 22.666 52.045 1.00 86.38 379 LYS A N 1
ATOM 3046 C CA . LYS A 1 379 ? -0.505 22.386 53.406 1.00 86.38 379 LYS A CA 1
ATOM 3047 C C . LYS A 1 379 ? -1.496 22.877 54.467 1.00 86.38 379 LYS A C 1
ATOM 3049 O O . LYS A 1 379 ? -1.914 22.096 55.316 1.00 86.38 379 LYS A O 1
ATOM 3054 N N . ILE A 1 380 ? -1.986 24.115 54.340 1.00 85.69 380 ILE A N 1
ATOM 3055 C CA . ILE A 1 380 ? -3.013 24.668 55.243 1.00 85.69 380 ILE A CA 1
ATOM 3056 C C . ILE A 1 380 ? -4.290 23.814 55.214 1.00 85.69 380 ILE A C 1
ATOM 3058 O O . ILE A 1 380 ? -4.880 23.533 56.258 1.00 85.69 380 ILE A O 1
ATOM 3062 N N . ALA A 1 381 ? -4.726 23.374 54.028 1.00 83.81 381 ALA A N 1
ATOM 3063 C CA . ALA A 1 381 ? -5.920 22.541 53.889 1.00 83.81 381 ALA A CA 1
ATOM 3064 C C . ALA A 1 381 ? -5.750 21.146 54.522 1.00 83.81 381 ALA A C 1
ATOM 3066 O O . ALA A 1 381 ? -6.687 20.621 55.136 1.00 83.81 381 ALA A O 1
ATOM 3067 N N . GLN A 1 382 ? -4.563 20.548 54.397 1.00 86.94 382 GLN A N 1
ATOM 3068 C CA . GLN A 1 382 ? -4.229 19.268 55.025 1.00 86.94 382 GLN A CA 1
ATOM 3069 C C . GLN A 1 382 ? -4.229 19.383 56.553 1.00 86.94 382 GLN A C 1
ATOM 3071 O O . GLN A 1 382 ? -4.892 18.582 57.215 1.00 86.94 382 GLN A O 1
ATOM 3076 N N . ASP A 1 383 ? -3.598 20.421 57.101 1.00 85.38 383 ASP A N 1
ATOM 3077 C CA . ASP A 1 383 ? -3.557 20.662 58.546 1.00 85.38 383 ASP A CA 1
ATOM 3078 C C . ASP A 1 383 ? -4.955 20.950 59.111 1.00 85.38 383 ASP A C 1
ATOM 3080 O O . ASP A 1 383 ? -5.352 20.374 60.125 1.00 85.38 383 ASP A O 1
ATOM 3084 N N . ALA A 1 384 ? -5.769 21.746 58.409 1.00 84.75 384 ALA A N 1
ATOM 3085 C CA . ALA A 1 384 ? -7.165 21.978 58.781 1.00 84.75 384 ALA A CA 1
ATOM 3086 C C . ALA A 1 384 ? -7.987 20.676 58.794 1.00 84.75 384 ALA A C 1
ATOM 3088 O O . ALA A 1 384 ? -8.821 20.461 59.677 1.00 84.75 384 ALA A O 1
ATOM 3089 N N . THR A 1 385 ? -7.735 19.774 57.840 1.00 86.06 385 THR A N 1
ATOM 3090 C CA . THR A 1 385 ? -8.398 18.463 57.776 1.00 86.06 385 THR A CA 1
ATOM 3091 C C . THR A 1 385 ? -7.961 17.557 58.927 1.00 86.06 385 THR A C 1
ATOM 3093 O O . THR A 1 385 ? -8.797 16.861 59.510 1.00 86.06 385 THR A O 1
ATOM 3096 N N . ALA A 1 386 ? -6.676 17.581 59.287 1.00 84.12 386 ALA A N 1
ATOM 3097 C CA . ALA A 1 386 ? -6.139 16.837 60.421 1.00 84.12 386 ALA A CA 1
ATOM 3098 C C . ALA A 1 386 ? -6.720 17.337 61.756 1.00 84.12 386 ALA A C 1
ATOM 3100 O O . ALA A 1 386 ? -7.196 16.528 62.550 1.00 84.12 386 ALA A O 1
ATOM 3101 N N . ILE A 1 387 ? -6.786 18.658 61.961 1.00 82.50 387 ILE A N 1
ATOM 3102 C CA . ILE A 1 387 ? -7.388 19.282 63.152 1.00 82.50 387 ILE A CA 1
ATOM 3103 C C . ILE A 1 387 ? -8.881 18.934 63.253 1.00 82.50 387 ILE A C 1
ATOM 3105 O O . ILE A 1 387 ? -9.365 18.561 64.323 1.00 82.50 387 ILE A O 1
ATOM 3109 N N . LYS A 1 388 ? -9.618 18.984 62.133 1.00 83.19 388 LYS A N 1
ATOM 3110 C CA . LYS A 1 388 ? -11.047 18.634 62.089 1.00 83.19 388 LYS A CA 1
ATOM 3111 C C . LYS A 1 388 ? -11.315 17.186 62.506 1.00 83.19 388 LYS A C 1
ATOM 3113 O O . LYS A 1 388 ? -12.320 16.927 63.161 1.00 83.19 388 LYS A O 1
ATOM 3118 N N . LYS A 1 389 ? -10.435 16.240 62.153 1.00 76.56 389 LYS A N 1
ATOM 3119 C CA . LYS A 1 389 ? -10.599 14.816 62.505 1.00 76.56 389 LYS A CA 1
ATOM 3120 C C . LYS A 1 389 ? -10.552 14.544 64.018 1.00 76.56 389 LYS A C 1
ATOM 3122 O O . LYS A 1 389 ? -10.935 13.451 64.421 1.00 76.56 389 LYS A O 1
ATOM 3127 N N . GLY A 1 390 ? -10.143 15.515 64.841 1.00 65.38 390 GLY A N 1
ATOM 3128 C CA . GLY A 1 390 ? -10.072 15.388 66.301 1.00 65.38 390 GLY A CA 1
ATOM 3129 C C . GLY A 1 390 ? -10.762 16.501 67.098 1.00 65.38 390 GLY A C 1
ATOM 3130 O O . GLY A 1 390 ? -10.533 16.588 68.300 1.00 65.38 390 GLY A O 1
ATOM 3131 N N . SER A 1 391 ? -11.572 17.364 66.470 1.00 72.69 391 SER A N 1
ATOM 3132 C CA . SER A 1 391 ? -12.109 18.575 67.110 1.00 72.69 391 SER A CA 1
ATOM 3133 C C . SER A 1 391 ? -13.586 18.825 66.790 1.00 72.69 391 SER A C 1
ATOM 3135 O O . SER A 1 391 ? -14.020 18.666 65.652 1.00 72.69 391 SER A O 1
ATOM 3137 N N . THR A 1 392 ? -14.355 19.281 67.786 1.00 76.88 392 THR A N 1
ATOM 3138 C CA . THR A 1 392 ? -15.722 19.817 67.619 1.00 76.88 392 THR A CA 1
ATOM 3139 C C . THR A 1 392 ? -15.736 21.339 67.433 1.00 76.88 392 THR A C 1
ATOM 3141 O O . THR A 1 392 ? -16.798 21.958 67.499 1.00 76.88 392 THR A O 1
ATOM 3144 N N . ALA A 1 393 ? -14.564 21.961 67.264 1.00 78.00 393 ALA A N 1
ATOM 3145 C CA . ALA A 1 393 ? -14.440 23.402 67.088 1.00 78.00 393 ALA A CA 1
ATOM 3146 C C . ALA A 1 393 ? -15.120 23.881 65.798 1.00 78.00 393 ALA A C 1
ATOM 3148 O O . ALA A 1 393 ? -15.316 23.128 64.839 1.00 78.00 393 ALA A O 1
ATOM 3149 N N . SER A 1 394 ? -15.480 25.164 65.770 1.00 83.38 394 SER A N 1
ATOM 3150 C CA . SER A 1 394 ? -16.093 25.757 64.586 1.00 83.38 394 SER A CA 1
ATOM 3151 C C . SER A 1 394 ? -15.111 25.754 63.407 1.00 83.38 394 SER A C 1
ATOM 3153 O O . SER A 1 394 ? -13.893 25.806 63.587 1.00 83.38 394 SER A O 1
ATOM 3155 N N . ALA A 1 395 ? -15.627 25.750 62.173 1.00 78.75 395 ALA A N 1
ATOM 3156 C CA . ALA A 1 395 ? -14.791 25.805 60.969 1.00 78.75 395 ALA A CA 1
ATOM 3157 C C . ALA A 1 395 ? -13.834 27.016 60.960 1.00 78.75 395 ALA A C 1
ATOM 3159 O O . ALA A 1 395 ? -12.729 26.931 60.426 1.00 78.75 395 ALA A O 1
ATOM 3160 N N . ARG A 1 396 ? -14.240 28.126 61.594 1.00 81.62 396 ARG A N 1
ATOM 3161 C CA . ARG A 1 396 ? -13.417 29.327 61.757 1.00 81.62 396 ARG A CA 1
ATOM 3162 C C . ARG A 1 396 ? -12.209 29.064 62.656 1.00 81.62 396 ARG A C 1
ATOM 3164 O O . ARG A 1 396 ? -11.101 29.437 62.287 1.00 81.62 396 ARG A O 1
ATOM 3171 N N . ASP A 1 397 ? -12.416 28.421 63.799 1.00 81.06 397 ASP A N 1
ATOM 3172 C CA . ASP A 1 397 ? -11.348 28.164 64.771 1.00 81.06 397 ASP A CA 1
ATOM 3173 C C . ASP A 1 397 ? -10.352 27.132 64.236 1.00 81.06 397 ASP A C 1
ATOM 3175 O O . ASP A 1 397 ? -9.146 27.307 64.383 1.00 81.06 397 ASP A O 1
ATOM 3179 N N . ILE A 1 398 ? -10.848 26.118 63.517 1.00 84.00 398 ILE A N 1
ATOM 3180 C CA . ILE A 1 398 ? -10.018 25.127 62.815 1.00 84.00 398 ILE A CA 1
ATOM 3181 C C . ILE A 1 398 ? -9.110 25.814 61.787 1.00 84.00 398 ILE A C 1
ATOM 3183 O O . ILE A 1 398 ? -7.921 25.509 61.705 1.00 84.00 398 ILE A O 1
ATOM 3187 N N . MET A 1 399 ? -9.648 26.764 61.016 1.00 81.31 399 MET A N 1
ATOM 3188 C CA . MET A 1 399 ? -8.874 27.492 60.010 1.00 81.31 399 MET A CA 1
ATOM 3189 C C . MET A 1 399 ? -7.839 28.434 60.639 1.00 81.31 399 MET A C 1
ATOM 3191 O O . MET A 1 399 ? -6.706 28.489 60.171 1.00 81.31 399 MET A O 1
ATOM 3195 N N . ILE A 1 400 ? -8.198 29.134 61.720 1.00 82.69 400 ILE A N 1
ATOM 3196 C CA . ILE A 1 400 ? -7.270 29.978 62.491 1.00 82.69 400 ILE A CA 1
ATOM 3197 C C . ILE A 1 400 ? -6.134 29.128 63.069 1.00 82.69 400 ILE A C 1
ATOM 3199 O O . ILE A 1 400 ? -4.968 29.502 62.984 1.00 82.69 400 ILE A O 1
ATOM 3203 N N . GLN A 1 401 ? -6.452 27.955 63.611 1.00 81.38 401 GLN A N 1
ATOM 3204 C CA . GLN A 1 401 ? -5.449 27.047 64.151 1.00 81.38 401 GLN A CA 1
ATOM 3205 C C . GLN A 1 401 ? -4.512 26.518 63.055 1.00 81.38 401 GLN A C 1
ATOM 3207 O O . GLN A 1 401 ? -3.301 26.574 63.236 1.00 81.38 401 GLN A O 1
ATOM 3212 N N . ALA A 1 402 ? -5.043 26.098 61.900 1.00 84.25 402 ALA A N 1
ATOM 3213 C CA . ALA A 1 402 ? -4.238 25.629 60.768 1.00 84.25 402 ALA A CA 1
ATOM 3214 C C . ALA A 1 402 ? -3.299 26.714 60.206 1.00 84.25 402 ALA A C 1
ATOM 3216 O O . ALA A 1 402 ? -2.161 26.427 59.832 1.00 84.25 402 ALA A O 1
ATOM 3217 N N . LEU A 1 403 ? -3.755 27.970 60.171 1.00 84.62 403 LEU A N 1
ATOM 3218 C CA . LEU A 1 403 ? -2.936 29.116 59.774 1.00 84.62 403 LEU A CA 1
ATOM 3219 C C . LEU A 1 403 ? -1.811 29.387 60.787 1.00 84.62 403 LEU A C 1
ATOM 3221 O O . LEU A 1 403 ? -0.661 29.542 60.380 1.00 84.62 403 LEU A O 1
ATOM 3225 N N . ASN A 1 404 ? -2.106 29.351 62.091 1.00 83.38 404 ASN A N 1
ATOM 3226 C CA . ASN A 1 404 ? -1.094 29.507 63.142 1.00 83.38 404 ASN A CA 1
ATOM 3227 C C . ASN A 1 404 ? -0.047 28.376 63.121 1.00 83.38 404 ASN A C 1
ATOM 3229 O O . ASN A 1 404 ? 1.135 28.637 63.324 1.00 83.38 404 ASN A O 1
ATOM 3233 N N . THR A 1 405 ? -0.454 27.128 62.848 1.00 82.44 405 THR A N 1
ATOM 3234 C CA . THR A 1 405 ? 0.463 25.977 62.705 1.00 82.44 405 THR A CA 1
ATOM 3235 C C . THR A 1 405 ? 1.442 26.150 61.541 1.00 82.44 405 THR A C 1
ATOM 3237 O O . THR A 1 405 ? 2.550 25.626 61.589 1.00 82.44 405 THR A O 1
ATOM 3240 N N . ASN A 1 406 ? 1.062 26.920 60.519 1.00 82.19 406 ASN A N 1
ATOM 3241 C CA . ASN A 1 406 ? 1.919 27.267 59.387 1.00 82.19 406 ASN A CA 1
ATOM 3242 C C . ASN A 1 406 ? 2.619 28.630 59.557 1.00 82.19 406 ASN A C 1
ATOM 3244 O O . ASN A 1 406 ? 3.026 29.224 58.564 1.00 82.19 406 ASN A O 1
ATOM 3248 N N . GLU A 1 407 ? 2.755 29.115 60.797 1.00 82.19 407 GLU A N 1
ATOM 3249 C CA . GLU A 1 407 ? 3.477 30.347 61.162 1.00 82.19 407 GLU A CA 1
ATOM 3250 C C . GLU A 1 407 ? 2.902 31.641 60.549 1.00 82.19 407 GLU A C 1
ATOM 3252 O O . GLU A 1 407 ? 3.573 32.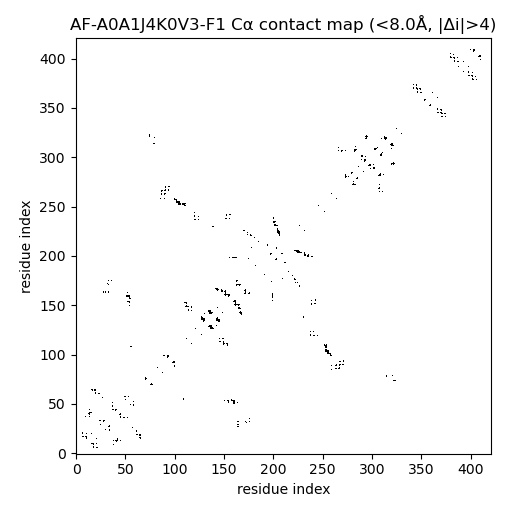674 60.497 1.00 82.19 407 GLU A O 1
ATOM 3257 N N . PHE A 1 408 ? 1.634 31.633 60.122 1.00 79.12 408 PHE A N 1
ATOM 3258 C CA . PHE A 1 408 ? 0.959 32.850 59.671 1.00 79.12 408 PHE A CA 1
ATOM 3259 C C . PHE A 1 408 ? 0.460 33.669 60.866 1.00 79.12 408 PHE A C 1
ATOM 3261 O O . PHE A 1 408 ? -0.390 33.222 61.632 1.00 79.12 408 PHE A O 1
ATOM 3268 N N . ASP A 1 409 ? 0.944 34.907 60.997 1.00 72.31 409 ASP A N 1
ATOM 3269 C CA . ASP A 1 409 ? 0.472 35.853 62.013 1.00 72.31 409 ASP A CA 1
ATOM 3270 C C . ASP A 1 409 ? -0.885 36.462 61.614 1.00 72.31 409 ASP A C 1
ATOM 3272 O O . ASP A 1 409 ? -0.990 37.445 60.870 1.00 72.31 409 ASP A O 1
ATOM 3276 N N . ILE A 1 410 ? -1.953 35.862 62.135 1.00 65.31 410 ILE A N 1
ATOM 3277 C CA . ILE A 1 410 ? -3.338 36.247 61.844 1.00 65.31 410 ILE A CA 1
ATOM 3278 C C . ILE A 1 410 ? -3.663 37.656 62.366 1.00 65.31 410 ILE A C 1
ATOM 3280 O O . ILE A 1 410 ? -4.479 38.355 61.756 1.00 65.31 410 ILE A O 1
ATOM 3284 N N . GLN A 1 411 ? -3.019 38.113 63.449 1.00 62.25 411 GLN A N 1
ATOM 3285 C CA . GLN A 1 411 ? -3.242 39.465 63.979 1.00 62.25 411 GLN A CA 1
ATOM 3286 C C . GLN A 1 411 ? -2.733 40.525 62.998 1.00 62.25 411 GLN A C 1
ATOM 3288 O O . GLN A 1 411 ? -3.388 41.547 62.784 1.00 62.25 411 GLN A O 1
ATOM 3293 N N . LYS A 1 412 ? -1.625 40.235 62.312 1.00 59.28 412 LYS A N 1
ATOM 3294 C CA . LYS A 1 412 ? -1.066 41.084 61.255 1.00 59.28 412 LYS A CA 1
ATOM 3295 C C . LYS A 1 412 ? -1.919 41.071 59.978 1.00 59.28 412 LYS A C 1
ATOM 3297 O O . LYS A 1 412 ? -2.121 42.118 59.362 1.00 59.28 412 LYS A O 1
ATOM 3302 N N . MET A 1 413 ? -2.499 39.922 59.617 1.00 57.72 413 MET A N 1
ATOM 3303 C CA . MET A 1 413 ? -3.390 39.800 58.450 1.00 57.72 413 MET A CA 1
ATOM 3304 C C . MET A 1 413 ? -4.730 40.532 58.637 1.00 57.72 413 MET A C 1
ATOM 3306 O O . MET A 1 413 ? -5.234 41.128 57.687 1.00 57.72 413 MET A O 1
ATOM 3310 N N . MET A 1 414 ? -5.297 40.550 59.850 1.00 56.03 414 MET A N 1
ATOM 3311 C CA . MET A 1 414 ? -6.534 41.299 60.141 1.00 56.03 414 MET A CA 1
ATOM 3312 C C . MET A 1 414 ? -6.325 42.816 60.263 1.00 56.03 414 MET A C 1
ATOM 3314 O O . MET A 1 414 ? -7.281 43.571 60.089 1.00 56.03 414 MET A O 1
ATOM 3318 N N . ALA A 1 415 ? -5.094 43.264 60.528 1.00 52.00 415 ALA A N 1
ATOM 3319 C CA . ALA A 1 415 ? -4.715 44.678 60.552 1.00 52.00 415 ALA A CA 1
ATOM 3320 C C . ALA A 1 415 ? -4.418 45.257 59.153 1.00 52.00 415 ALA A C 1
ATOM 3322 O O . ALA A 1 415 ? -4.247 46.468 59.008 1.00 52.00 415 ALA A O 1
ATOM 3323 N N . THR A 1 416 ? -4.362 44.413 58.116 1.00 51.69 416 THR A N 1
ATOM 3324 C CA . THR A 1 416 ? -4.119 44.852 56.737 1.00 51.69 416 THR A CA 1
ATOM 3325 C C . THR A 1 416 ? -5.431 45.399 56.146 1.00 51.69 416 THR A C 1
ATOM 3327 O O . THR A 1 416 ? -6.446 44.697 56.193 1.00 51.69 416 THR A O 1
ATOM 3330 N N . PRO A 1 417 ? -5.476 46.642 55.625 1.00 45.03 417 PRO A N 1
ATOM 3331 C CA . PRO A 1 417 ? -6.718 47.249 55.150 1.00 45.03 417 PRO A CA 1
ATOM 3332 C C . PRO A 1 417 ? -7.364 46.396 54.053 1.00 45.03 417 PRO A C 1
ATOM 3334 O O . PRO A 1 417 ? -6.702 45.959 53.111 1.00 45.03 417 PRO A O 1
ATOM 3337 N N . ARG A 1 418 ? -8.675 46.146 54.185 1.00 50.91 418 ARG A N 1
ATOM 3338 C CA . ARG A 1 418 ? -9.457 45.421 53.177 1.00 50.91 418 ARG A CA 1
ATOM 3339 C C . ARG A 1 418 ? -9.357 46.167 51.849 1.00 50.91 418 ARG A C 1
ATOM 3341 O O . ARG A 1 418 ? -9.731 47.334 51.780 1.00 50.91 418 ARG A O 1
ATOM 3348 N N . LEU A 1 419 ? -8.883 45.471 50.817 1.00 47.78 419 LEU A N 1
ATOM 3349 C CA . LEU A 1 419 ? -8.878 45.948 49.437 1.00 47.78 419 LEU A CA 1
ATOM 3350 C C . LEU A 1 419 ? -10.309 46.369 49.059 1.00 47.78 419 LEU A C 1
ATOM 3352 O O . LEU A 1 419 ? -11.224 45.542 49.040 1.00 47.78 419 LEU A O 1
ATOM 3356 N N . SER A 1 420 ? -10.515 47.670 48.844 1.00 40.09 420 SER A N 1
ATOM 3357 C CA . SER A 1 420 ? -11.737 48.209 48.248 1.00 40.09 420 SER A CA 1
ATOM 3358 C C . SER A 1 420 ? -11.903 47.641 46.837 1.00 40.09 420 SER A C 1
ATOM 3360 O O . SER A 1 420 ? -10.904 47.447 46.148 1.00 40.09 420 SER A O 1
ATOM 3362 N N . LYS A 1 421 ? -13.157 47.352 46.467 1.00 35.22 421 LYS A N 1
ATOM 3363 C CA . LYS A 1 421 ? -13.576 46.771 45.181 1.00 35.22 421 LYS A CA 1
ATOM 3364 C C . LYS A 1 421 ? -12.915 47.396 43.960 1.00 35.22 421 LYS A C 1
ATOM 3366 O O . LYS A 1 421 ? -12.796 48.641 43.948 1.00 35.22 421 LYS A O 1
#

Organism: NCBI:txid1144522

Nearest PDB structures (foldseek):
  7u5a-assembly2_B  TM=2.267E-01  e=5.088E+00  Sphaerobacter thermophilus DSM 20745
  3ubk-assembly1_A  TM=1.763E-01  e=5.848E+00  Leptospira interrogans serovar Lai str. 56601

pLDDT: mean 76.6, std 15.62, range [31.2, 96.44]

Sequence (421 aa):
MDREINFEALAETLNVQQSVLELLYELVPYKDSFQFLTNTTRKNEFWNLIDECLPSHISLKLHAADAIIPCDDRDFPPDTLSPVFQDFWAALNISQNSQPVYFQNQYAFTRFKPEHINELIENINGTWTRSDDGEKWILLDHEFSINSLCLMCDSYIDNARPWIFCDVDEIRSAYLECDKILNKVDKSVDTSAIYSKMRQFGFTNNEDFAKVAKGFTMSYNVSKFALQQDLMEALSSFLTEANNFFRGTNRNIPKIDMIDAWTTSRAENLVQQMEKPFEQRGAYVSTPQILQARSGQPVDQPFEKNSVAELLLSNCNEDVMPFPYTSGRAEIQSGSSVPFVHDAFRKFVARLLMNSGYTATSDSVVDILADVAQIIAKKIAQDATAIKKGSTASARDIMIQALNTNEFDIQKMMATPRLSK